Protein 3SZY (pdb70)

Organism: Rhizobium meliloti (strain 1021) (NCBI:txid266834)

Solvent-accessible surface area: 16441 Å² total; per-residue (Å²): 243,92,198,113,37,14,87,4,47,76,57,162,0,38,69,4,198,34,34,0,0,0,0,0,1,4,0,0,18,20,44,1,4,71,27,0,20,126,56,58,46,1,86,2,0,107,89,10,53,127,170,21,4,63,49,64,0,45,0,0,4,0,0,0,35,16,0,0,0,0,0,0,0,0,2,4,21,0,50,66,0,0,0,8,3,20,16,18,31,75,99,88,116,31,101,53,43,61,3,11,48,35,156,35,9,113,10,66,1,0,0,50,19,0,9,90,56,45,0,62,0,0,0,0,0,1,79,23,112,11,47,28,0,0,11,78,31,15,152,30,104,117,50,36,2,7,1,1,0,0,31,88,0,55,134,5,58,125,61,118,23,24,18,96,53,0,14,73,69,27,63,87,112,57,18,139,46,178,21,39,49,0,1,43,4,0,0,4,0,0,10,52,3,11,129,100,21,147,1,34,0,0,0,0,0,6,18,21,56,8,1,55,36,64,39,43,35,51,102,84,0,19,64,9,1,63,15,0,4,142,21,0,39,60,0,35,66,67,31,0,0,2,0,2,0,0,0,0,0,1,46,46,0,60,102,121,116,23,42,44,31,23,16,46,0,6,38,41,0,19,139,67,46,32,136,91,42,2,83,4,0,15,6,19,29,25,36,168,38,69,84,34,38,4,9,2,0,3,0,5,0,18,21,38,153,88,38,92,70,81,78,6,30,58,108,0,112,88,48,160,6,5,74,16,12,27,12,44,79,85,0,11,168,124,13,72,5,8,80,99,30,6,0,26,0,0,0,1,4,25,74,62,41,0,1,2,40,2,107,78,169,77,24,111,81,58,96,149,51,61,14,14,1,4,0,0,64,43,1,25,80,0,5,0,6,0,16,74,115,28,113,163,8,15,70,24,102,178,0,46,0,14,13,0,0,50,41,0,0,48,23,4,70

B-factor: mean 16.08, std 9.14, range [5.1, 51.52]

Secondary structure (DSSP, 8-state):
-PPPEEEETTEEEEPPSS-EEEEE-TT--HHHHHHHHHTT--HHHHHHHHHSEEEEEE-PSSB-HHHHHHHHHHTS-HHHH---SSEEEETTTTEEEE--SGGG--S--HHHHHHHTT--EEEEESSHHHHHHHTTT---SSS-EEEEESTTGGG--HHHHSSS-HHHHHT-PPPPSSSSHHHHHHHHHHHHHHHHT--SEEEEE---HHHHH--TTSHHHHHHHHHHHHHHHHHHHTT-EEEEE-S---EE-B-TTS-B-EEEHHHHHHHHH-TTTSEEE-TTS-TT--BSTT-BSEEEEE--TT--HHHHHHHHHTSTTEEEEEEHHHHHHHHT--GGGS-SEEEEE-TT-EEE--SSS--B---SSPPEE-BSGGG-EEEEEESS--TT---TTTSBGGGHHHHHHHHH-

CATH classification: 3.40.720.10 (+1 more: 3.30.1360.110)

Nearest PDB structures (foldseek):
  3t01-assembly1_A  TM=1.002E+00  e=1.632E-96  Sinorhizobium meliloti 1021
  3t02-assembly1_A  TM=1.000E+00  e=1.311E-92  Sinorhizobium meliloti 1021
  1ei6-assembly2_C  TM=9.746E-01  e=4.192E-60  Pseudomonas fluorescens
  1ei6-assembly2_B  TM=9.630E-01  e=3.050E-59  Pseudomonas fluorescens
  1ei6-assembly1_D  TM=9.700E-01  e=3.613E-57  Pseudomonas fluorescens

Radius of gyration: 20.96 Å; Cα contacts (8 Å, |Δi|>4): 1046; chains: 1; bounding box: 56×50×67 Å

Structure (mmCIF, N/CA/C/O backbone):
data_3SZY
#
_entry.id   3SZY
#
_cell.length_a   111.768
_cell.length_b   111.768
_cell.length_c   72.824
_cell.angle_alpha   90.000
_cell.angle_beta   90.000
_cell.angle_gamma   90.000
#
_symmetry.space_group_name_H-M   'P 43 21 2'
#
loop_
_entity.id
_entity.type
_entity.pdbx_description
1 polymer 'phosphonoacetate hydrolase'
2 non-polymer 'ZINC ION'
3 water water
#
loop_
_atom_site.group_PDB
_atom_site.id
_atom_site.type_symbol
_atom_site.label_atom_id
_atom_site.label_alt_id
_atom_site.label_comp_id
_atom_site.label_asym_id
_atom_site.label_entity_id
_atom_site.label_seq_id
_atom_site.pdbx_PDB_ins_code
_atom_site.Cartn_x
_atom_site.Cartn_y
_atom_site.Cartn_z
_atom_site.occupancy
_atom_site.B_iso_or_equiv
_atom_site.auth_seq_id
_atom_site.auth_comp_id
_atom_site.auth_asym_id
_atom_site.auth_atom_id
_atom_site.pdbx_PDB_model_num
ATOM 1 N N . MET A 1 7 ? 1.700 40.218 66.983 1.00 23.10 4 MET A N 1
ATOM 2 C CA . MET A 1 7 ? 2.420 40.698 65.770 1.00 22.91 4 MET A CA 1
ATOM 3 C C . MET A 1 7 ? 1.535 40.632 64.531 1.00 22.39 4 MET A C 1
ATOM 4 O O . MET A 1 7 ? 0.854 39.631 64.291 1.00 22.48 4 MET A O 1
ATOM 9 N N . SER A 1 8 ? 1.556 41.705 63.747 1.00 21.75 5 SER A N 1
ATOM 10 C CA . SER A 1 8 ? 0.823 41.751 62.488 1.00 21.06 5 SER A CA 1
ATOM 11 C C . SER A 1 8 ? 1.487 40.860 61.447 1.00 20.09 5 SER A C 1
ATOM 12 O O . SER A 1 8 ? 2.714 40.721 61.418 1.00 20.13 5 SER A O 1
ATOM 15 N N . LYS A 1 9 ? 0.662 40.251 60.602 1.00 18.93 6 LYS A N 1
ATOM 16 C CA . LYS A 1 9 ? 1.146 39.512 59.446 1.00 17.86 6 LYS A CA 1
ATOM 17 C C . LYS A 1 9 ? 1.648 40.502 58.401 1.00 16.61 6 LYS A C 1
ATOM 18 O O . LYS A 1 9 ? 1.149 41.627 58.304 1.00 16.63 6 LYS A O 1
ATOM 24 N N . ILE A 1 10 ? 2.647 40.084 57.632 1.00 14.94 7 ILE A N 1
ATOM 25 C CA . ILE A 1 10 ? 3.204 40.918 56.575 1.00 13.40 7 ILE A CA 1
ATOM 26 C C . ILE A 1 10 ? 2.558 40.537 55.250 1.00 12.30 7 ILE A C 1
ATOM 27 O O . ILE A 1 10 ? 2.387 39.352 54.952 1.00 11.69 7 ILE A O 1
ATOM 32 N N . SER A 1 11 ? 2.184 41.550 54.475 1.00 11.19 8 SER A N 1
ATOM 33 C CA . SER A 1 11 ? 1.577 41.332 53.172 1.00 10.53 8 SER A CA 1
ATOM 34 C C . SER A 1 11 ? 1.931 42.440 52.192 1.00 10.23 8 SER A C 1
ATOM 35 O O . SER A 1 11 ? 2.462 43.484 52.577 1.00 10.45 8 SER A O 1
ATOM 38 N N . VAL A 1 12 ? 1.646 42.181 50.916 1.00 9.67 9 VAL A N 1
ATOM 39 C CA . VAL A 1 12 ? 1.768 43.162 49.847 1.00 9.73 9 VAL A CA 1
ATOM 40 C C . VAL A 1 12 ? 0.417 43.198 49.147 1.00 9.39 9 VAL A C 1
ATOM 41 O O . VAL A 1 12 ? -0.119 42.156 48.776 1.00 9.30 9 VAL A O 1
ATOM 45 N N . THR A 1 13 ? -0.135 44.394 48.975 1.00 9.08 10 THR A N 1
ATOM 46 C CA . THR A 1 13 ? -1.425 44.557 48.324 1.00 9.52 10 THR A CA 1
ATOM 47 C C . THR A 1 13 ? -1.207 45.047 46.900 1.00 9.21 10 THR A C 1
ATOM 48 O O . THR A 1 13 ? -0.543 46.060 46.681 1.00 9.97 10 THR A O 1
ATOM 52 N N A VAL A 1 14 ? -1.776 44.300 45.949 0.50 9.26 11 VAL A N 1
ATOM 53 N N B VAL A 1 14 ? -1.731 44.314 45.928 0.50 9.11 11 VAL A N 1
ATOM 54 C CA A VAL A 1 14 ? -1.610 44.515 44.509 0.50 9.31 11 VAL A CA 1
ATOM 55 C CA B VAL A 1 14 ? -1.620 44.759 44.549 0.50 8.95 11 VAL A CA 1
ATOM 56 C C A VAL A 1 14 ? -2.970 44.390 43.829 0.50 9.07 11 VAL A C 1
ATOM 57 C C B VAL A 1 14 ? -2.875 44.412 43.773 0.50 8.92 11 VAL A C 1
ATOM 58 O O A VAL A 1 14 ? -3.628 43.357 43.977 0.50 8.89 11 VAL A O 1
ATOM 59 O O B VAL A 1 14 ? -3.360 43.282 43.811 0.50 8.94 11 VAL A O 1
ATOM 66 N N . ASN A 1 15 ? -3.396 45.424 43.092 1.00 9.02 12 ASN A N 1
ATOM 67 C CA . ASN A 1 15 ? -4.674 45.368 42.364 1.00 9.14 12 ASN A CA 1
ATOM 68 C C . ASN A 1 15 ? -5.831 44.883 43.246 1.00 9.48 12 ASN A C 1
ATOM 69 O O . ASN A 1 15 ? -6.631 44.029 42.855 1.00 9.72 12 ASN A O 1
ATOM 74 N N . GLY A 1 16 ? -5.875 45.422 44.462 1.00 9.88 13 GLY A N 1
ATOM 75 C CA . GLY A 1 16 ? -6.964 45.172 45.398 1.00 10.09 13 GLY A CA 1
ATOM 76 C C . GLY A 1 16 ? -6.939 43.829 46.102 1.00 10.25 13 GLY A C 1
ATOM 77 O O . GLY A 1 16 ? -7.901 43.476 46.784 1.00 11.67 13 GLY A O 1
ATOM 78 N N . ARG A 1 17 ? -5.851 43.077 45.940 1.00 9.45 14 ARG A N 1
ATOM 79 C CA . ARG A 1 17 ? -5.731 41.760 46.568 1.00 8.83 14 ARG A CA 1
ATOM 80 C C . ARG A 1 17 ? -4.541 41.727 47.517 1.00 8.46 14 ARG A C 1
ATOM 81 O O . ARG A 1 17 ? -3.485 42.277 47.208 1.00 8.59 14 ARG A O 1
ATOM 89 N N . ARG A 1 18 ? -4.726 41.088 48.670 1.00 8.19 15 ARG A N 1
ATOM 90 C CA . ARG A 1 18 ? -3.699 41.036 49.709 1.00 8.21 15 ARG A CA 1
ATOM 91 C C . ARG A 1 18 ? -2.899 39.740 49.645 1.00 8.18 15 ARG A C 1
ATOM 92 O O . ARG A 1 18 ? -3.438 38.661 49.882 1.00 8.74 15 ARG A O 1
ATOM 100 N N . TYR A 1 19 ? -1.608 39.869 49.350 1.00 8.09 16 TYR A N 1
ATOM 101 C CA . TYR A 1 19 ? -0.712 38.720 49.210 1.00 8.26 16 TYR A CA 1
ATOM 102 C C . TYR A 1 19 ? 0.138 38.545 50.460 1.00 8.59 16 TYR A C 1
ATOM 103 O O . TYR A 1 19 ? 0.982 39.388 50.738 1.00 8.77 16 TYR A O 1
ATOM 112 N N . PRO A 1 20 ? -0.074 37.446 51.211 1.00 9.17 17 PRO A N 1
ATOM 113 C CA . PRO A 1 20 ? 0.790 37.178 52.362 1.00 9.55 17 PRO A CA 1
ATOM 114 C C . PRO A 1 20 ? 2.258 37.090 51.941 1.00 9.71 17 PRO A C 1
ATOM 115 O O . PRO A 1 20 ? 2.557 36.616 50.841 1.00 10.03 17 PRO A O 1
ATOM 119 N N . TRP A 1 21 ? 3.166 37.547 52.798 1.00 9.52 18 TRP A N 1
ATOM 120 C CA . TRP A 1 21 ? 4.586 37.405 52.505 1.00 9.55 18 TRP A CA 1
ATOM 121 C C . TRP A 1 21 ? 4.986 35.938 52.583 1.00 9.33 18 TRP A C 1
ATOM 122 O O . TRP A 1 21 ? 4.712 35.279 53.581 1.00 9.41 18 TRP A O 1
ATOM 133 N N . PRO A 1 22 ? 5.639 35.419 51.530 1.00 9.14 19 PRO A N 1
ATOM 134 C CA . PRO A 1 22 ? 5.991 34.004 51.529 1.00 9.32 19 PRO A CA 1
ATOM 135 C C . PRO A 1 22 ? 7.223 33.700 52.392 1.00 9.59 19 PRO A C 1
ATOM 136 O O . PRO A 1 22 ? 8.267 34.338 52.238 1.00 9.90 19 PRO A O 1
ATOM 140 N N . ARG A 1 23 ? 7.095 32.724 53.289 1.00 10.06 20 ARG A N 1
ATOM 141 C CA . ARG A 1 23 ? 8.212 32.333 54.160 1.00 10.62 20 ARG A CA 1
ATOM 142 C C . ARG A 1 23 ? 9.251 31.507 53.402 1.00 10.39 20 ARG A C 1
ATOM 143 O O . ARG A 1 23 ? 10.447 31.581 53.688 1.00 11.13 20 ARG A O 1
ATOM 151 N N . VAL A 1 24 ? 8.772 30.710 52.453 1.00 9.79 21 VAL A N 1
ATOM 152 C CA . VAL A 1 24 ? 9.620 29.969 51.523 1.00 9.68 21 VAL A CA 1
ATOM 153 C C . VAL A 1 24 ? 9.291 30.479 50.115 1.00 8.96 21 VAL A C 1
ATOM 154 O O . VAL A 1 24 ? 8.263 31.132 49.932 1.00 8.49 21 VAL A O 1
ATOM 158 N N . PRO A 1 25 ? 10.157 30.205 49.116 1.00 8.27 22 PRO A N 1
ATOM 159 C CA . PRO A 1 25 ? 9.886 30.679 47.754 1.00 8.18 22 PRO A CA 1
ATOM 160 C C . PRO A 1 25 ? 8.528 30.230 47.236 1.00 7.81 22 PRO A C 1
ATOM 161 O O . PRO A 1 25 ? 8.141 29.073 47.425 1.00 7.63 22 PRO A O 1
ATOM 165 N N . ALA A 1 26 ? 7.817 31.161 46.606 1.00 7.29 23 ALA A N 1
ATOM 166 C CA . ALA A 1 26 ? 6.526 30.895 45.982 1.00 7.26 23 ALA A CA 1
ATOM 167 C C . ALA A 1 26 ? 6.674 30.949 44.466 1.00 6.94 23 ALA A C 1
ATOM 168 O O . ALA A 1 26 ? 7.093 31.970 43.905 1.00 7.49 23 ALA A O 1
ATOM 170 N N . ILE A 1 27 ? 6.339 29.842 43.809 1.00 6.83 24 ILE A N 1
ATOM 171 C CA . ILE A 1 27 ? 6.510 29.703 42.367 1.00 6.88 24 ILE A CA 1
ATOM 172 C C . ILE A 1 27 ? 5.182 29.392 41.702 1.00 6.72 24 ILE A C 1
ATOM 173 O O . ILE A 1 27 ? 4.418 28.559 42.193 1.00 7.01 24 ILE A O 1
ATOM 178 N N . ALA A 1 28 ? 4.911 30.070 40.589 1.00 6.13 25 ALA A N 1
ATOM 179 C CA . ALA A 1 28 ? 3.840 29.650 39.694 1.00 5.97 25 ALA A CA 1
ATOM 180 C C . ALA A 1 28 ? 4.449 29.256 38.360 1.00 5.81 25 ALA A C 1
ATOM 181 O O . ALA A 1 28 ? 5.302 29.973 37.817 1.00 5.84 25 ALA A O 1
ATOM 183 N N . VAL A 1 29 ? 4.017 28.106 37.848 1.00 6.29 26 VAL A N 1
ATOM 184 C CA . VAL A 1 29 ? 4.445 27.612 36.549 1.00 6.65 26 VAL A CA 1
ATOM 185 C C . VAL A 1 29 ? 3.252 27.655 35.604 1.00 6.88 26 VAL A C 1
ATOM 186 O O . VAL A 1 29 ? 2.199 27.085 35.893 1.00 7.23 26 VAL A O 1
ATOM 190 N N . CYS A 1 30 ? 3.414 28.366 34.497 1.00 7.01 27 CYS A N 1
ATOM 191 C CA . CYS A 1 30 ? 2.417 28.383 33.443 1.00 7.23 27 CYS A CA 1
ATOM 192 C C . CYS A 1 30 ? 2.819 27.395 32.364 1.00 7.22 27 CYS A C 1
ATOM 193 O O . CYS A 1 30 ? 3.767 27.637 31.613 1.00 7.42 27 CYS A O 1
ATOM 196 N N . LEU A 1 31 ? 2.104 26.276 32.310 1.00 7.03 28 LEU A N 1
ATOM 197 C CA . LEU A 1 31 ? 2.274 25.296 31.242 1.00 7.38 28 LEU A CA 1
ATOM 198 C C . LEU A 1 31 ? 1.373 25.708 30.083 1.00 7.74 28 LEU A C 1
ATOM 199 O O . LEU A 1 31 ? 0.184 25.395 30.057 1.00 7.90 28 LEU A O 1
ATOM 204 N N . ASP A 1 32 ? 1.958 26.427 29.134 1.00 8.23 29 ASP A N 1
ATOM 205 C CA A ASP A 1 32 ? 1.218 27.006 28.025 0.50 8.62 29 ASP A CA 1
ATOM 206 C CA B ASP A 1 32 ? 1.207 26.999 28.019 0.50 8.55 29 ASP A CA 1
ATOM 207 C C . ASP A 1 32 ? 0.423 25.949 27.254 1.00 8.57 29 ASP A C 1
ATOM 208 O O . ASP A 1 32 ? 0.977 24.929 26.836 1.00 8.87 29 ASP A O 1
ATOM 217 N N . GLY A 1 33 ? -0.872 26.204 27.073 1.00 8.56 30 GLY A N 1
ATOM 218 C CA . GLY A 1 33 ? -1.735 25.312 26.303 1.00 8.65 30 GLY A CA 1
ATOM 219 C C . GLY A 1 33 ? -1.982 23.952 26.930 1.00 8.59 30 GLY A C 1
ATOM 220 O O . GLY A 1 33 ? -2.427 23.026 26.249 1.00 8.84 30 GLY A O 1
ATOM 221 N N . CYS A 1 34 ? -1.717 23.827 28.230 1.00 8.37 31 CYS A N 1
ATOM 222 C CA . CYS A 1 34 ? -1.837 22.532 28.896 1.00 8.46 31 CYS A CA 1
ATOM 223 C C . CYS A 1 34 ? -3.281 22.157 29.217 1.00 8.57 31 CYS A C 1
ATOM 224 O O . CYS A 1 34 ? -3.744 22.296 30.351 1.00 8.67 31 CYS A O 1
ATOM 227 N N . GLU A 1 35 ? -3.988 21.689 28.196 1.00 8.88 32 GLU A N 1
ATOM 228 C CA . GLU A 1 35 ? -5.252 20.999 28.376 1.00 9.23 32 GLU A CA 1
ATOM 229 C C . GLU A 1 35 ? -5.059 19.948 29.481 1.00 9.46 32 GLU A C 1
ATOM 230 O O . GLU A 1 35 ? -4.071 19.212 29.459 1.00 9.78 32 GLU A O 1
ATOM 236 N N . PRO A 1 36 ? -5.971 19.890 30.472 1.00 9.69 33 PRO A N 1
ATOM 237 C CA . PRO A 1 36 ? -5.791 18.937 31.577 1.00 9.74 33 PRO A CA 1
ATOM 238 C C . PRO A 1 36 ? -5.484 17.499 31.137 1.00 9.70 33 PRO A C 1
ATOM 239 O O . PRO A 1 36 ? -4.694 16.813 31.791 1.00 9.79 33 PRO A O 1
ATOM 243 N N . ALA A 1 37 ? -6.074 17.071 30.023 1.00 9.58 34 ALA A N 1
ATOM 244 C CA . ALA A 1 37 ? -5.859 15.726 29.483 1.00 9.43 34 ALA A CA 1
ATOM 245 C C . ALA A 1 37 ? -4.388 15.397 29.207 1.00 9.29 34 ALA A C 1
ATOM 246 O O . ALA A 1 37 ? -4.004 14.229 29.245 1.00 9.32 34 ALA A O 1
ATOM 248 N N . TYR A 1 38 ? -3.562 16.410 28.938 1.00 9.04 35 TYR A N 1
ATOM 249 C CA . TYR A 1 38 ? -2.129 16.167 28.719 1.00 8.96 35 TYR A CA 1
ATOM 250 C C . TYR A 1 38 ? -1.487 15.545 29.949 1.00 9.01 35 TYR A C 1
ATOM 251 O O . TYR A 1 38 ? -0.719 14.582 29.841 1.00 9.25 35 TYR A O 1
ATOM 260 N N . LEU A 1 39 ? -1.805 16.108 31.113 1.00 8.89 36 LEU A N 1
ATOM 261 C CA . LEU A 1 39 ? -1.238 15.645 32.377 1.00 9.13 36 LEU A CA 1
ATOM 262 C C . LEU A 1 39 ? -1.790 14.283 32.769 1.00 9.46 36 LEU A C 1
ATOM 263 O O . LEU A 1 39 ? -1.036 13.410 33.200 1.00 9.50 36 LEU A O 1
ATOM 268 N N . ASP A 1 40 ? -3.101 14.098 32.618 1.00 9.62 37 ASP A N 1
ATOM 269 C CA . ASP A 1 40 ? -3.725 12.805 32.899 1.00 10.23 37 ASP A CA 1
ATOM 270 C C . ASP A 1 40 ? -3.059 11.698 32.086 1.00 9.80 37 ASP A C 1
ATOM 271 O O . ASP A 1 40 ? -2.741 10.646 32.626 1.00 9.98 37 ASP A O 1
ATOM 276 N N . ALA A 1 41 ? -2.837 11.946 30.798 1.00 9.48 38 ALA A N 1
ATOM 277 C CA . ALA A 1 41 ? -2.247 10.938 29.919 1.00 9.35 38 ALA A CA 1
ATOM 278 C C . ALA A 1 41 ? -0.803 10.609 30.297 1.00 9.33 38 ALA A C 1
ATOM 279 O O . ALA A 1 41 ? -0.416 9.438 30.324 1.00 9.42 38 ALA A O 1
ATOM 281 N N . ALA A 1 42 ? -0.009 11.634 30.596 1.00 9.05 39 ALA A N 1
ATOM 282 C CA . ALA A 1 42 ? 1.392 11.414 30.951 1.00 9.05 39 ALA A CA 1
ATOM 283 C C . ALA A 1 42 ? 1.542 10.738 32.316 1.00 9.08 39 ALA A C 1
ATOM 284 O O . ALA A 1 42 ? 2.391 9.860 32.485 1.00 9.06 39 ALA A O 1
ATOM 286 N N . ILE A 1 43 ? 0.712 11.133 33.279 1.00 8.88 40 ILE A N 1
ATOM 287 C CA . ILE A 1 43 ? 0.671 10.465 34.581 1.00 9.40 40 ILE A CA 1
ATOM 288 C C . ILE A 1 43 ? 0.286 8.989 34.435 1.00 9.89 40 ILE A C 1
ATOM 289 O O . ILE A 1 43 ? 0.945 8.115 34.998 1.00 9.95 40 ILE A O 1
ATOM 294 N N . ASP A 1 44 ? -0.769 8.718 33.667 1.00 10.54 41 ASP A N 1
ATOM 295 C CA . ASP A 1 44 ? -1.246 7.347 33.454 1.00 11.29 41 ASP A CA 1
ATOM 296 C C . ASP A 1 44 ? -0.192 6.457 32.794 1.00 11.04 41 ASP A C 1
ATOM 297 O O . ASP A 1 44 ? -0.151 5.245 33.037 1.00 11.52 41 ASP A O 1
ATOM 302 N N . ALA A 1 45 ? 0.655 7.068 31.967 1.00 10.58 42 ALA A N 1
ATOM 303 C CA . ALA A 1 45 ? 1.725 6.351 31.274 1.00 10.38 42 ALA A CA 1
ATOM 304 C C . ALA A 1 45 ? 2.955 6.120 32.166 1.00 9.94 42 ALA A C 1
ATOM 305 O O . ALA A 1 45 ? 3.943 5.538 31.720 1.00 10.33 42 ALA A O 1
ATOM 307 N N . GLY A 1 46 ? 2.883 6.571 33.418 1.00 9.46 43 GLY A N 1
ATOM 308 C CA . GLY A 1 46 ? 3.964 6.379 34.390 1.00 8.95 43 GLY A CA 1
ATOM 309 C C . GLY A 1 46 ? 5.109 7.369 34.263 1.00 8.67 43 GLY A C 1
ATOM 310 O O . GLY A 1 46 ? 6.179 7.163 34.835 1.00 8.93 43 GLY A O 1
ATOM 311 N N . LEU A 1 47 ? 4.871 8.462 33.540 1.00 8.16 44 LEU A N 1
ATOM 312 C CA . LEU A 1 47 ? 5.936 9.385 33.145 1.00 7.84 44 LEU A CA 1
ATOM 313 C C . LEU A 1 47 ? 6.109 10.597 34.054 1.00 7.59 44 LEU A C 1
ATOM 314 O O . LEU A 1 47 ? 7.060 11.366 33.881 1.00 7.48 44 LEU A O 1
ATOM 319 N N . MET A 1 48 ? 5.205 10.770 35.015 1.00 7.19 45 MET A N 1
ATOM 320 C CA . MET A 1 48 ? 5.252 11.930 35.907 1.00 7.47 45 MET A CA 1
ATOM 321 C C . MET A 1 48 ? 5.156 11.524 37.381 1.00 7.56 45 MET A C 1
ATOM 322 O O . MET A 1 48 ? 4.216 11.922 38.073 1.00 7.37 45 MET A O 1
ATOM 327 N N . PRO A 1 49 ? 6.136 10.745 37.880 1.00 7.38 46 PRO A N 1
ATOM 328 C CA . PRO A 1 49 ? 6.050 10.294 39.269 1.00 7.55 46 PRO A CA 1
ATOM 329 C C . PRO A 1 49 ? 6.005 11.437 40.280 1.00 7.57 46 PRO A C 1
ATOM 330 O O . PRO A 1 49 ? 5.374 11.297 41.328 1.00 8.15 46 PRO A O 1
ATOM 334 N N . ALA A 1 50 ? 6.651 12.562 39.968 1.00 7.55 47 ALA A N 1
ATOM 335 C CA . ALA A 1 50 ? 6.666 13.690 40.892 1.00 7.65 47 ALA A CA 1
ATOM 336 C C . ALA A 1 50 ? 5.290 14.345 40.975 1.00 7.64 47 ALA A C 1
ATOM 337 O O . ALA A 1 50 ? 4.758 14.513 42.070 1.00 7.94 47 ALA A O 1
ATOM 339 N N . LEU A 1 51 ? 4.707 14.685 39.824 1.00 7.83 48 LEU A N 1
ATOM 340 C CA . LEU A 1 51 ? 3.376 15.287 39.808 1.00 7.96 48 LEU A CA 1
ATOM 341 C C . LEU A 1 51 ? 2.330 14.341 40.385 1.00 8.28 48 LEU A C 1
ATOM 342 O O . LEU A 1 51 ? 1.431 14.778 41.097 1.00 8.06 48 LEU A O 1
ATOM 347 N N . LYS A 1 52 ? 2.460 13.048 40.097 1.00 8.41 49 LYS A N 1
ATOM 348 C CA . LYS A 1 52 ? 1.520 12.058 40.621 1.00 8.70 49 LYS A CA 1
ATOM 349 C C . LYS A 1 52 ? 1.490 12.109 42.152 1.00 8.79 49 LYS A C 1
ATOM 350 O O . LYS A 1 52 ? 0.413 12.166 42.755 1.00 8.84 49 LYS A O 1
ATOM 356 N N . ARG A 1 53 ? 2.668 12.106 42.773 1.00 8.63 50 ARG A N 1
ATOM 357 C CA . ARG A 1 53 ? 2.782 12.214 44.231 1.00 9.16 50 ARG A CA 1
ATOM 358 C C . ARG A 1 53 ? 2.322 13.580 44.746 1.00 9.18 50 ARG A C 1
ATOM 359 O O . ARG A 1 53 ? 1.619 13.664 45.757 1.00 9.16 50 ARG A O 1
ATOM 367 N N . ILE A 1 54 ? 2.731 14.644 44.055 1.00 8.82 51 ILE A N 1
ATOM 368 C CA . ILE A 1 54 ? 2.361 16.007 44.442 1.00 8.80 51 ILE A CA 1
ATOM 369 C C . ILE A 1 54 ? 0.840 16.171 44.464 1.00 8.69 51 ILE A C 1
ATOM 370 O O . ILE A 1 54 ? 0.293 16.740 45.405 1.00 8.73 51 ILE A O 1
ATOM 375 N N . LYS A 1 55 ? 0.167 15.646 43.443 1.00 8.82 52 LYS A N 1
ATOM 376 C CA . LYS A 1 55 ? -1.296 15.642 43.401 1.00 9.38 52 LYS A CA 1
ATOM 377 C C . LYS A 1 55 ? -1.913 14.888 44.581 1.00 9.89 52 LYS A C 1
ATOM 378 O O . LYS A 1 55 ? -2.834 15.391 45.226 1.00 10.36 52 LYS A O 1
ATOM 384 N N . GLU A 1 56 ? -1.398 13.694 44.868 1.00 10.13 53 GLU A N 1
ATOM 385 C CA . GLU A 1 56 ? -1.920 12.862 45.957 1.00 11.05 53 GLU A CA 1
ATOM 386 C C . GLU A 1 56 ? -1.823 13.556 47.310 1.00 11.09 53 GLU A C 1
ATOM 387 O O . GLU A 1 56 ? -2.727 13.444 48.139 1.00 11.65 53 GLU A O 1
ATOM 393 N N . ARG A 1 57 ? -0.725 14.274 47.528 1.00 10.85 54 ARG A N 1
ATOM 394 C CA . ARG A 1 57 ? -0.420 14.850 48.836 1.00 11.09 54 ARG A CA 1
ATOM 395 C C . ARG A 1 57 ? -0.771 16.333 48.962 1.00 10.57 54 ARG A C 1
ATOM 396 O O . ARG A 1 57 ? -0.730 16.889 50.059 1.00 11.14 54 ARG A O 1
ATOM 404 N N . GLY A 1 58 ? -1.113 16.968 47.843 1.00 10.02 55 GLY A N 1
ATOM 405 C CA . GLY A 1 58 ? -1.326 18.412 47.813 1.00 9.56 55 GLY A CA 1
ATOM 406 C C . GLY A 1 58 ? -2.769 18.801 47.584 1.00 9.24 55 GLY A C 1
ATOM 407 O O . GLY A 1 58 ? -3.670 18.270 48.227 1.00 9.77 55 GLY A O 1
ATOM 408 N N . ALA A 1 59 ? -2.988 19.736 46.666 1.00 8.85 56 ALA A N 1
ATOM 409 C CA . ALA A 1 59 ? -4.329 20.207 46.336 1.00 8.74 56 ALA A CA 1
ATOM 410 C C . ALA A 1 59 ? -4.509 20.193 44.827 1.00 8.67 56 ALA A C 1
ATOM 411 O O . ALA A 1 59 ? -3.716 20.798 44.098 1.00 9.00 56 ALA A O 1
ATOM 413 N N . VAL A 1 60 ? -5.543 19.491 44.370 1.00 8.42 57 VAL A N 1
ATOM 414 C CA . VAL A 1 60 ? -5.810 19.303 42.947 1.00 8.57 57 VAL A CA 1
ATOM 415 C C . VAL A 1 60 ? -7.123 19.977 42.586 1.00 8.42 57 VAL A C 1
ATOM 416 O O . VAL A 1 60 ? -8.163 19.686 43.187 1.00 8.31 57 VAL A O 1
ATOM 420 N N . ARG A 1 61 ? -7.069 20.884 41.612 1.00 7.96 58 ARG A N 1
ATOM 421 C CA . ARG A 1 61 ? -8.254 21.597 41.147 1.00 8.42 58 ARG A CA 1
ATOM 422 C C . ARG A 1 61 ? -8.221 21.789 39.645 1.00 8.31 58 ARG A C 1
ATOM 423 O O . ARG A 1 61 ? -7.200 21.561 38.989 1.00 8.29 58 ARG A O 1
ATOM 431 N N . LEU A 1 62 ? -9.358 22.217 39.113 1.00 8.53 59 LEU A N 1
ATOM 432 C CA . LEU A 1 62 ? -9.416 22.819 37.794 1.00 8.83 59 LEU A CA 1
ATOM 433 C C . LEU A 1 62 ? -9.719 24.291 38.000 1.00 8.56 59 LEU A C 1
ATOM 434 O O . LEU A 1 62 ? -10.433 24.658 38.936 1.00 8.99 59 LEU A O 1
ATOM 439 N N . ALA A 1 63 ? -9.147 25.134 37.151 1.00 7.95 60 ALA A N 1
ATOM 440 C CA . ALA A 1 63 ? -9.381 26.570 37.217 1.00 7.77 60 ALA A CA 1
ATOM 441 C C . ALA A 1 63 ? -9.904 27.069 35.876 1.00 7.63 60 ALA A C 1
ATOM 442 O O . ALA A 1 63 ? -9.819 26.367 34.859 1.00 7.65 60 ALA A O 1
ATOM 444 N N . HIS A 1 64 ? -10.449 28.283 35.883 1.00 7.62 61 HIS A N 1
ATOM 445 C CA . HIS A 1 64 ? -10.883 28.930 34.650 1.00 8.01 61 HIS A CA 1
ATOM 446 C C . HIS A 1 64 ? -9.963 30.059 34.240 1.00 7.61 61 HIS A C 1
ATOM 447 O O . HIS A 1 64 ? -9.661 30.953 35.032 1.00 7.35 61 HIS A O 1
ATOM 454 N N . SER A 1 65 ? -9.531 30.001 32.985 1.00 7.39 62 SER A N 1
ATOM 455 C CA . SER A 1 65 ? -8.773 31.068 32.364 1.00 7.37 62 SER A CA 1
ATOM 456 C C . SER A 1 65 ? -9.663 32.285 32.129 1.00 7.55 62 SER A C 1
ATOM 457 O O . SER A 1 65 ? -10.874 32.263 32.384 1.00 7.46 62 SER A O 1
ATOM 460 N N . VAL A 1 66 ? -9.035 33.348 31.651 1.00 7.77 63 VAL A N 1
ATOM 461 C CA . VAL A 1 66 ? -9.730 34.479 31.061 1.00 8.45 63 VAL A CA 1
ATOM 462 C C . VAL A 1 66 ? -10.213 34.096 29.655 1.00 8.44 63 VAL A C 1
ATOM 463 O O . VAL A 1 66 ? -9.589 33.273 28.973 1.00 8.16 63 VAL A O 1
ATOM 467 N N . ILE A 1 67 ? -11.341 34.681 29.254 1.00 8.68 64 ILE A N 1
ATOM 468 C CA . ILE A 1 67 ? -11.786 34.698 27.862 1.00 8.91 64 ILE A CA 1
ATOM 469 C C . ILE A 1 67 ? -11.472 36.094 27.309 1.00 8.87 64 ILE A C 1
ATOM 470 O O . ILE A 1 67 ? -11.888 37.097 27.898 1.00 9.32 64 ILE A O 1
ATOM 475 N N . PRO A 1 68 ? -10.743 36.175 26.181 1.00 8.79 65 PRO A N 1
ATOM 476 C CA . PRO A 1 68 ? -10.290 35.088 25.307 1.00 8.55 65 PRO A CA 1
ATOM 477 C C . PRO A 1 68 ? -9.200 34.217 25.928 1.00 8.33 65 PRO A C 1
ATOM 478 O O . PRO A 1 68 ? -8.310 34.734 26.621 1.00 8.01 65 PRO A O 1
ATOM 482 N N . SER A 1 69 ? -9.281 32.911 25.682 1.00 8.15 66 SER A N 1
ATOM 483 C CA . SER A 1 69 ? -8.283 31.972 26.191 1.00 8.15 66 SER A CA 1
ATOM 484 C C . SER A 1 69 ? -7.034 32.006 25.305 1.00 8.26 66 SER A C 1
ATOM 485 O O . SER A 1 69 ? -6.689 31.026 24.637 1.00 8.31 66 SER A O 1
ATOM 488 N N . PHE A 1 70 ? -6.384 33.174 25.330 1.00 8.43 67 PHE A N 1
ATOM 489 C CA . PHE A 1 70 ? -5.183 33.497 24.563 1.00 8.97 67 PHE A CA 1
ATOM 490 C C . PHE A 1 70 ? -3.981 33.596 25.508 1.00 8.61 67 PHE A C 1
ATOM 491 O O . PHE A 1 70 ? -4.140 33.817 26.715 1.00 8.63 67 PHE A O 1
ATOM 499 N N . THR A 1 71 ? -2.782 33.490 24.942 1.00 8.43 68 THR A N 1
ATOM 500 C CA . THR A 1 71 ? -1.530 33.475 25.706 1.00 8.74 68 THR A CA 1
ATOM 501 C C . THR A 1 71 ? -1.247 34.757 26.497 1.00 8.79 68 THR A C 1
ATOM 502 O O . THR A 1 71 ? -1.101 34.710 27.717 1.00 8.75 68 THR A O 1
ATOM 506 N N . ASN A 1 72 ? -1.171 35.895 25.815 1.00 8.98 69 ASN A N 1
ATOM 507 C CA . ASN A 1 72 ? -0.787 37.134 26.488 1.00 9.63 69 AS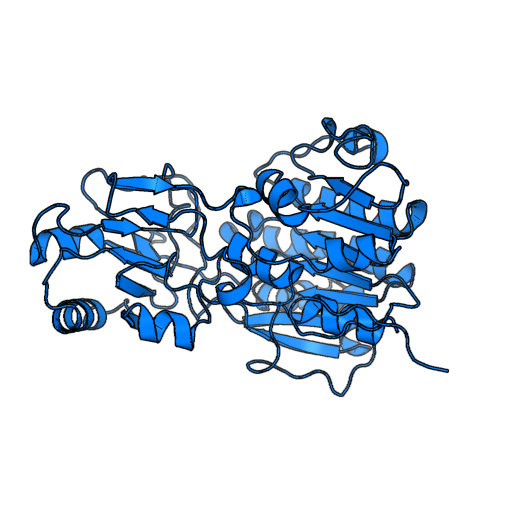N A CA 1
ATOM 508 C C . ASN A 1 72 ? -1.797 37.641 27.526 1.00 9.49 69 ASN A C 1
ATOM 509 O O . ASN A 1 72 ? -1.398 37.989 28.633 1.00 9.63 69 ASN A O 1
ATOM 514 N N . PRO A 1 73 ? -3.105 37.662 27.193 1.00 9.22 70 PRO A N 1
ATOM 515 C CA . PRO A 1 73 ? -4.080 38.110 28.197 1.00 9.06 70 PRO A CA 1
ATOM 516 C C . PRO A 1 73 ? -4.049 37.264 29.467 1.00 8.57 70 PRO A C 1
ATOM 517 O O . PRO A 1 73 ? -4.162 37.800 30.574 1.00 8.55 70 PRO A O 1
ATOM 521 N N . ASN A 1 74 ? -3.880 35.957 29.313 1.00 7.70 71 ASN A N 1
ATOM 522 C CA . ASN A 1 74 ? -3.830 35.080 30.470 1.00 7.05 71 ASN A CA 1
ATOM 523 C C . ASN A 1 74 ? -2.530 35.157 31.260 1.00 6.87 71 ASN A C 1
ATOM 524 O O . ASN A 1 74 ? -2.562 35.176 32.492 1.00 6.71 71 ASN A O 1
ATOM 529 N N . ASN A 1 75 ? -1.399 35.247 30.560 1.00 6.77 72 ASN A N 1
ATOM 530 C CA . ASN A 1 75 ? -0.118 35.461 31.235 1.00 7.21 72 ASN A CA 1
ATOM 531 C C . ASN A 1 75 ? -0.104 36.762 32.031 1.00 7.24 72 ASN A C 1
ATOM 532 O O . ASN A 1 75 ? 0.367 36.797 33.166 1.00 7.33 72 ASN A O 1
ATOM 537 N N . LEU A 1 76 ? -0.643 37.829 31.448 1.00 7.40 73 LEU A N 1
ATOM 538 C CA . LEU A 1 76 ? -0.674 39.103 32.152 1.00 7.85 73 LEU A CA 1
ATOM 539 C C . LEU A 1 76 ? -1.689 39.121 33.289 1.00 7.58 73 LEU A C 1
ATOM 540 O O . LEU A 1 76 ? -1.483 39.809 34.287 1.00 7.79 73 LEU A O 1
ATOM 545 N N . SER A 1 77 ? -2.759 38.340 33.154 1.00 7.26 74 SER A N 1
ATOM 546 C CA . SER A 1 77 ? -3.687 38.136 34.264 1.00 7.18 74 SER A CA 1
ATOM 547 C C . SER A 1 77 ? -3.006 37.419 35.431 1.00 6.82 74 SER A C 1
ATOM 548 O O . SER A 1 77 ? -3.130 37.840 36.579 1.00 7.17 74 SER A O 1
ATOM 551 N N . ILE A 1 78 ? -2.284 36.341 35.135 1.00 6.65 75 ILE A N 1
ATOM 552 C CA . ILE A 1 78 ? -1.530 35.627 36.164 1.00 6.82 75 ILE A CA 1
ATOM 553 C C . ILE A 1 78 ? -0.498 36.546 36.827 1.00 6.97 75 ILE A C 1
ATOM 554 O O . ILE A 1 78 ? -0.350 36.538 38.048 1.00 7.46 75 ILE A O 1
ATOM 559 N N . ALA A 1 79 ? 0.184 37.354 36.021 1.00 6.91 76 ALA A N 1
ATOM 560 C CA . ALA A 1 79 ? 1.216 38.266 36.518 1.00 7.17 76 ALA A CA 1
ATOM 561 C C . ALA A 1 79 ? 0.695 39.389 37.421 1.00 7.29 76 ALA A C 1
ATOM 562 O O . ALA A 1 79 ? 1.423 39.875 38.286 1.00 7.69 76 ALA A O 1
ATOM 564 N N . THR A 1 80 ? -0.551 39.807 37.203 1.00 7.52 77 THR A N 1
ATOM 565 C CA . THR A 1 80 ? -1.143 40.932 37.936 1.00 7.44 77 THR A CA 1
ATOM 566 C C . THR A 1 80 ? -2.180 40.491 38.963 1.00 7.66 77 THR A C 1
ATOM 567 O O . THR A 1 80 ? -2.608 41.294 39.803 1.00 7.61 77 THR A O 1
ATOM 571 N N . GLY A 1 81 ? -2.588 39.225 38.880 1.00 7.56 78 GLY A N 1
ATOM 572 C CA . GLY A 1 81 ? -3.686 38.692 39.682 1.00 8.07 78 GLY A CA 1
ATOM 573 C C . GLY A 1 81 ? -5.036 39.307 39.348 1.00 8.02 78 GLY A C 1
ATOM 574 O O . GLY A 1 81 ? -5.931 39.325 40.190 1.00 8.44 78 GLY A O 1
ATOM 575 N N . SER A 1 82 ? -5.192 39.793 38.115 1.00 8.43 79 SER A N 1
ATOM 576 C CA . SER A 1 82 ? -6.394 40.532 37.721 1.00 8.86 79 SER A CA 1
ATOM 577 C C . SER A 1 82 ? -6.771 40.209 36.280 1.00 8.67 79 SER A C 1
ATOM 578 O O . SER A 1 82 ? -5.905 39.823 35.499 1.00 8.11 79 SER A O 1
ATOM 581 N N . PRO A 1 83 ? -8.059 40.380 35.917 1.00 8.62 80 PRO A N 1
ATOM 582 C CA . PRO A 1 83 ? -8.481 40.167 34.532 1.00 8.73 80 PRO A CA 1
ATOM 583 C C . PRO A 1 83 ? -8.093 41.358 33.638 1.00 8.77 80 PRO A C 1
ATOM 584 O O . PRO A 1 83 ? -7.680 42.400 34.157 1.00 8.57 80 PRO A O 1
ATOM 588 N N . PRO A 1 84 ? -8.214 41.208 32.301 1.00 8.72 81 PRO A N 1
ATOM 589 C CA . PRO A 1 84 ? -7.820 42.277 31.369 1.00 8.99 81 PRO A CA 1
ATOM 590 C C . PRO A 1 84 ? -8.534 43.625 31.545 1.00 9.29 81 PRO A C 1
ATOM 591 O O . PRO A 1 84 ? -7.979 44.652 31.160 1.00 9.41 81 PRO A O 1
ATOM 595 N N . ALA A 1 85 ? -9.735 43.629 32.121 1.00 9.77 82 ALA A N 1
ATOM 596 C CA . ALA A 1 85 ? -10.408 44.894 32.441 1.00 10.44 82 ALA A CA 1
ATOM 597 C C . ALA A 1 85 ? -9.529 45.781 33.327 1.00 10.82 82 ALA A C 1
ATOM 598 O O . ALA A 1 85 ? -9.618 47.012 33.271 1.00 11.66 82 ALA A O 1
ATOM 600 N N . VAL A 1 86 ? -8.682 45.146 34.138 1.00 10.66 83 VAL A N 1
ATOM 601 C CA . VAL A 1 86 ? -7.755 45.853 35.021 1.00 10.51 83 VAL A CA 1
ATOM 602 C C . VAL A 1 86 ? -6.414 46.139 34.338 1.00 10.36 83 VAL A C 1
ATOM 603 O O . VAL A 1 86 ? -5.959 47.284 34.323 1.00 11.00 83 VAL A O 1
ATOM 607 N N . HIS A 1 87 ? -5.781 45.118 33.762 1.00 9.75 84 HIS A N 1
ATOM 608 C CA . HIS A 1 87 ? -4.419 45.299 33.245 1.00 9.26 84 HIS A CA 1
ATOM 609 C C . HIS A 1 87 ? -4.320 45.792 31.798 1.00 9.22 84 HIS A C 1
ATOM 610 O O . HIS A 1 87 ? -3.274 46.310 31.388 1.00 9.14 84 HIS A O 1
ATOM 617 N N . GLY A 1 88 ? -5.396 45.610 31.035 1.00 9.29 85 GLY A N 1
ATOM 618 C CA . GLY A 1 88 ? -5.503 46.192 29.698 1.00 9.80 85 GLY A CA 1
ATOM 619 C C . GLY A 1 88 ? -5.054 45.335 28.529 1.00 10.14 85 GLY A C 1
ATOM 620 O O . GLY A 1 88 ? -5.224 45.732 27.377 1.00 10.27 85 GLY A O 1
ATOM 621 N N . ILE A 1 89 ? -4.483 44.167 28.808 1.00 10.39 86 ILE A N 1
ATOM 622 C CA . ILE A 1 89 ? -3.982 43.295 27.745 1.00 11.02 86 ILE A CA 1
ATOM 623 C C . ILE A 1 89 ? -5.010 42.207 27.429 1.00 11.50 86 ILE A C 1
ATOM 624 O O . ILE A 1 89 ? -5.126 41.212 28.141 1.00 11.63 86 ILE A O 1
ATOM 629 N N . CYS A 1 90 ? -5.773 42.418 26.360 1.00 12.41 87 CYS A N 1
ATOM 630 C CA . CYS A 1 90 ? -6.881 41.525 26.020 1.00 13.81 87 CYS A CA 1
ATOM 631 C C . CYS A 1 90 ? -6.701 40.813 24.680 1.00 13.69 87 CYS A C 1
ATOM 632 O O . CYS A 1 90 ? -7.563 40.041 24.261 1.00 14.20 87 CYS A O 1
ATOM 635 N N . GLY A 1 91 ? -5.572 41.065 24.026 1.00 13.71 88 GLY A N 1
ATOM 636 C CA . GLY A 1 91 ? -5.233 40.421 22.757 1.00 14.02 88 GLY A CA 1
ATOM 637 C C . GLY A 1 91 ? -3.845 40.837 22.318 1.00 14.43 88 GLY A C 1
ATOM 638 O O . GLY A 1 91 ? -3.172 41.591 23.021 1.00 14.43 88 GLY A O 1
ATOM 639 N N . ASN A 1 92 ? -3.407 40.348 21.160 1.00 14.74 89 ASN A N 1
ATOM 640 C CA . ASN A 1 92 ? -2.098 40.728 20.631 1.00 15.48 89 ASN A CA 1
ATOM 641 C C . ASN A 1 92 ? -2.112 42.083 19.937 1.00 15.80 89 ASN A C 1
ATOM 642 O O . ASN A 1 92 ? -1.074 42.740 19.828 1.00 15.80 89 ASN A O 1
ATOM 647 N N . TYR A 1 93 ? -3.294 42.488 19.476 1.00 16.42 90 TYR A N 1
ATOM 648 C CA . TYR A 1 93 ? -3.486 43.784 18.826 1.00 17.23 90 TYR A CA 1
ATOM 649 C C . TYR A 1 93 ? -4.954 44.213 18.848 1.00 17.85 90 TYR A C 1
ATOM 650 O O . TYR A 1 93 ? -5.851 43.390 19.053 1.00 17.63 90 TYR A O 1
ATOM 659 N N . LEU A 1 94 ? -5.183 45.508 18.654 1.00 18.79 91 LEU A N 1
ATOM 660 C CA . LEU A 1 94 ? -6.527 46.038 18.453 1.00 19.94 91 LEU A CA 1
ATOM 661 C C . LEU A 1 94 ? -6.576 46.846 17.160 1.00 20.80 91 LEU A C 1
ATOM 662 O O . LEU A 1 94 ? -5.552 47.034 16.498 1.00 20.89 91 LEU A O 1
ATOM 667 N N . TYR A 1 95 ? -7.770 47.309 16.804 1.00 22.01 92 TYR A N 1
ATOM 668 C CA . TYR A 1 95 ? -7.951 48.187 15.659 1.00 23.33 92 TYR A CA 1
ATOM 669 C C . TYR A 1 95 ? -8.489 49.531 16.131 1.00 24.12 92 TYR A C 1
ATOM 670 O O . TYR A 1 95 ? -9.373 49.586 16.987 1.00 24.04 92 TYR A O 1
ATOM 679 N N . GLU A 1 96 ? -7.933 50.610 15.586 1.00 25.23 93 GLU A N 1
ATOM 680 C CA . GLU A 1 96 ? -8.429 51.954 15.861 1.00 26.47 93 GLU A CA 1
ATOM 681 C C . GLU A 1 96 ? -9.247 52.441 14.666 1.00 27.12 93 GLU A C 1
ATOM 682 O O . GLU A 1 96 ? -8.686 52.664 13.591 1.00 27.25 93 GLU A O 1
ATOM 688 N N . PRO A 1 97 ? -10.579 52.587 14.842 1.00 27.91 94 PRO A N 1
ATOM 689 C CA . PRO A 1 97 ? -11.470 53.084 13.785 1.00 28.53 94 PRO A CA 1
ATOM 690 C C . PRO A 1 97 ? -10.988 54.403 13.176 1.00 29.20 94 PRO A C 1
ATOM 691 O O . PRO A 1 97 ? -11.048 54.575 11.956 1.00 29.39 94 PRO A O 1
ATOM 695 N N . SER A 1 98 ? -10.515 55.316 14.021 1.00 29.91 95 SER A N 1
ATOM 696 C CA . SER A 1 98 ? -9.806 56.503 13.557 1.00 30.63 95 SER A CA 1
ATOM 697 C C . SER A 1 98 ? -8.369 56.104 13.237 1.00 30.96 95 SER A C 1
ATOM 698 O O . SER A 1 98 ? -7.753 55.351 13.994 1.00 31.22 95 SER A O 1
ATOM 701 N N . THR A 1 99 ? -7.848 56.609 12.119 1.00 31.34 96 THR A N 1
ATOM 702 C CA . THR A 1 99 ? -6.522 56.237 11.588 1.00 31.55 96 THR A CA 1
ATOM 703 C C . THR A 1 99 ? -6.590 54.957 10.746 1.00 31.48 96 THR A C 1
ATOM 704 O O . THR A 1 99 ? -5.898 54.839 9.732 1.00 31.64 96 THR A O 1
ATOM 708 N N . GLY A 1 100 ? -7.427 54.010 11.169 1.00 31.41 97 GLY A N 1
ATOM 709 C CA . GLY A 1 100 ? -7.550 52.719 10.494 1.00 31.18 97 GLY A CA 1
ATOM 710 C C . GLY A 1 100 ? -6.326 51.850 10.709 1.00 31.06 97 GLY A C 1
ATOM 711 O O . GLY A 1 100 ? -5.983 51.022 9.862 1.00 31.10 97 GLY A O 1
ATOM 712 N N . GLU A 1 101 ? -5.675 52.037 11.854 1.00 30.89 98 GLU A N 1
ATOM 713 C CA . GLU A 1 101 ? -4.409 51.382 12.149 1.00 30.76 98 GLU A CA 1
ATOM 714 C C . GLU A 1 101 ? -4.584 50.234 13.137 1.00 30.43 98 GLU A C 1
ATOM 715 O O . GLU A 1 101 ? -5.359 50.334 14.093 1.00 30.29 98 GLU A O 1
ATOM 721 N N . GLU A 1 102 ? -3.865 49.143 12.891 1.00 30.00 99 GLU A N 1
ATOM 722 C CA . GLU A 1 102 ? -3.795 48.035 13.833 1.00 29.72 99 GLU A CA 1
ATOM 723 C C . GLU A 1 102 ? -2.582 48.229 14.733 1.00 29.38 99 GLU A C 1
ATOM 724 O O . GLU A 1 102 ? -1.442 48.249 14.262 1.00 29.49 99 GLU A O 1
ATOM 730 N N . VAL A 1 103 ? -2.838 48.395 16.027 1.00 28.81 100 VAL A N 1
ATOM 731 C CA . VAL A 1 103 ? -1.775 48.678 16.989 1.00 28.36 100 VAL A CA 1
ATOM 732 C C . VAL A 1 103 ? -1.531 47.494 17.924 1.00 27.89 100 VAL A C 1
ATOM 733 O O . VAL A 1 103 ? -2.471 46.926 18.488 1.00 27.64 100 VAL A O 1
ATOM 737 N N . MET A 1 104 ? -0.259 47.125 18.058 1.00 27.37 101 MET A N 1
ATOM 738 C CA . MET A 1 104 ? 0.163 46.020 18.915 1.00 26.99 101 MET A CA 1
ATOM 739 C C . MET A 1 104 ? -0.079 46.352 20.376 1.00 26.51 101 MET A C 1
ATOM 740 O O . MET A 1 104 ? 0.029 47.511 20.780 1.00 26.58 101 MET A O 1
ATOM 745 N N . MET A 1 105 ? -0.408 45.326 21.156 1.00 26.06 102 MET A N 1
ATOM 746 C CA A MET A 1 105 ? -0.687 45.434 22.583 0.50 25.71 102 MET A CA 1
ATOM 747 C CA B MET A 1 105 ? -0.583 45.527 22.597 0.50 25.91 102 MET A CA 1
ATOM 748 C C . MET A 1 105 ? 0.302 44.583 23.394 1.00 25.67 102 MET A C 1
ATOM 749 O O . MET A 1 105 ? 0.018 44.226 24.543 1.00 25.68 102 MET A O 1
ATOM 758 N N . ASN A 1 106 ? 1.427 44.225 22.779 1.00 25.24 103 ASN A N 1
ATOM 759 C CA . ASN A 1 106 ? 2.453 43.418 23.432 1.00 24.78 103 ASN A CA 1
ATOM 760 C C . ASN A 1 106 ? 3.710 44.233 23.759 1.00 24.02 103 ASN A C 1
ATOM 761 O O . ASN A 1 106 ? 4.827 43.712 23.748 1.00 24.41 103 ASN A O 1
ATOM 766 N N . ASP A 1 107 ? 3.502 45.520 24.038 1.00 22.91 104 ASP A N 1
ATOM 767 C CA . ASP A 1 107 ? 4.542 46.438 24.499 1.00 21.58 104 ASP A CA 1
ATOM 768 C C . ASP A 1 107 ? 4.153 46.866 25.920 1.00 20.36 104 ASP A C 1
ATOM 769 O O . ASP A 1 107 ? 2.981 47.142 26.170 1.00 20.22 104 ASP A O 1
ATOM 774 N N . PRO A 1 108 ? 5.125 46.909 26.856 1.00 19.04 105 PRO A N 1
ATOM 775 C CA . PRO A 1 108 ? 4.822 47.228 28.264 1.00 18.08 105 PRO A CA 1
ATOM 776 C C . PRO A 1 108 ? 4.123 48.571 28.510 1.00 17.17 105 PRO A C 1
ATOM 777 O O . PRO A 1 108 ? 3.452 48.734 29.534 1.00 16.32 105 PRO A O 1
ATOM 781 N N . LYS A 1 109 ? 4.263 49.519 27.588 1.00 16.63 106 LYS A N 1
ATOM 782 C CA . LYS A 1 109 ? 3.559 50.798 27.717 1.00 16.28 106 LYS A CA 1
ATOM 783 C C . LYS A 1 109 ? 2.029 50.635 27.738 1.00 15.75 106 LYS A C 1
ATOM 784 O O . LYS A 1 109 ? 1.319 51.503 28.246 1.00 15.84 106 LYS A O 1
ATOM 790 N N . PHE A 1 110 ? 1.541 49.514 27.208 1.00 15.10 107 PHE A N 1
ATOM 791 C CA . PHE A 1 110 ? 0.107 49.216 27.176 1.00 14.72 107 PHE A CA 1
ATOM 792 C C . PHE A 1 110 ? -0.430 48.543 28.444 1.00 13.98 107 PHE A C 1
ATOM 793 O O . PHE A 1 110 ? -1.643 48.456 28.639 1.00 13.60 107 PHE A O 1
ATOM 801 N N . LEU A 1 111 ? 0.472 48.061 29.293 1.00 13.10 108 LEU A N 1
ATOM 802 C CA . LEU A 1 111 ? 0.090 47.472 30.572 1.00 12.66 108 LEU A CA 1
ATOM 803 C C . LEU A 1 111 ? -0.362 48.569 31.537 1.00 12.52 108 LEU A C 1
ATOM 804 O O . LEU A 1 111 ? 0.370 49.530 31.777 1.00 12.82 108 LEU A O 1
ATOM 809 N N . ARG A 1 112 ? -1.569 48.408 32.080 1.00 12.06 109 ARG A N 1
ATOM 810 C CA . ARG A 1 112 ? -2.254 49.463 32.841 1.00 12.41 109 ARG A CA 1
ATOM 811 C C . ARG A 1 112 ? -2.337 49.217 34.346 1.00 11.83 109 ARG A C 1
ATOM 812 O O . ARG A 1 112 ? -2.923 50.021 35.079 1.00 12.54 109 ARG A O 1
ATOM 820 N N . ALA A 1 113 ? -1.783 48.102 34.804 1.00 10.78 110 ALA A N 1
ATOM 821 C CA . ALA A 1 113 ? -1.795 47.772 36.225 1.00 9.92 110 ALA A CA 1
ATOM 822 C C . ALA A 1 113 ? -0.452 47.179 36.617 1.00 9.52 110 ALA A C 1
ATOM 823 O O . ALA A 1 113 ? 0.199 46.538 35.793 1.00 9.24 110 ALA A O 1
ATOM 825 N N . PRO A 1 114 ? -0.023 47.396 37.874 1.00 8.97 111 PRO A N 1
ATOM 826 C CA . PRO A 1 114 ? 1.247 46.825 38.306 1.00 8.95 111 PRO A CA 1
ATOM 827 C C . PRO A 1 114 ? 1.196 45.302 38.380 1.00 8.44 111 PRO A C 1
ATOM 828 O O . PRO A 1 114 ? 0.144 44.717 38.653 1.00 8.50 111 PRO A O 1
ATOM 832 N N . THR A 1 115 ? 2.330 44.667 38.126 1.00 8.28 112 THR A N 1
ATOM 833 C CA . THR A 1 115 ? 2.430 43.231 38.334 1.00 7.93 112 THR A CA 1
ATOM 834 C C . THR A 1 115 ? 2.662 42.924 39.814 1.00 7.78 112 THR A C 1
ATOM 835 O O . THR A 1 115 ? 3.135 43.777 40.584 1.00 7.61 112 THR A O 1
ATOM 839 N N . ILE A 1 116 ? 2.313 41.702 40.200 1.00 7.53 113 ILE A N 1
ATOM 840 C CA . ILE A 1 116 ? 2.674 41.150 41.499 1.00 7.51 113 ILE A CA 1
ATOM 841 C C . ILE A 1 116 ? 4.195 41.208 41.682 1.00 7.59 113 ILE A C 1
ATOM 842 O O . ILE A 1 116 ? 4.691 41.460 42.783 1.00 7.60 113 ILE A O 1
ATOM 847 N N . PHE A 1 117 ? 4.924 41.003 40.589 1.00 7.42 114 PHE A N 1
ATOM 848 C CA . PHE A 1 117 ? 6.385 41.023 40.607 1.00 7.65 114 PHE A CA 1
ATOM 849 C C . PHE A 1 117 ? 6.922 42.385 41.033 1.00 7.77 114 PHE A C 1
ATOM 850 O O . PHE A 1 117 ? 7.782 42.463 41.915 1.00 7.91 114 PHE A O 1
ATOM 858 N N . GLN A 1 118 ? 6.411 43.452 40.420 1.00 8.13 115 GLN A N 1
ATOM 859 C CA . GLN A 1 118 ? 6.829 44.799 40.801 1.00 8.57 115 GLN A CA 1
ATOM 860 C C . GLN A 1 118 ? 6.437 45.129 42.235 1.00 8.71 115 GLN A C 1
ATOM 861 O O . GLN A 1 118 ? 7.226 45.721 42.972 1.00 8.81 115 GLN A O 1
ATOM 867 N N . ALA A 1 119 ? 5.228 44.751 42.634 1.00 8.63 116 ALA A N 1
ATOM 868 C CA . ALA A 1 119 ? 4.754 45.076 43.970 1.00 8.67 116 ALA A CA 1
ATOM 869 C C . ALA A 1 119 ? 5.642 44.431 45.031 1.00 8.64 116 ALA A C 1
ATOM 870 O O . ALA A 1 119 ? 6.045 45.089 45.989 1.00 8.92 116 ALA A O 1
ATOM 872 N N . PHE A 1 120 ? 5.968 43.152 44.854 1.00 8.28 117 PHE A N 1
ATOM 873 C CA . PHE A 1 120 ? 6.876 42.484 45.784 1.00 8.23 117 PHE A CA 1
ATOM 874 C C . PHE A 1 120 ? 8.295 43.042 45.710 1.00 8.26 117 PHE A C 1
ATOM 875 O O . PHE A 1 120 ? 8.938 43.234 46.745 1.00 8.42 117 PHE A O 1
ATOM 883 N N . TYR A 1 121 ? 8.769 43.332 44.498 1.00 8.18 118 TYR A N 1
ATOM 884 C CA . TYR A 1 121 ? 10.085 43.939 44.337 1.00 8.67 118 TYR A CA 1
ATOM 885 C C . TYR A 1 121 ? 10.179 45.262 45.103 1.00 8.91 118 TYR A C 1
ATOM 886 O O . TYR A 1 121 ? 11.149 45.504 45.827 1.00 8.97 118 TYR A O 1
ATOM 895 N N . ASP A 1 122 ? 9.166 46.108 44.947 1.00 9.34 119 ASP A N 1
ATOM 896 C CA . ASP A 1 122 ? 9.159 47.419 45.595 1.00 9.97 119 ASP A CA 1
ATOM 897 C C . ASP A 1 122 ? 9.106 47.306 47.120 1.00 10.44 119 ASP A C 1
ATOM 898 O O . ASP A 1 122 ? 9.530 48.223 47.828 1.00 11.48 119 ASP A O 1
ATOM 903 N N . ALA A 1 123 ? 8.598 46.177 47.611 1.00 10.33 120 ALA A N 1
ATOM 904 C CA . ALA A 1 123 ? 8.498 45.904 49.047 1.00 10.46 120 ALA A CA 1
ATOM 905 C C . ALA A 1 123 ? 9.742 45.208 49.609 1.00 10.52 120 ALA A C 1
ATOM 906 O O . ALA A 1 123 ? 9.787 44.860 50.794 1.00 11.33 120 ALA A O 1
ATOM 908 N N . GLY A 1 124 ? 10.743 44.999 48.756 1.00 10.09 121 GLY A N 1
ATOM 909 C CA . GLY A 1 124 ? 12.029 44.461 49.195 1.00 10.03 121 GLY A CA 1
ATOM 910 C C . GLY A 1 124 ? 12.296 43.002 48.870 1.00 9.81 121 GLY A C 1
ATOM 911 O O . GLY A 1 124 ? 13.310 42.453 49.297 1.00 10.28 121 GLY A O 1
ATOM 912 N N . ALA A 1 125 ? 11.401 42.377 48.107 1.00 9.49 122 ALA A N 1
ATOM 913 C CA . ALA A 1 125 ? 11.521 40.957 47.776 1.00 9.23 122 ALA A CA 1
ATOM 914 C C . ALA A 1 125 ? 12.563 40.682 46.697 1.00 8.79 122 ALA A C 1
ATOM 915 O O . ALA A 1 125 ? 12.980 41.585 45.961 1.00 8.84 122 ALA A O 1
ATOM 917 N N . ARG A 1 126 ? 12.969 39.417 46.618 1.00 8.41 123 ARG A N 1
ATOM 918 C CA . ARG A 1 126 ? 13.745 38.910 45.494 1.00 8.38 123 ARG A CA 1
ATOM 919 C C . ARG A 1 126 ? 12.766 38.258 44.524 1.00 7.79 123 ARG A C 1
ATOM 920 O O . ARG A 1 126 ? 11.954 37.415 44.915 1.00 7.74 123 ARG A O 1
ATOM 928 N N . VAL A 1 127 ? 12.830 38.676 43.262 1.00 7.63 124 VAL A N 1
ATOM 929 C CA . VAL A 1 127 ? 11.837 38.272 42.268 1.00 8.07 124 VAL A CA 1
ATOM 930 C C . VAL A 1 127 ? 12.515 37.762 41.003 1.00 7.70 124 VAL A C 1
ATOM 931 O O . VAL A 1 127 ? 13.470 38.368 40.514 1.00 7.83 124 VAL A O 1
ATOM 935 N N . ALA A 1 128 ? 12.010 36.649 40.477 1.00 7.52 125 ALA A N 1
ATOM 936 C CA . ALA A 1 128 ? 12.514 36.075 39.227 1.00 7.22 125 ALA A CA 1
ATOM 937 C C . ALA A 1 128 ? 11.389 35.779 38.242 1.00 7.15 125 ALA A C 1
ATOM 938 O O . ALA A 1 128 ? 10.362 35.208 38.608 1.00 7.09 125 ALA A O 1
ATOM 940 N N . VAL A 1 129 ? 11.596 36.170 36.991 1.00 6.90 126 VAL A N 1
ATOM 941 C CA . VAL A 1 129 ? 10.649 35.896 35.916 1.00 7.24 126 VAL A CA 1
ATOM 942 C C . VAL A 1 129 ? 11.423 35.315 34.740 1.00 7.23 126 VAL A C 1
ATOM 943 O O . VAL A 1 129 ? 12.362 35.931 34.240 1.00 7.80 126 VAL A O 1
ATOM 947 N N . VAL A 1 130 ? 11.046 34.112 34.318 1.00 6.78 127 VAL A N 1
ATOM 948 C CA . VAL A 1 130 ? 11.637 33.498 33.131 1.00 7.28 127 VAL A CA 1
ATOM 949 C C . VAL A 1 130 ? 10.534 33.102 32.170 1.00 7.03 127 VAL A C 1
ATOM 950 O O . VAL A 1 130 ? 9.606 32.370 32.528 1.00 6.94 127 VAL A O 1
ATOM 954 N N . THR A 1 131 ? 10.638 33.610 30.948 1.00 7.35 128 THR A N 1
ATOM 955 C CA . THR A 1 131 ? 9.708 33.274 29.885 1.00 7.86 128 THR A CA 1
ATOM 956 C C . THR A 1 131 ? 10.452 32.527 28.789 1.00 8.19 128 THR A C 1
ATOM 957 O O . THR A 1 131 ? 11.686 32.502 28.761 1.00 8.54 128 THR A O 1
ATOM 961 N N . ALA A 1 132 ? 9.698 31.917 27.886 1.00 8.64 129 ALA A N 1
ATOM 962 C CA . ALA A 1 132 ? 10.287 31.335 26.691 1.00 9.25 129 ALA A CA 1
ATOM 963 C C . ALA A 1 132 ? 10.490 32.405 25.612 1.00 10.10 129 ALA A C 1
ATOM 964 O O . ALA A 1 132 ? 11.564 32.483 25.013 1.00 10.18 129 ALA A O 1
ATOM 966 N N . LYS A 1 133 ? 9.472 33.236 25.394 1.00 11.30 130 LYS A N 1
ATOM 967 C CA . LYS A 1 133 ? 9.510 34.291 24.367 1.00 12.43 130 LYS A CA 1
ATOM 968 C C . LYS A 1 133 ? 9.873 35.655 24.946 1.00 12.53 130 LYS A C 1
ATOM 969 O O . LYS A 1 133 ? 9.407 36.014 26.026 1.00 12.63 130 LYS A O 1
ATOM 975 N N . ASP A 1 134 ? 10.679 36.431 24.218 1.00 12.60 131 ASP A N 1
ATOM 976 C CA . ASP A 1 134 ? 11.172 37.706 24.750 1.00 13.06 131 ASP A CA 1
ATOM 977 C C . ASP A 1 134 ? 10.167 38.860 24.763 1.00 13.12 131 ASP A C 1
ATOM 978 O O . ASP A 1 134 ? 10.263 39.742 25.617 1.00 13.33 131 ASP A O 1
ATOM 983 N N . LYS A 1 135 ? 9.224 38.878 23.824 1.00 13.83 132 LYS A N 1
ATOM 984 C CA . LYS A 1 135 ? 8.203 39.928 23.833 1.00 14.13 132 LYS A CA 1
ATOM 985 C C . LYS A 1 135 ? 7.398 39.874 25.128 1.00 13.59 132 LYS A C 1
ATOM 986 O O . LYS A 1 135 ? 7.167 40.907 25.765 1.00 13.85 132 LYS A O 1
ATOM 992 N N . LEU A 1 136 ? 7.010 38.667 25.535 1.00 12.55 133 LEU A N 1
ATOM 993 C CA . LEU A 1 136 ? 6.327 38.479 26.816 1.00 11.83 133 LEU A CA 1
ATOM 994 C C . LEU A 1 136 ? 7.208 38.897 27.997 1.00 11.46 133 LEU A C 1
ATOM 995 O O . LEU A 1 136 ? 6.717 39.470 28.966 1.00 11.06 133 LEU A O 1
ATOM 1000 N N . ARG A 1 137 ? 8.506 38.612 27.902 1.00 11.47 134 ARG A N 1
ATOM 1001 C CA . ARG A 1 137 ? 9.478 38.999 28.925 1.00 11.50 134 ARG A CA 1
ATOM 1002 C C . ARG A 1 137 ? 9.406 40.503 29.244 1.00 11.59 134 ARG A C 1
ATOM 1003 O O . ARG A 1 137 ? 9.343 40.894 30.412 1.00 10.99 134 ARG A O 1
ATOM 1011 N N . ALA A 1 138 ? 9.407 41.336 28.206 1.00 12.07 135 ALA A N 1
ATOM 1012 C CA . ALA A 1 138 ? 9.343 42.786 28.384 1.00 12.71 135 ALA A CA 1
ATOM 1013 C C . ALA A 1 138 ? 8.029 43.231 29.039 1.00 13.05 135 ALA A C 1
ATOM 1014 O O . ALA A 1 138 ? 8.022 44.126 29.884 1.00 13.65 135 ALA A O 1
ATOM 1016 N N . LEU A 1 139 ? 6.923 42.593 28.659 1.00 13.17 136 LEU A N 1
ATOM 1017 C CA . LEU A 1 139 ? 5.628 42.867 29.287 1.00 13.59 136 LEU A CA 1
ATOM 1018 C C . LEU A 1 139 ? 5.613 42.493 30.765 1.00 13.26 136 LEU A C 1
ATOM 1019 O O . LEU A 1 139 ? 5.266 43.314 31.620 1.00 13.93 136 LEU A O 1
ATOM 1024 N N . LEU A 1 140 ? 5.999 41.254 31.056 1.00 12.61 137 LEU A N 1
ATOM 1025 C CA . LEU A 1 140 ? 5.961 40.715 32.413 1.00 12.26 137 LEU A CA 1
ATOM 1026 C C . LEU A 1 140 ? 6.948 41.384 33.357 1.00 12.03 137 LEU A C 1
ATOM 1027 O O . LEU A 1 140 ? 6.738 41.397 34.569 1.00 12.25 137 LEU A O 1
ATOM 1032 N N . GLY A 1 141 ? 8.025 41.925 32.796 1.00 11.68 138 GLY A N 1
ATOM 1033 C CA . GLY A 1 141 ? 9.087 42.525 33.588 1.00 11.33 138 GLY A CA 1
ATOM 1034 C C . GLY A 1 141 ? 8.912 43.998 33.895 1.00 11.19 138 GLY A C 1
ATOM 1035 O O . GLY A 1 141 ? 9.770 44.591 34.544 1.00 11.41 138 GLY A O 1
ATOM 1036 N N . LYS A 1 142 ? 7.806 44.592 33.442 1.00 10.90 139 LYS A N 1
ATOM 1037 C CA . LYS A 1 142 ? 7.570 46.022 33.649 1.00 11.02 139 LYS A CA 1
ATOM 1038 C C . LYS A 1 142 ? 7.688 46.395 35.126 1.00 10.99 139 LYS A C 1
ATOM 1039 O O . LYS A 1 142 ? 7.067 45.774 35.986 1.00 10.83 139 LYS A O 1
ATOM 1045 N N . GLY A 1 143 ? 8.504 47.406 35.407 1.00 11.09 140 GLY A N 1
ATOM 1046 C CA . GLY A 1 143 ? 8.654 47.915 36.768 1.00 11.45 140 GLY A CA 1
ATOM 1047 C C . GLY A 1 143 ? 9.741 47.257 37.601 1.00 11.75 140 GLY A C 1
ATOM 1048 O O . GLY A 1 143 ? 10.067 47.745 38.681 1.00 12.39 140 GLY A O 1
ATOM 1049 N N . LEU A 1 144 ? 10.298 46.147 37.120 1.00 11.65 141 LEU A N 1
ATOM 1050 C CA . LEU A 1 144 ? 11.413 45.508 37.818 1.00 11.63 141 LEU A CA 1
ATOM 1051 C C . LEU A 1 144 ? 12.678 46.337 37.649 1.00 11.47 141 LEU A C 1
ATOM 1052 O O . LEU A 1 144 ? 12.858 47.012 36.631 1.00 12.12 141 LEU A O 1
ATOM 1057 N N . ARG A 1 145 ? 13.539 46.298 38.663 1.00 11.21 142 ARG A N 1
ATOM 1058 C CA . ARG A 1 145 ? 14.798 47.037 38.645 1.00 11.14 142 ARG A CA 1
ATOM 1059 C C . ARG A 1 145 ? 15.954 46.094 38.909 1.00 11.06 142 ARG A C 1
ATOM 1060 O O . ARG A 1 145 ? 15.790 45.069 39.573 1.00 10.85 142 ARG A O 1
ATOM 1068 N N . PHE A 1 146 ? 17.125 46.448 38.390 1.00 11.26 143 PHE A N 1
ATOM 1069 C CA . PHE A 1 146 ? 18.236 45.506 38.326 1.00 11.73 143 PHE A CA 1
ATOM 1070 C C . PHE A 1 146 ? 19.531 46.044 38.931 1.00 12.20 143 PHE A C 1
ATOM 1071 O O . PHE A 1 146 ? 20.622 45.592 38.586 1.00 12.64 143 PHE A O 1
ATOM 1079 N N . ASP A 1 147 ? 19.391 46.977 39.869 1.00 12.87 144 ASP A N 1
ATOM 1080 C CA . ASP A 1 147 ? 20.535 47.657 40.481 1.00 13.76 144 ASP A CA 1
ATOM 1081 C C . ASP A 1 147 ? 20.799 47.259 41.939 1.00 13.91 144 ASP A C 1
ATOM 1082 O O . ASP A 1 147 ? 21.673 47.834 42.594 1.00 14.23 144 ASP A O 1
ATOM 1087 N N . GLU A 1 148 ? 20.054 46.276 42.443 1.00 13.58 145 GLU A N 1
ATOM 1088 C CA . GLU A 1 148 ? 20.197 45.830 43.833 1.00 13.67 145 GLU A CA 1
ATOM 1089 C C . GLU A 1 148 ? 20.374 44.316 43.970 1.00 13.04 145 GLU A C 1
ATOM 1090 O O . GLU A 1 148 ? 20.409 43.786 45.086 1.00 13.51 145 GLU A O 1
ATOM 1096 N N . GLY A 1 149 ? 20.480 43.626 42.836 1.00 12.38 146 GLY A N 1
ATOM 1097 C CA . GLY A 1 149 ? 20.643 42.169 42.823 1.00 11.77 146 GLY A CA 1
ATOM 1098 C C . GLY A 1 149 ? 19.421 41.402 43.300 1.00 11.31 146 GLY A C 1
ATOM 1099 O O . GLY A 1 149 ? 19.531 40.247 43.719 1.00 11.68 146 GLY A O 1
ATOM 1100 N N . ARG A 1 150 ? 18.255 42.040 43.230 1.00 10.62 147 ARG A N 1
ATOM 1101 C CA . ARG A 1 150 ? 17.023 41.447 43.746 1.00 9.97 147 ARG A CA 1
ATOM 1102 C C . ARG A 1 150 ? 16.012 41.063 42.665 1.00 9.60 147 ARG A C 1
ATOM 1103 O O . ARG A 1 150 ? 14.896 40.652 42.979 1.00 9.45 147 ARG A O 1
ATOM 1111 N N . ALA A 1 151 ? 16.400 41.188 41.399 1.00 8.89 148 ALA A N 1
ATOM 1112 C CA . ALA A 1 151 ? 15.517 40.805 40.298 1.00 8.85 148 ALA A CA 1
ATOM 1113 C C . ALA A 1 151 ? 16.260 40.173 39.138 1.00 8.72 148 ALA A C 1
ATOM 1114 O O . ALA A 1 151 ? 17.359 40.594 38.779 1.00 8.69 148 ALA A O 1
ATOM 1116 N N . VAL A 1 152 ? 15.639 39.155 38.557 1.00 8.62 149 VAL A N 1
ATOM 1117 C CA . VAL A 1 152 ? 16.112 38.555 37.318 1.00 8.89 149 VAL A CA 1
ATOM 1118 C C . VAL A 1 152 ? 14.902 38.389 36.406 1.00 8.47 149 VAL A C 1
ATOM 1119 O O . VAL A 1 152 ? 13.851 37.926 36.844 1.00 8.85 149 VAL A O 1
ATOM 1123 N N . CYS A 1 153 ? 15.043 38.796 35.148 1.00 7.99 150 CYS A N 1
ATOM 1124 C CA . CYS A 1 153 ? 13.959 38.686 34.182 1.00 8.16 150 CYS A CA 1
ATOM 1125 C C . CYS A 1 153 ? 14.544 38.529 32.786 1.00 7.80 150 CYS A C 1
ATOM 1126 O O . CYS A 1 153 ? 15.154 39.462 32.246 1.00 8.09 150 CYS A O 1
ATOM 1129 N N . PHE A 1 154 ? 14.383 37.341 32.209 1.00 7.68 151 PHE A N 1
ATOM 1130 C CA . PHE A 1 154 ? 14.916 37.057 30.879 1.00 7.77 151 PHE A CA 1
ATOM 1131 C C . PHE A 1 154 ? 14.091 35.980 30.195 1.00 7.73 151 PHE A C 1
ATOM 1132 O O . PHE A 1 154 ? 13.260 35.317 30.834 1.00 7.74 151 PHE A O 1
ATOM 1140 N N . SER A 1 155 ? 14.316 35.819 28.893 1.00 7.67 152 SER A N 1
ATOM 1141 C CA . SER A 1 155 ? 13.662 34.779 28.108 1.00 7.93 152 SER A CA 1
ATOM 1142 C C . SER A 1 155 ? 14.675 33.748 27.643 1.00 8.18 152 SER A C 1
ATOM 1143 O O . SER A 1 155 ? 15.861 34.056 27.516 1.00 8.43 152 SER A O 1
ATOM 1146 N N . SER A 1 156 ? 14.212 32.527 27.386 1.00 8.25 153 SER A N 1
ATOM 1147 C CA A SER A 1 156 ? 15.037 31.501 26.750 0.50 8.69 153 SER A CA 1
ATOM 1148 C CA B SER A 1 156 ? 15.095 31.541 26.787 0.50 8.38 153 SER A CA 1
ATOM 1149 C C . SER A 1 156 ? 15.471 31.973 25.368 1.00 8.75 153 SER A C 1
ATOM 1150 O O . SER A 1 156 ? 16.629 31.829 24.974 1.00 8.76 153 SER A O 1
ATOM 1155 N N . GLU A 1 157 ? 14.511 32.541 24.633 1.00 9.00 154 GLU A N 1
ATOM 1156 C CA . GLU A 1 157 ? 14.723 33.001 23.257 1.00 10.00 154 GLU A CA 1
ATOM 1157 C C . GLU A 1 157 ? 15.909 33.953 23.118 1.00 10.13 154 GLU A C 1
ATOM 1158 O O . GLU A 1 157 ? 16.704 33.824 22.179 1.00 10.25 154 GLU A O 1
ATOM 1164 N N . LYS A 1 158 ? 16.018 34.906 24.040 1.00 10.39 155 LYS A N 1
ATOM 1165 C CA . LYS A 1 158 ? 17.074 35.913 24.005 1.00 10.97 155 LYS A CA 1
ATOM 1166 C C . LYS A 1 158 ? 18.019 35.792 25.196 1.00 10.41 155 LYS A C 1
ATOM 1167 O O . LYS A 1 158 ? 18.632 36.773 25.613 1.00 10.60 155 LYS A O 1
ATOM 1173 N N . SER A 1 159 ? 18.158 34.573 25.717 1.00 10.20 156 SER A N 1
ATOM 1174 C CA . SER A 1 159 ? 18.960 34.328 26.916 1.00 10.00 156 SER A CA 1
ATOM 1175 C C . SER A 1 159 ? 20.411 34.777 26.780 1.00 10.11 156 SER A C 1
ATOM 1176 O O . SER A 1 159 ? 21.009 35.245 27.749 1.00 10.24 156 SER A O 1
ATOM 1179 N N . ASP A 1 160 ? 20.966 34.648 25.576 1.00 10.41 157 ASP A N 1
ATOM 1180 C CA . ASP A 1 160 ? 22.351 35.051 25.335 1.00 10.97 157 ASP A CA 1
ATOM 1181 C C . ASP A 1 160 ? 22.555 36.564 25.277 1.00 11.18 157 ASP A C 1
ATOM 1182 O O . ASP A 1 160 ? 23.694 37.032 25.269 1.00 11.54 157 ASP A O 1
ATOM 1187 N N . LYS A 1 161 ? 21.455 37.316 25.262 1.00 11.14 158 LYS A N 1
ATOM 1188 C CA . LYS A 1 161 ? 21.507 38.782 25.203 1.00 11.51 158 LYS A CA 1
ATOM 1189 C C . LYS A 1 161 ? 21.275 39.463 26.553 1.00 11.10 158 LYS A C 1
ATOM 1190 O O . LYS A 1 161 ? 21.357 40.691 26.656 1.00 11.58 158 LYS A O 1
ATOM 1196 N N . ALA A 1 162 ? 20.999 38.674 27.589 1.00 10.50 159 ALA A N 1
ATOM 1197 C CA . ALA A 1 162 ? 20.715 39.230 28.910 1.00 9.68 159 ALA A CA 1
ATOM 1198 C C . ALA A 1 162 ? 21.920 39.983 29.464 1.00 9.41 159 ALA A C 1
ATOM 1199 O O . ALA A 1 162 ? 23.059 39.525 29.342 1.00 9.37 159 ALA A O 1
ATOM 1201 N N . THR A 1 163 ? 21.660 41.148 30.052 1.00 9.36 160 THR A N 1
ATOM 1202 C CA . THR A 1 163 ? 22.702 41.934 30.713 1.00 9.63 160 THR A CA 1
ATOM 1203 C C . THR A 1 163 ? 22.310 42.228 32.156 1.00 9.80 160 THR A C 1
ATOM 1204 O O . THR A 1 163 ? 21.123 42.250 32.501 1.00 9.81 160 THR A O 1
ATOM 1208 N N . ARG A 1 164 ? 23.306 42.468 33.003 1.00 9.87 161 ARG A N 1
ATOM 1209 C CA . ARG A 1 164 ? 23.035 42.802 34.400 1.00 10.52 161 ARG A CA 1
ATOM 1210 C C . ARG A 1 164 ? 22.051 43.971 34.511 1.00 10.25 161 ARG A C 1
ATOM 1211 O O . ARG A 1 164 ? 21.068 43.894 35.252 1.00 10.26 161 ARG A O 1
ATOM 1219 N N . ALA A 1 165 ? 22.311 45.042 33.760 1.00 10.23 162 ALA A N 1
ATOM 1220 C CA . ALA A 1 165 ? 21.555 46.285 33.906 1.00 10.08 162 ALA A CA 1
ATOM 1221 C C . ALA A 1 165 ? 20.102 46.196 33.454 1.00 9.66 162 ALA A C 1
ATOM 1222 O O . ALA A 1 165 ? 19.262 46.964 33.916 1.00 9.94 162 ALA A O 1
ATOM 1224 N N . GLU A 1 166 ? 19.813 45.271 32.543 1.00 9.27 163 GLU A N 1
ATOM 1225 C CA . GLU A 1 166 ? 18.479 45.199 31.946 1.00 8.96 163 GLU A CA 1
ATOM 1226 C C . GLU A 1 166 ? 17.722 43.897 32.220 1.00 8.46 163 GLU A C 1
ATOM 1227 O O . GLU A 1 166 ? 16.518 43.823 31.970 1.00 8.50 163 GLU A O 1
ATOM 1233 N N . HIS A 1 167 ? 18.427 42.899 32.756 1.00 8.06 164 HIS A N 1
ATOM 1234 C CA . HIS A 1 167 ? 17.851 41.574 33.025 1.00 8.09 164 HIS A CA 1
ATOM 1235 C C . HIS A 1 167 ? 18.242 41.001 34.384 1.00 8.41 164 HIS A C 1
ATOM 1236 O O . HIS A 1 167 ? 17.670 40.002 34.819 1.00 8.27 164 HIS A O 1
ATOM 1243 N N . GLY A 1 168 ? 19.225 41.616 35.038 1.00 8.65 165 GLY A N 1
ATOM 1244 C CA . GLY A 1 168 ? 19.724 41.141 36.325 1.00 9.49 165 GLY A CA 1
ATOM 1245 C C . GLY A 1 168 ? 20.702 39.988 36.225 1.00 9.66 165 GLY A C 1
ATOM 1246 O O . GLY A 1 168 ? 21.089 39.408 37.246 1.00 10.41 165 GLY A O 1
ATOM 1247 N N . ILE A 1 169 ? 21.113 39.659 35.002 1.00 9.86 166 ILE A N 1
ATOM 1248 C CA . ILE A 1 169 ? 22.007 38.530 34.757 1.00 10.32 166 ILE A CA 1
ATOM 1249 C C . ILE A 1 169 ? 22.752 38.757 33.443 1.00 10.29 166 ILE A C 1
ATOM 1250 O O . ILE A 1 169 ? 22.168 39.255 32.482 1.00 10.25 166 ILE A O 1
ATOM 1255 N N . ASP A 1 170 ? 24.034 38.399 33.407 1.00 10.70 167 ASP A N 1
ATOM 1256 C CA . ASP A 1 170 ? 24.829 38.519 32.185 1.00 11.24 167 ASP A CA 1
ATOM 1257 C C . ASP A 1 170 ? 24.888 37.200 31.426 1.00 11.24 167 ASP A C 1
ATOM 1258 O O . ASP A 1 170 ? 25.512 36.237 31.892 1.00 12.22 167 ASP A O 1
ATOM 1263 N N . ASN A 1 171 ? 24.240 37.176 30.260 1.00 10.96 168 ASN A N 1
ATOM 1264 C CA . ASN A 1 171 ? 24.191 36.007 29.380 1.00 10.70 168 ASN A CA 1
ATOM 1265 C C . ASN A 1 171 ? 23.675 34.763 30.104 1.00 10.45 168 ASN A C 1
ATOM 1266 O O . ASN A 1 171 ? 24.453 33.951 30.618 1.00 10.51 168 ASN A O 1
ATOM 1271 N N . ALA A 1 172 ? 22.354 34.624 30.136 1.00 9.86 169 ALA A N 1
ATOM 1272 C CA . ALA A 1 172 ? 21.717 33.504 30.821 1.00 9.48 169 ALA A CA 1
ATOM 1273 C C . ALA A 1 172 ? 22.016 32.158 30.163 1.00 9.68 169 ALA A C 1
ATOM 1274 O O . ALA A 1 172 ? 21.983 31.129 30.833 1.00 9.32 169 ALA A O 1
ATOM 1276 N N . SER A 1 173 ? 22.309 32.165 28.864 1.00 9.69 170 SER A N 1
ATOM 1277 C CA . SER A 1 173 ? 22.713 30.942 28.162 1.00 10.15 170 SER A CA 1
ATOM 1278 C C . SER A 1 173 ? 24.054 30.411 28.679 1.00 10.28 170 SER A C 1
ATOM 1279 O O . SER A 1 173 ? 24.174 29.229 29.012 1.00 10.58 170 SER A O 1
ATOM 1282 N N . ALA A 1 174 ? 25.055 31.286 28.757 1.00 10.72 171 ALA A N 1
ATOM 1283 C CA . ALA A 1 174 ? 26.358 30.901 29.293 1.00 11.04 171 ALA A CA 1
ATOM 1284 C C . ALA A 1 174 ? 26.258 30.522 30.769 1.00 11.23 171 ALA A C 1
ATOM 1285 O O . ALA A 1 174 ? 26.891 29.562 31.214 1.00 11.77 171 ALA A O 1
ATOM 1287 N N . TRP A 1 175 ? 25.455 31.276 31.516 1.00 11.24 172 TRP A N 1
ATOM 1288 C CA . TRP A 1 175 ? 25.235 31.026 32.938 1.00 11.09 172 TRP A CA 1
ATOM 1289 C C . TRP A 1 175 ? 24.637 29.638 33.185 1.00 10.89 172 TRP A C 1
ATOM 1290 O O . TRP A 1 175 ? 25.126 28.886 34.028 1.00 11.20 172 TRP A O 1
ATOM 1301 N N . LEU A 1 176 ? 23.593 29.302 32.434 1.00 10.85 173 LEU A N 1
ATOM 1302 C CA . LEU A 1 176 ? 22.920 28.012 32.588 1.00 10.67 173 LEU A CA 1
ATOM 1303 C C . LEU A 1 176 ? 23.742 26.874 31.985 1.00 10.86 173 LEU A C 1
ATOM 1304 O O . LEU A 1 176 ? 23.620 25.724 32.407 1.00 11.01 173 LEU A O 1
ATOM 1309 N N . GLY A 1 177 ? 24.580 27.203 31.005 1.00 10.73 174 GLY A N 1
ATOM 1310 C CA . GLY A 1 177 ? 25.408 26.208 30.336 1.00 10.84 174 GLY A CA 1
ATOM 1311 C C . GLY A 1 177 ? 24.656 25.424 29.278 1.00 10.89 174 GLY A C 1
ATOM 1312 O O . GLY A 1 177 ? 24.988 24.271 28.998 1.00 11.69 174 GLY A O 1
ATOM 1313 N N . ARG A 1 178 ? 23.636 26.050 28.693 1.00 10.73 175 ARG A N 1
ATOM 1314 C CA . ARG A 1 178 ? 22.850 25.449 27.620 1.00 10.85 175 ARG A CA 1
ATOM 1315 C C . ARG A 1 178 ? 22.741 26.431 26.465 1.00 10.79 175 ARG A C 1
ATOM 1316 O O . ARG A 1 178 ? 22.624 27.637 26.693 1.00 10.75 175 ARG A O 1
ATOM 1324 N N . PRO A 1 179 ? 22.760 25.921 25.222 1.00 10.98 176 PRO A N 1
ATOM 1325 C CA . PRO A 1 179 ? 22.622 26.807 24.070 1.00 11.21 176 PRO A CA 1
ATOM 1326 C C . PRO A 1 179 ? 21.231 27.438 23.986 1.00 11.25 176 PRO A C 1
ATOM 1327 O O . PRO A 1 179 ? 20.273 26.923 24.568 1.00 11.20 176 PRO A O 1
ATOM 1331 N N . VAL A 1 180 ? 21.137 28.556 23.275 1.00 11.21 177 VAL A N 1
ATOM 1332 C CA . VAL A 1 180 ? 19.854 29.181 22.985 1.00 11.34 177 VAL A CA 1
ATOM 1333 C C . VAL A 1 180 ? 19.029 28.201 22.153 1.00 11.55 177 VAL A C 1
ATOM 1334 O O . VAL A 1 180 ? 19.472 27.768 21.086 1.00 11.72 177 VAL A O 1
ATOM 1338 N N . PRO A 1 181 ? 17.837 27.826 22.647 1.00 11.71 178 PRO A N 1
ATOM 1339 C CA . PRO A 1 181 ? 17.043 26.850 21.908 1.00 12.07 178 PRO A CA 1
ATOM 1340 C C . PRO A 1 181 ? 16.389 27.439 20.662 1.00 12.55 178 PRO A C 1
ATOM 1341 O O . PRO A 1 181 ? 16.217 28.659 20.562 1.00 12.62 178 PRO A O 1
ATOM 1345 N N . GLU A 1 182 ? 16.038 26.563 19.723 1.00 13.53 179 GLU A N 1
ATOM 1346 C CA . GLU A 1 182 ? 15.182 26.926 18.599 1.00 14.53 179 GLU A CA 1
ATOM 1347 C C . GLU A 1 182 ? 13.840 27.419 19.127 1.00 14.51 179 GLU A C 1
ATOM 1348 O O . GLU A 1 182 ? 13.295 26.848 20.072 1.00 14.11 179 GLU A O 1
ATOM 1354 N N . VAL A 1 183 ? 13.311 28.481 18.527 1.00 14.60 180 VAL A N 1
ATOM 1355 C CA . VAL A 1 183 ? 12.030 29.046 18.962 1.00 15.02 180 VAL A CA 1
ATOM 1356 C C . VAL A 1 183 ? 10.879 28.043 18.814 1.00 14.86 180 VAL A C 1
ATOM 1357 O O . VAL A 1 183 ? 10.055 27.901 19.720 1.00 14.85 180 VAL A O 1
ATOM 1361 N N . TYR A 1 184 ? 10.840 27.340 17.685 1.00 14.66 181 TYR A N 1
ATOM 1362 C CA . TYR A 1 184 ? 9.812 26.335 17.444 1.00 14.83 181 TYR A CA 1
ATOM 1363 C C . TYR A 1 184 ? 10.278 24.974 17.935 1.00 14.09 181 TYR A C 1
ATOM 1364 O O . TYR A 1 184 ? 10.614 24.088 17.141 1.00 14.44 181 TYR A O 1
ATOM 1373 N N . SER A 1 185 ? 10.307 24.819 19.257 1.00 13.12 182 SER A N 1
ATOM 1374 C CA . SER A 1 185 ? 10.782 23.588 19.878 1.00 12.23 182 SER A CA 1
ATOM 1375 C C . SER A 1 185 ? 10.294 23.430 21.309 1.00 11.67 182 SER A C 1
ATOM 1376 O O . SER A 1 185 ? 9.942 24.408 21.979 1.00 11.50 182 SER A O 1
ATOM 1379 N N . ALA A 1 186 ? 10.300 22.183 21.767 1.00 10.88 183 ALA A N 1
ATOM 1380 C CA . ALA A 1 186 ? 10.100 21.855 23.171 1.00 10.17 183 ALA A CA 1
ATOM 1381 C C . ALA A 1 186 ? 11.242 22.406 24.021 1.00 9.77 183 ALA A C 1
ATOM 1382 O O . ALA A 1 186 ? 11.023 22.811 25.165 1.00 9.35 183 ALA A O 1
ATOM 1384 N N . ALA A 1 187 ? 12.449 22.431 23.453 1.00 9.20 184 ALA A N 1
ATOM 1385 C CA . ALA A 1 187 ? 13.650 22.883 24.161 1.00 8.94 184 ALA A CA 1
ATOM 1386 C C . ALA A 1 187 ? 13.555 24.333 24.641 1.00 8.89 184 ALA A C 1
ATOM 1387 O O . ALA A 1 187 ? 14.137 24.683 25.669 1.00 8.92 184 ALA A O 1
ATOM 1389 N N . LEU A 1 188 ? 12.813 25.166 23.911 1.00 8.63 185 LEU A N 1
ATOM 1390 C CA . LEU A 1 188 ? 12.591 26.551 24.333 1.00 8.33 185 LEU A CA 1
ATOM 1391 C C . LEU A 1 188 ? 11.951 26.594 25.721 1.00 8.11 185 LEU A C 1
ATOM 1392 O O . LEU A 1 188 ? 12.284 27.456 26.542 1.00 8.42 185 LEU A O 1
ATOM 1397 N N . SER A 1 189 ? 11.048 25.650 25.976 1.00 7.67 186 SER A N 1
ATOM 1398 C CA . SER A 1 189 ? 10.383 25.537 27.275 1.00 7.36 186 SER A CA 1
ATOM 1399 C C . SER A 1 189 ? 11.241 24.823 28.317 1.00 7.07 186 SER A C 1
ATOM 1400 O O . SER A 1 189 ? 11.259 25.222 29.485 1.00 7.10 186 SER A O 1
ATOM 1403 N N . GLU A 1 190 ? 11.947 23.770 27.905 1.00 7.08 187 GLU A N 1
ATOM 1404 C CA . GLU A 1 190 ? 12.854 23.082 28.820 1.00 6.95 187 GLU A CA 1
ATOM 1405 C C . GLU A 1 190 ? 13.872 24.050 29.434 1.00 6.90 187 GLU A C 1
ATOM 1406 O O . GLU A 1 190 ? 14.162 23.970 30.624 1.00 7.25 187 GLU A O 1
ATOM 1412 N N . PHE A 1 191 ? 14.393 24.968 28.621 1.00 6.56 188 PHE A N 1
ATOM 1413 C CA . PHE A 1 191 ? 15.347 25.971 29.088 1.00 6.68 188 PHE A CA 1
ATOM 1414 C C . PHE A 1 191 ? 14.752 26.777 30.253 1.00 6.62 188 PHE A C 1
ATOM 1415 O O . PHE A 1 191 ? 15.439 27.058 31.235 1.00 7.07 188 PHE A O 1
ATOM 1423 N N . VAL A 1 192 ? 13.475 27.145 30.138 1.00 6.61 189 VAL A N 1
ATOM 1424 C CA . VAL A 1 192 ? 12.775 27.869 31.208 1.00 6.64 189 VAL A CA 1
ATOM 1425 C C . VAL A 1 192 ? 12.766 27.079 32.522 1.00 6.34 189 VAL A C 1
ATOM 1426 O O . VAL A 1 192 ? 13.089 27.623 33.578 1.00 6.61 189 VAL A O 1
ATOM 1430 N N . PHE A 1 193 ? 12.406 25.798 32.455 1.00 6.29 190 PHE A N 1
ATOM 1431 C CA . PHE A 1 193 ? 12.354 24.966 33.655 1.00 6.63 190 PHE A CA 1
ATOM 1432 C C . PHE A 1 193 ? 13.742 24.842 34.285 1.00 6.62 190 PHE A C 1
ATOM 1433 O O . PHE A 1 193 ? 13.891 24.945 35.505 1.00 6.88 190 PHE A O 1
ATOM 1441 N N . ALA A 1 194 ? 14.748 24.625 33.441 1.00 6.79 191 ALA A N 1
ATOM 1442 C CA . ALA A 1 194 ? 16.128 24.471 33.898 1.00 6.89 191 ALA A CA 1
ATOM 1443 C C . ALA A 1 194 ? 16.651 25.754 34.538 1.00 6.87 191 ALA A C 1
ATOM 1444 O O . ALA A 1 194 ? 17.302 25.722 35.588 1.00 7.18 191 ALA A O 1
ATOM 1446 N N . ALA A 1 195 ? 16.345 26.889 33.910 1.00 6.78 192 ALA A N 1
ATOM 1447 C CA . ALA A 1 195 ? 16.686 28.186 34.480 1.00 7.04 192 ALA A CA 1
ATOM 1448 C C . ALA A 1 195 ? 15.991 28.394 35.826 1.00 6.68 192 ALA A C 1
ATOM 1449 O O . ALA A 1 195 ? 16.604 28.886 36.777 1.00 7.44 192 ALA A O 1
ATOM 1451 N N . GLY A 1 196 ? 14.720 27.994 35.913 1.00 6.60 193 GLY A N 1
ATOM 1452 C CA . GLY A 1 196 ? 13.951 28.100 37.152 1.00 7.02 193 GLY A CA 1
ATOM 1453 C C . GLY A 1 196 ? 14.600 27.351 38.300 1.00 7.04 193 GLY A C 1
ATOM 1454 O O . GLY A 1 196 ? 14.707 27.866 39.415 1.00 7.22 193 GLY A O 1
ATOM 1455 N N . VAL A 1 197 ? 15.044 26.131 38.027 1.00 7.39 194 VAL A N 1
ATOM 1456 C CA . VAL A 1 197 ? 15.730 25.333 39.038 1.00 7.78 194 VAL A CA 1
ATOM 1457 C C . VAL A 1 197 ? 17.022 26.005 39.510 1.00 7.62 194 VAL A C 1
ATOM 1458 O O . VAL A 1 197 ? 17.263 26.128 40.710 1.00 7.78 194 VAL A O 1
ATOM 1462 N N . LYS A 1 198 ? 17.841 26.451 38.563 1.00 7.72 195 LYS A N 1
ATOM 1463 C CA . LYS A 1 198 ? 19.111 27.074 38.915 1.00 8.19 195 LYS A CA 1
ATOM 1464 C C . LYS A 1 198 ? 18.901 28.372 39.700 1.00 8.13 195 LYS A C 1
ATOM 1465 O O . LYS A 1 198 ? 19.623 28.645 40.660 1.00 8.34 195 LYS A O 1
ATOM 1471 N N . LEU A 1 199 ? 17.901 29.158 39.305 1.00 7.91 196 LEU A N 1
ATOM 1472 C CA . LEU A 1 199 ? 17.540 30.359 40.059 1.00 8.08 196 LEU A CA 1
ATOM 1473 C C . LEU A 1 199 ? 17.064 30.037 41.470 1.00 8.07 196 LEU A C 1
ATOM 1474 O O . LEU A 1 199 ? 17.439 30.716 42.423 1.00 7.71 196 LEU A O 1
ATOM 1479 N N . LEU A 1 200 ? 16.246 28.997 41.615 1.00 8.48 197 LEU A N 1
ATOM 1480 C CA . LEU A 1 200 ? 15.789 28.620 42.948 1.00 8.90 197 LEU A CA 1
ATOM 1481 C C . LEU A 1 200 ? 16.972 28.276 43.857 1.00 9.69 197 LEU A C 1
ATOM 1482 O O . LEU A 1 200 ? 17.013 28.707 45.010 1.00 9.92 197 LEU A O 1
ATOM 1487 N N . ARG A 1 201 ? 17.937 27.532 43.316 1.00 10.44 198 ARG A N 1
ATOM 1488 C CA . ARG A 1 201 ? 19.140 27.127 44.051 1.00 11.60 198 ARG A CA 1
ATOM 1489 C C . ARG A 1 201 ? 20.055 28.300 44.384 1.00 12.08 198 ARG A C 1
ATOM 1490 O O . ARG A 1 201 ? 20.499 28.446 45.526 1.00 12.75 198 ARG A O 1
ATOM 1498 N N . GLU A 1 202 ? 20.341 29.127 43.384 1.00 12.19 199 GLU A N 1
ATOM 1499 C CA . GLU A 1 202 ? 21.444 30.081 43.473 1.00 12.89 199 GLU A CA 1
ATOM 1500 C C . GLU A 1 202 ? 21.017 31.519 43.764 1.00 12.63 199 GLU A C 1
ATOM 1501 O O . GLU A 1 202 ? 21.749 32.267 44.414 1.00 13.47 199 GLU A O 1
ATOM 1507 N N . PHE A 1 203 ? 19.832 31.893 43.293 1.00 12.48 200 PHE A N 1
ATOM 1508 C CA . PHE A 1 203 ? 19.312 33.253 43.440 1.00 12.30 200 PHE A CA 1
ATOM 1509 C C . PHE A 1 203 ? 18.366 33.377 44.635 1.00 12.40 200 PHE A C 1
ATOM 1510 O O . PHE A 1 203 ? 18.285 34.438 45.258 1.00 12.83 200 PHE A O 1
ATOM 1518 N N . ARG A 1 204 ? 17.657 32.291 44.949 1.00 12.18 201 ARG A N 1
ATOM 1519 C CA . ARG A 1 204 ? 16.731 32.235 46.089 1.00 12.49 201 ARG A CA 1
ATOM 1520 C C . ARG A 1 204 ? 15.650 33.320 46.018 1.00 11.60 201 ARG A C 1
ATOM 1521 O O . ARG A 1 204 ? 15.614 34.220 46.859 1.00 11.93 201 ARG A O 1
ATOM 1529 N N . PRO A 1 205 ? 14.768 33.246 45.008 1.00 10.45 202 PRO A N 1
ATOM 1530 C CA . PRO A 1 205 ? 13.707 34.242 44.902 1.00 9.97 202 PRO A CA 1
ATOM 1531 C C . PRO A 1 205 ? 12.622 34.022 45.948 1.00 9.48 202 PRO A C 1
ATOM 1532 O O . PRO A 1 205 ? 12.416 32.896 46.397 1.00 10.36 202 PRO A O 1
ATOM 1536 N N . ASP A 1 206 ? 11.953 35.098 46.347 1.00 8.50 203 ASP A N 1
ATOM 1537 C CA . ASP A 1 206 ? 10.733 34.993 47.137 1.00 8.13 203 ASP A CA 1
ATOM 1538 C C . ASP A 1 206 ? 9.548 34.671 46.236 1.00 7.65 203 ASP A C 1
ATOM 1539 O O . ASP A 1 206 ? 8.639 33.942 46.632 1.00 7.42 203 ASP A O 1
ATOM 1544 N N . ILE A 1 207 ? 9.573 35.230 45.026 1.00 7.00 204 ILE A N 1
ATOM 1545 C CA . ILE A 1 207 ? 8.507 35.089 44.039 1.00 7.17 204 ILE A CA 1
ATOM 1546 C C . ILE A 1 207 ? 9.155 34.726 42.711 1.00 6.62 204 ILE A C 1
ATOM 1547 O O . ILE A 1 207 ? 10.092 35.398 42.278 1.00 6.69 204 ILE A O 1
ATOM 1552 N N . MET A 1 208 ? 8.668 33.670 42.063 1.00 6.32 205 MET A N 1
ATOM 1553 C CA . MET A 1 208 ? 9.175 33.309 40.743 1.00 5.87 205 MET A CA 1
ATOM 1554 C C . MET A 1 208 ? 8.065 32.842 39.817 1.00 5.68 205 MET A C 1
ATOM 1555 O O . MET A 1 208 ? 7.207 32.053 40.211 1.00 5.92 205 MET A O 1
ATOM 1560 N N . TYR A 1 209 ? 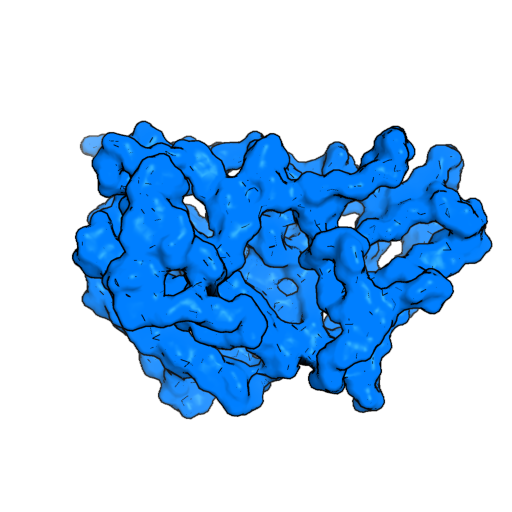8.110 33.334 38.583 1.00 5.81 206 TYR A N 1
ATOM 1561 C CA . TYR A 1 209 ? 7.186 32.931 37.535 1.00 5.66 206 TYR A CA 1
ATOM 1562 C C . TYR A 1 209 ? 7.955 32.278 36.404 1.00 5.89 206 TYR A C 1
ATOM 1563 O O . TYR A 1 209 ? 8.940 32.835 35.915 1.00 6.15 206 TYR A O 1
ATOM 1572 N N . LEU A 1 210 ? 7.493 31.098 35.997 1.00 5.84 207 LEU A N 1
ATOM 1573 C CA . LEU A 1 210 ? 8.055 30.376 34.856 1.00 6.07 207 LEU A CA 1
ATOM 1574 C C . LEU A 1 210 ? 6.944 30.157 33.848 1.00 6.62 207 LEU A C 1
ATOM 1575 O O . LEU A 1 210 ? 5.908 29.592 34.188 1.00 6.71 207 LEU A O 1
ATOM 1580 N N . THR A 1 211 ? 7.144 30.631 32.621 1.00 6.58 208 THR A N 1
ATOM 1581 C CA . THR A 1 211 ? 6.135 30.480 31.583 1.00 7.44 208 THR A CA 1
ATOM 1582 C C . THR A 1 211 ? 6.755 30.021 30.266 1.00 7.88 208 THR A C 1
ATOM 1583 O O . THR A 1 211 ? 7.879 30.395 29.938 1.00 8.33 208 THR A O 1
ATOM 1587 N N . THR A 1 212 ? 6.004 29.209 29.528 1.00 8.53 209 THR A N 1
ATOM 1588 C CA . THR A 1 212 ? 6.552 28.421 28.422 1.00 9.43 209 THR A CA 1
ATOM 1589 C C . THR A 1 212 ? 5.928 28.838 27.082 1.00 9.55 209 THR A C 1
ATOM 1590 O O . THR A 1 212 ? 5.514 29.985 26.937 1.00 10.41 209 THR A O 1
ATOM 1594 N N . THR A 1 213 ? 5.908 27.946 26.090 1.00 9.28 210 THR A N 1
ATOM 1595 C CA . THR A 1 213 ? 5.099 28.170 24.879 1.00 9.63 210 THR A CA 1
ATOM 1596 C C . THR A 1 213 ? 4.252 26.943 24.594 1.00 9.56 210 THR A C 1
ATOM 1597 O O . THR A 1 213 ? 4.536 25.853 25.099 1.00 9.43 210 THR A O 1
ATOM 1601 N N . ASP A 1 214 ? 3.215 27.149 23.783 1.00 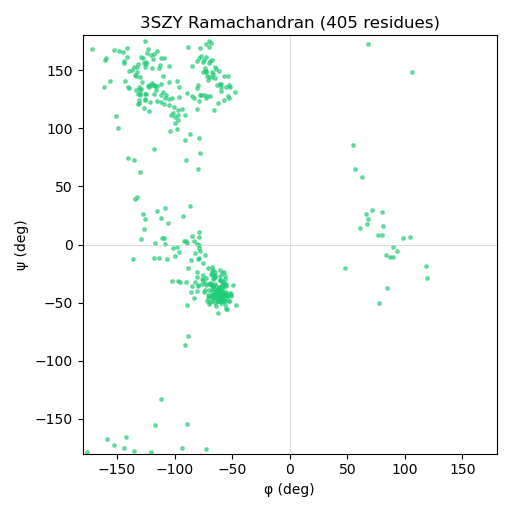9.74 211 ASP A N 1
ATOM 1602 C CA . ASP A 1 214 ? 2.267 26.109 23.392 1.00 10.25 211 ASP A CA 1
ATOM 1603 C C . ASP A 1 214 ? 2.647 25.400 22.077 1.00 10.45 211 ASP A C 1
ATOM 1604 O O . ASP A 1 214 ? 1.781 24.828 21.414 1.00 10.48 211 ASP A O 1
ATOM 1609 N N . TYR A 1 215 ? 3.934 25.415 21.722 1.00 10.76 212 TYR A N 1
ATOM 1610 C CA . TYR A 1 215 ? 4.408 24.814 20.466 1.00 11.34 212 TYR A CA 1
ATOM 1611 C C . TYR A 1 215 ? 4.021 23.342 20.326 1.00 11.05 212 TYR A C 1
ATOM 1612 O O . TYR A 1 215 ? 3.397 22.951 19.333 1.00 10.99 212 TYR A O 1
ATOM 1621 N N . VAL A 1 216 ? 4.405 22.532 21.310 1.00 11.01 213 VAL A N 1
ATOM 1622 C CA . VAL A 1 216 ? 4.118 21.095 21.302 1.00 11.12 213 VAL A CA 1
ATOM 1623 C C . VAL A 1 216 ? 2.608 20.842 21.285 1.00 10.91 213 VAL A C 1
ATOM 1624 O O . VAL A 1 216 ? 2.120 19.947 20.590 1.00 10.92 213 VAL A O 1
ATOM 1628 N N . GLN A 1 217 ? 1.879 21.667 22.030 1.00 10.80 214 GLN A N 1
ATOM 1629 C CA . GLN A 1 217 ? 0.451 21.481 22.254 1.00 10.56 214 GLN A CA 1
ATOM 1630 C C . GLN A 1 217 ? -0.399 21.811 21.015 1.00 10.50 214 GLN A C 1
ATOM 1631 O O . GLN A 1 217 ? -1.412 21.154 20.765 1.00 10.16 214 GLN A O 1
ATOM 1637 N N . HIS A 1 218 ? 0.016 22.814 20.240 1.00 10.38 215 HIS A N 1
ATOM 1638 C CA . HIS A 1 218 ? -0.614 23.093 18.941 1.00 10.67 215 HIS A CA 1
ATOM 1639 C C . HIS A 1 218 ? -0.391 21.947 17.949 1.00 11.07 215 HIS A C 1
ATOM 1640 O O . HIS A 1 218 ? -1.199 21.746 17.045 1.00 11.12 215 HIS A O 1
ATOM 1647 N N . LYS A 1 219 ? 0.702 21.205 18.117 1.00 11.54 216 LYS A N 1
ATOM 1648 C CA . LYS A 1 219 ? 1.087 20.164 17.159 1.00 12.27 216 LYS A CA 1
ATOM 1649 C C . LYS A 1 219 ? 0.626 18.761 17.528 1.00 12.16 216 LYS A C 1
ATOM 1650 O O . LYS A 1 219 ? 0.342 17.949 16.644 1.00 12.68 216 LYS A O 1
ATOM 1656 N N . TYR A 1 220 ? 0.554 18.476 18.825 1.00 11.68 217 TYR A N 1
ATOM 1657 C CA . TYR A 1 220 ? 0.341 17.114 19.301 1.00 11.75 217 TYR A CA 1
ATOM 1658 C C . TYR A 1 220 ? -0.780 17.040 20.323 1.00 11.59 217 TYR A C 1
ATOM 1659 O O . TYR A 1 220 ? -0.838 17.853 21.249 1.00 11.47 217 TYR A O 1
ATOM 1668 N N . ALA A 1 221 ? -1.659 16.055 20.150 1.00 11.32 218 ALA A N 1
ATOM 1669 C CA . ALA A 1 221 ? -2.786 15.835 21.050 1.00 11.31 218 ALA A CA 1
ATOM 1670 C C . ALA A 1 221 ? -2.339 15.116 22.329 1.00 11.13 218 ALA A C 1
ATOM 1671 O O . ALA A 1 221 ? -1.270 14.496 22.348 1.00 11.12 218 ALA A O 1
ATOM 1673 N N . PRO A 1 222 ? -3.147 15.200 23.404 1.00 11.16 219 PRO A N 1
ATOM 1674 C CA . PRO A 1 222 ? -2.817 14.490 24.639 1.00 11.48 219 PRO A CA 1
ATOM 1675 C C . PRO A 1 222 ? -2.534 13.004 24.429 1.00 11.71 219 PRO A C 1
ATOM 1676 O O . PRO A 1 222 ? -3.248 12.331 23.684 1.00 11.97 219 PRO A O 1
ATOM 1680 N N . GLY A 1 223 ? -1.474 12.511 25.064 1.00 12.15 220 GLY A N 1
ATOM 1681 C CA . GLY A 1 223 ? -1.186 11.079 25.072 1.00 12.54 220 GLY A CA 1
ATOM 1682 C C . GLY A 1 223 ? -0.363 10.523 23.927 1.00 12.91 220 GLY A C 1
ATOM 1683 O O . GLY A 1 223 ? 0.056 9.366 23.982 1.00 13.80 220 GLY A O 1
ATOM 1684 N N . VAL A 1 224 ? -0.141 11.315 22.881 1.00 12.81 221 VAL A N 1
ATOM 1685 C CA . VAL A 1 224 ? 0.744 10.884 21.794 1.00 12.86 221 VAL A CA 1
ATOM 1686 C C . VAL A 1 224 ? 2.202 10.991 22.276 1.00 12.96 221 VAL A C 1
ATOM 1687 O O . VAL A 1 224 ? 2.480 11.733 23.220 1.00 12.75 221 VAL A O 1
ATOM 1691 N N . PRO A 1 225 ? 3.133 10.237 21.655 1.00 12.90 222 PRO A N 1
ATOM 1692 C CA . PRO A 1 225 ? 4.504 10.174 22.182 1.00 12.88 222 PRO A CA 1
ATOM 1693 C C . PRO A 1 225 ? 5.174 11.532 22.416 1.00 12.65 222 PRO A C 1
ATOM 1694 O O . PRO A 1 225 ? 5.806 11.732 23.456 1.00 12.49 222 PRO A O 1
ATOM 1698 N N . GLU A 1 226 ? 5.026 12.454 21.470 1.00 12.43 223 GLU A N 1
ATOM 1699 C CA . GLU A 1 226 ? 5.692 13.755 21.542 1.00 12.68 223 GLU A CA 1
ATOM 1700 C C . GLU A 1 226 ? 5.122 14.649 22.648 1.00 12.16 223 GLU A C 1
ATOM 1701 O O . GLU A 1 226 ? 5.851 15.427 23.264 1.00 12.71 223 GLU A O 1
ATOM 1707 N N . ALA A 1 227 ? 3.823 14.524 22.902 1.00 11.54 224 ALA A N 1
ATOM 1708 C CA . ALA A 1 227 ? 3.181 15.242 24.000 1.00 10.95 224 ALA A CA 1
ATOM 1709 C C . ALA A 1 227 ? 3.605 14.650 25.342 1.00 10.59 224 ALA A C 1
ATOM 1710 O O . ALA A 1 227 ? 4.014 15.378 26.246 1.00 10.24 224 ALA A O 1
ATOM 1712 N N . ASN A 1 228 ? 3.525 13.326 25.465 1.00 10.21 225 ASN A N 1
ATOM 1713 C CA . ASN A 1 228 ? 3.966 12.636 26.674 1.00 10.05 225 ASN A CA 1
ATOM 1714 C C . ASN A 1 228 ? 5.414 12.955 27.048 1.00 10.01 225 ASN A C 1
ATOM 1715 O O . ASN A 1 228 ? 5.718 13.185 28.218 1.00 9.98 225 ASN A O 1
ATOM 1720 N N . SER A 1 229 ? 6.294 12.971 26.050 1.00 10.17 226 SER A N 1
ATOM 1721 C CA . SER A 1 229 ? 7.709 13.267 26.268 1.00 10.59 226 SER A CA 1
ATOM 1722 C C . SER A 1 229 ? 7.942 14.664 26.841 1.00 9.97 226 SER A C 1
ATOM 1723 O O . SER A 1 229 ? 8.832 14.858 27.672 1.00 9.79 226 SER A O 1
ATOM 1726 N N . PHE A 1 230 ? 7.138 15.629 26.404 1.00 9.28 227 PHE A N 1
ATOM 1727 C CA . PHE A 1 230 ? 7.233 16.986 26.924 1.00 8.73 227 PHE A CA 1
ATOM 1728 C C . PHE A 1 230 ? 6.930 17.033 28.425 1.00 8.13 227 PHE A C 1
ATOM 1729 O O . PHE A 1 230 ? 7.667 17.656 29.199 1.00 7.75 227 PHE A O 1
ATOM 1737 N N . TYR A 1 231 ? 5.852 16.368 28.834 1.00 7.90 228 TYR A N 1
ATOM 1738 C CA . TYR A 1 231 ? 5.445 16.389 30.238 1.00 7.91 228 TYR A CA 1
ATOM 1739 C C . TYR A 1 231 ? 6.314 15.508 31.131 1.00 7.63 228 TYR A C 1
ATOM 1740 O O . TYR A 1 231 ? 6.534 15.827 32.299 1.00 7.73 228 TYR A O 1
ATOM 1749 N N . GLU A 1 232 ? 6.841 14.427 30.556 1.00 7.77 229 GLU A N 1
ATOM 1750 C CA . GLU A 1 232 ? 7.862 13.611 31.211 1.00 7.78 229 GLU A CA 1
ATOM 1751 C C . GLU A 1 232 ? 9.086 14.478 31.531 1.00 7.37 229 GLU A C 1
ATOM 1752 O O . GLU A 1 232 ? 9.633 14.409 32.629 1.00 7.58 229 GLU A O 1
ATOM 1758 N N . MET A 1 233 ? 9.492 15.300 30.567 1.00 7.22 230 MET A N 1
ATOM 1759 C CA . MET A 1 233 ? 10.595 16.234 30.762 1.00 7.24 230 MET A CA 1
ATOM 1760 C C . MET A 1 233 ? 10.269 17.258 31.860 1.00 6.99 230 MET A C 1
ATOM 1761 O O . MET A 1 233 ? 11.079 17.481 32.761 1.00 7.23 230 MET A O 1
ATOM 1766 N N . PHE A 1 234 ? 9.082 17.862 31.801 1.00 6.72 231 PHE A N 1
ATOM 1767 C CA . PHE A 1 234 ? 8.697 18.844 32.814 1.00 7.01 231 PHE A CA 1
ATOM 1768 C C . PHE A 1 234 ? 8.751 18.264 34.224 1.00 6.92 231 PHE A C 1
ATOM 1769 O O . PHE A 1 234 ? 9.225 18.925 35.157 1.00 6.86 231 PHE A O 1
ATOM 1777 N N . ASP A 1 235 ? 8.268 17.031 34.370 1.00 6.84 232 ASP A N 1
ATOM 1778 C CA . ASP A 1 235 ? 8.176 16.406 35.681 1.00 6.87 232 ASP A CA 1
ATOM 1779 C C . ASP A 1 235 ? 9.514 16.342 36.407 1.00 6.81 232 ASP A C 1
ATOM 1780 O O . ASP A 1 235 ? 9.556 16.461 37.626 1.00 6.57 232 ASP A O 1
ATOM 1785 N N . ARG A 1 236 ? 10.601 16.162 35.656 1.00 7.21 233 ARG A N 1
ATOM 1786 C CA . ARG A 1 236 ? 11.935 16.107 36.253 1.00 7.76 233 ARG A CA 1
ATOM 1787 C C . ARG A 1 236 ? 12.298 17.412 36.940 1.00 7.13 233 ARG A C 1
ATOM 1788 O O . ARG A 1 236 ? 12.886 17.414 38.022 1.00 7.22 233 ARG A O 1
ATOM 1796 N N . TYR A 1 237 ? 11.947 18.522 36.300 1.00 6.72 234 TYR A N 1
ATOM 1797 C CA . TYR A 1 237 ? 12.199 19.846 36.848 1.00 6.63 234 TYR A CA 1
ATOM 1798 C C . TYR A 1 237 ? 11.251 20.157 37.998 1.00 6.51 234 TYR A C 1
ATOM 1799 O O . TYR A 1 237 ? 11.671 20.735 38.997 1.00 6.79 234 TYR A O 1
ATOM 1808 N N . LEU A 1 238 ? 9.989 19.746 37.865 1.00 6.56 235 LEU A N 1
ATOM 1809 C CA . LEU A 1 238 ? 9.034 19.873 38.959 1.00 6.43 235 LEU A CA 1
ATOM 1810 C C . LEU A 1 238 ? 9.539 19.153 40.213 1.00 6.62 235 LEU A C 1
ATOM 1811 O O . LEU A 1 238 ? 9.473 19.698 41.319 1.00 6.51 235 LEU A O 1
ATOM 1816 N N . ALA A 1 239 ? 10.057 17.937 40.027 1.00 6.82 236 ALA A N 1
ATOM 1817 C CA . ALA A 1 239 ? 10.602 17.146 41.132 1.00 6.97 236 ALA A CA 1
ATOM 1818 C C . ALA A 1 239 ? 11.693 17.919 41.857 1.00 7.35 236 ALA A C 1
ATOM 1819 O O . ALA A 1 239 ? 11.743 17.939 43.086 1.00 7.75 236 ALA A O 1
ATOM 1821 N N . GLU A 1 240 ? 12.559 18.571 41.083 1.00 7.70 237 GLU A N 1
ATOM 1822 C CA . GLU A 1 240 ? 13.677 19.307 41.652 1.00 8.28 237 GLU A CA 1
ATOM 1823 C C . GLU A 1 240 ? 13.218 20.565 42.388 1.00 8.09 237 GLU A C 1
ATOM 1824 O O . GLU A 1 240 ? 13.681 20.847 43.495 1.00 8.31 237 GLU A O 1
ATOM 1830 N N . LEU A 1 241 ? 12.295 21.310 41.781 1.00 7.60 238 LEU A N 1
ATOM 1831 C CA . LEU A 1 241 ? 11.750 22.510 42.418 1.00 7.59 238 LEU A CA 1
ATOM 1832 C C . LEU A 1 241 ? 11.049 22.166 43.730 1.00 7.42 238 LEU A C 1
ATOM 1833 O O . LEU A 1 241 ? 11.237 22.841 44.743 1.00 7.63 238 LEU A O 1
ATOM 1838 N N . ASP A 1 242 ? 10.245 21.107 43.701 1.00 7.32 239 ASP A N 1
ATOM 1839 C CA . ASP A 1 242 ? 9.541 20.633 44.884 1.00 7.48 239 ASP A CA 1
ATOM 1840 C C . ASP A 1 242 ? 10.508 20.164 45.975 1.00 7.61 239 ASP A C 1
ATOM 1841 O O . ASP A 1 242 ? 10.329 20.492 47.153 1.00 7.73 239 ASP A O 1
ATOM 1846 N N . GLY A 1 243 ? 11.544 19.426 45.577 1.00 7.95 240 GLY A N 1
ATOM 1847 C CA . GLY A 1 243 ? 12.538 18.917 46.526 1.00 8.55 240 GLY A CA 1
ATOM 1848 C C . GLY A 1 243 ? 13.335 20.020 47.196 1.00 9.01 240 GLY A C 1
ATOM 1849 O O . GLY A 1 243 ? 13.814 19.859 48.325 1.00 9.93 240 GLY A O 1
ATOM 1850 N N . LEU A 1 244 ? 13.474 21.148 46.502 1.00 8.93 241 LEU A N 1
ATOM 1851 C CA . LEU A 1 244 ? 14.176 22.314 47.042 1.00 9.19 241 LEU A CA 1
ATOM 1852 C C . LEU A 1 244 ? 13.351 23.125 48.047 1.00 9.13 241 LEU A C 1
ATOM 1853 O O . LEU A 1 244 ? 13.858 24.077 48.643 1.00 9.60 241 LEU A O 1
ATOM 1858 N N . GLY A 1 245 ? 12.084 22.756 48.224 1.00 8.83 242 GLY A N 1
ATOM 1859 C CA . GLY A 1 245 ? 11.274 23.305 49.313 1.00 8.80 242 GLY A CA 1
ATOM 1860 C C . GLY A 1 245 ? 10.334 24.446 48.965 1.00 8.61 242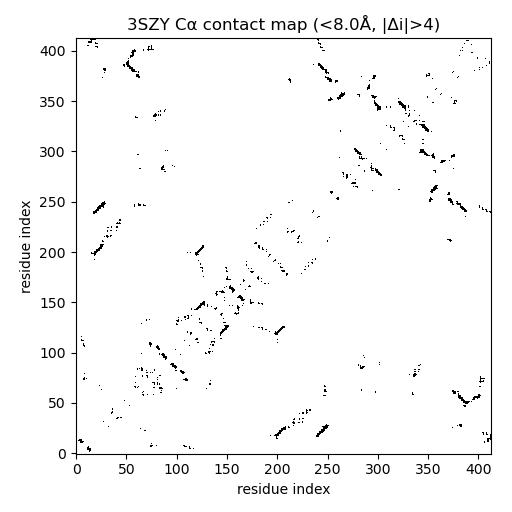 GLY A C 1
ATOM 1861 O O . GLY A 1 245 ? 9.694 25.009 49.855 1.00 9.30 242 GLY A O 1
ATOM 1862 N N . ALA A 1 246 ? 10.235 24.784 47.680 1.00 8.35 243 ALA A N 1
ATOM 1863 C CA . ALA A 1 246 ? 9.356 25.867 47.244 1.00 7.96 243 ALA A CA 1
ATOM 1864 C C . ALA A 1 246 ? 7.890 25.460 47.306 1.00 7.70 243 ALA A C 1
ATOM 1865 O O . ALA A 1 246 ? 7.560 24.283 47.136 1.00 7.40 243 ALA A O 1
ATOM 1867 N N . ALA A 1 247 ? 7.021 26.441 47.555 1.00 7.37 244 ALA A N 1
ATOM 1868 C CA . ALA A 1 247 ? 5.583 26.274 47.365 1.00 7.20 244 ALA A CA 1
ATOM 1869 C C . ALA A 1 247 ? 5.278 26.566 45.903 1.00 7.25 244 ALA A C 1
ATOM 1870 O O . ALA A 1 247 ? 5.667 27.617 45.386 1.00 7.76 244 ALA A O 1
ATOM 1872 N N . ILE A 1 248 ? 4.591 25.636 45.245 1.00 6.89 245 ILE A N 1
ATOM 1873 C CA . ILE A 1 248 ? 4.438 25.670 43.791 1.00 6.86 245 ILE A CA 1
ATOM 1874 C C . ILE A 1 248 ? 2.989 25.505 43.372 1.00 6.74 245 ILE A C 1
ATOM 1875 O O . ILE A 1 248 ? 2.302 24.583 43.826 1.00 6.79 245 ILE A O 1
ATOM 1880 N N . VAL A 1 249 ? 2.537 26.409 42.505 1.00 6.42 246 VAL A N 1
ATOM 1881 C CA . VAL A 1 249 ? 1.292 26.223 41.766 1.00 6.55 246 VAL A CA 1
ATOM 1882 C C . VAL A 1 249 ? 1.626 25.932 40.304 1.00 6.53 246 VAL A C 1
ATOM 1883 O O . VAL A 1 249 ? 2.364 26.685 39.664 1.00 6.78 246 VAL A O 1
ATOM 1887 N N . VAL A 1 250 ? 1.096 24.824 39.792 1.00 6.52 247 VAL A N 1
ATOM 1888 C CA . VAL A 1 250 ? 1.180 24.499 38.377 1.00 6.83 247 VAL A CA 1
ATOM 1889 C C . VAL A 1 250 ? -0.183 24.770 37.753 1.00 6.67 247 VAL A C 1
ATOM 1890 O O . VAL A 1 250 ? -1.196 24.197 38.169 1.00 6.67 247 VAL A O 1
ATOM 1894 N N . THR A 1 251 ? -0.208 25.665 36.773 1.00 6.30 248 THR A N 1
ATOM 1895 C CA . THR A 1 251 ? -1.440 25.982 36.066 1.00 6.56 248 THR A CA 1
ATOM 1896 C C . THR A 1 251 ? -1.146 26.202 34.584 1.00 6.52 248 THR A C 1
ATOM 1897 O O . THR A 1 251 ? -0.081 25.818 34.097 1.00 6.49 248 THR A O 1
ATOM 1901 N N . ALA A 1 252 ? -2.100 26.782 33.863 1.00 6.59 249 ALA A N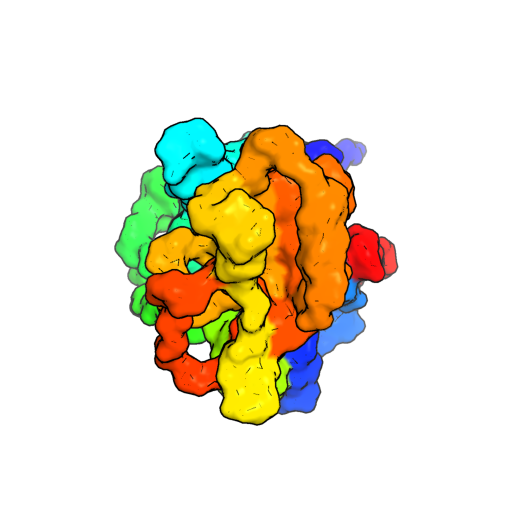 1
ATOM 1902 C CA . ALA A 1 252 ? -1.922 27.072 32.447 1.00 6.71 249 ALA A CA 1
ATOM 1903 C C . ALA A 1 252 ? -2.601 28.378 32.082 1.00 6.84 249 ALA A C 1
ATOM 1904 O O . ALA A 1 252 ? -3.520 28.829 32.774 1.00 7.25 249 ALA A O 1
ATOM 1906 N N . ASP A 1 253 ? -2.149 28.973 30.986 1.00 7.11 250 ASP A N 1
ATOM 1907 C CA . ASP A 1 253 ? -2.796 30.158 30.438 1.00 7.32 250 ASP A CA 1
ATOM 1908 C C . ASP A 1 253 ? -4.127 29.834 29.753 1.00 7.15 250 ASP A C 1
ATOM 1909 O O . ASP A 1 253 ? -5.055 30.633 29.798 1.00 7.50 250 ASP A O 1
ATOM 1914 N N . HIS A 1 254 ? -4.210 28.650 29.147 1.00 7.26 251 HIS A N 1
ATOM 1915 C CA . HIS A 1 254 ? -5.402 28.166 28.451 1.00 7.62 251 HIS A CA 1
ATOM 1916 C C . HIS A 1 254 ? -5.168 26.709 28.075 1.00 7.53 251 HIS A C 1
ATOM 1917 O O . HIS A 1 254 ? -4.037 26.216 28.152 1.00 7.84 251 HIS A O 1
ATOM 1924 N N . GLY A 1 255 ? -6.238 26.035 27.658 1.00 7.56 252 GLY A N 1
ATOM 1925 C CA . GLY A 1 255 ? -6.160 24.669 27.148 1.00 8.24 252 GLY A CA 1
ATOM 1926 C C . GLY A 1 255 ? -5.918 24.623 25.650 1.00 8.41 252 GLY A C 1
ATOM 1927 O O . GLY A 1 255 ? -5.350 25.548 25.061 1.00 8.42 252 GLY A O 1
ATOM 1928 N N . MET A 1 256 ? -6.348 23.528 25.032 1.00 9.01 253 MET A N 1
ATOM 1929 C CA . MET A 1 256 ? -6.104 23.283 23.614 1.00 9.49 253 MET A CA 1
ATOM 1930 C C . MET A 1 256 ? -7.095 22.232 23.145 1.00 9.71 253 MET A C 1
ATOM 1931 O O . MET A 1 256 ? -7.326 21.239 23.836 1.00 9.95 253 MET A O 1
ATOM 1936 N N . LYS A 1 257 ? -7.697 22.478 21.983 1.00 10.10 254 LYS A N 1
ATOM 1937 C CA . LYS A 1 257 ? -8.637 21.539 21.375 1.00 10.57 254 LYS A CA 1
ATOM 1938 C C . LYS A 1 257 ? -8.357 21.388 19.883 1.00 10.86 254 LYS A C 1
ATOM 1939 O O . LYS A 1 257 ? -7.842 22.312 19.249 1.00 10.65 254 LYS A O 1
ATOM 1945 N N . PRO A 1 258 ? -8.700 20.217 19.310 1.00 11.36 255 PRO A N 1
ATOM 1946 C CA . PRO A 1 258 ? -8.625 20.080 17.856 1.00 11.81 255 PRO A CA 1
ATOM 1947 C C . PRO A 1 258 ? -9.629 21.010 17.168 1.00 12.31 255 PRO A C 1
ATOM 1948 O O . PRO A 1 258 ? -10.720 21.242 17.695 1.00 12.49 255 PRO A O 1
ATOM 1952 N N . LYS A 1 259 ? -9.233 21.559 16.023 1.00 13.28 256 LYS A N 1
ATOM 1953 C CA . LYS A 1 259 ? -10.060 22.520 15.291 1.00 14.30 256 LYS A CA 1
ATOM 1954 C C . LYS A 1 259 ? -10.125 22.159 13.810 1.00 15.37 256 LYS A C 1
ATOM 1955 O O . LYS A 1 259 ? -10.059 23.035 12.944 1.00 15.47 256 LYS A O 1
ATOM 1961 N N . HIS A 1 260 ? -10.251 20.867 13.526 1.00 16.55 257 HIS A N 1
ATOM 1962 C CA . HIS A 1 260 ? -10.224 20.388 12.146 1.00 17.79 257 HIS A CA 1
ATOM 1963 C C . HIS A 1 260 ? -11.424 19.530 11.776 1.00 18.62 257 HIS A C 1
ATOM 1964 O O . HIS A 1 260 ? -12.065 18.926 12.637 1.00 18.77 257 HIS A O 1
ATOM 1971 N N . LYS A 1 261 ? -11.716 19.489 10.478 1.00 19.70 258 LYS A N 1
ATOM 1972 C CA . LYS A 1 261 ? -12.735 18.604 9.925 1.00 20.86 258 LYS A CA 1
ATOM 1973 C C . LYS A 1 261 ? -12.220 17.165 9.936 1.00 21.41 258 LYS A C 1
ATOM 1974 O O . LYS A 1 261 ? -11.046 16.921 10.229 1.00 21.42 258 LYS A O 1
ATOM 1980 N N . ALA A 1 262 ? -13.099 16.220 9.604 1.00 22.22 259 ALA A N 1
ATOM 1981 C CA . ALA A 1 262 ? -12.740 14.800 9.533 1.00 22.93 259 ALA A CA 1
ATOM 1982 C C . ALA A 1 262 ? -11.560 14.517 8.596 1.00 23.37 259 ALA A C 1
ATOM 1983 O O . ALA A 1 262 ? -10.756 13.621 8.861 1.00 23.64 259 ALA A O 1
ATOM 1985 N N . ASP A 1 263 ? -11.454 15.289 7.514 1.00 23.93 260 ASP A N 1
ATOM 1986 C CA . ASP A 1 263 ? -10.362 15.128 6.548 1.00 24.42 260 ASP A CA 1
ATOM 1987 C C . ASP A 1 263 ? -9.041 15.759 7.010 1.00 24.32 260 ASP A C 1
ATOM 1988 O O . ASP A 1 263 ? -8.034 15.705 6.298 1.00 24.53 260 ASP A O 1
ATOM 1993 N N . GLY A 1 264 ? -9.058 16.359 8.199 1.00 24.04 261 GLY A N 1
ATOM 1994 C CA . GLY A 1 264 ? -7.862 16.951 8.796 1.00 23.59 261 GLY A CA 1
ATOM 1995 C C . GLY A 1 264 ? -7.619 18.409 8.447 1.00 23.20 261 GLY A C 1
ATOM 1996 O O . GLY A 1 264 ? -6.655 19.007 8.927 1.00 23.18 261 GLY A O 1
ATOM 1997 N N . SER A 1 265 ? -8.486 18.977 7.611 1.00 22.80 262 SER A N 1
ATOM 1998 C CA . SER A 1 265 ? -8.363 20.373 7.186 1.00 22.46 262 SER A CA 1
ATOM 1999 C C . SER A 1 265 ? -9.018 21.325 8.195 1.00 22.09 262 SER A C 1
ATOM 2000 O O . SER A 1 265 ? -9.940 20.926 8.908 1.00 21.91 262 SER A O 1
ATOM 2003 N N . PRO A 1 266 ? -8.543 22.586 8.258 1.00 21.86 263 PRO A N 1
ATOM 2004 C CA . PRO A 1 266 ? -9.104 23.550 9.209 1.00 21.65 263 PRO A CA 1
ATOM 2005 C C . PRO A 1 266 ? -10.594 23.811 8.986 1.00 21.45 263 PRO A C 1
ATOM 2006 O O . PRO A 1 266 ? -11.042 23.926 7.843 1.00 21.58 263 PRO A O 1
ATOM 2010 N N . ASP A 1 267 ? -11.350 23.883 10.077 1.00 20.98 264 ASP A N 1
ATOM 2011 C CA . ASP A 1 267 ? -12.771 24.202 10.015 1.00 20.74 264 ASP A CA 1
ATOM 2012 C C . ASP A 1 267 ? -12.955 25.651 10.453 1.00 20.43 264 ASP A C 1
ATOM 2013 O O . ASP A 1 267 ? -12.988 25.954 11.649 1.00 20.43 264 ASP A O 1
ATOM 2018 N N . VAL A 1 268 ? -13.058 26.542 9.471 1.00 20.05 265 VAL A N 1
ATOM 2019 C CA . VAL A 1 268 ? -12.991 27.983 9.713 1.00 19.60 265 VAL A CA 1
ATOM 2020 C C . VAL A 1 268 ? -14.274 28.690 9.285 1.00 19.29 265 VAL A C 1
ATOM 2021 O O . VAL A 1 268 ? -14.835 28.395 8.228 1.00 19.46 265 VAL A O 1
ATOM 2025 N N . ILE A 1 269 ? -14.732 29.617 10.121 1.00 18.86 266 ILE A N 1
ATOM 2026 C CA . ILE A 1 269 ? -15.809 30.530 9.759 1.00 18.49 266 ILE A CA 1
ATOM 2027 C C . ILE A 1 269 ? -15.175 31.864 9.384 1.00 18.30 266 ILE A C 1
ATOM 2028 O O . ILE A 1 269 ? -14.502 32.496 10.204 1.00 17.90 266 ILE A O 1
ATOM 2033 N N . TYR A 1 270 ? -15.387 32.275 8.137 1.00 18.16 267 TYR A N 1
ATOM 2034 C CA . TYR A 1 270 ? -14.771 33.486 7.603 1.00 18.12 267 TYR A CA 1
ATOM 2035 C C . TYR A 1 270 ? -15.668 34.698 7.824 1.00 17.83 267 TYR A C 1
ATOM 2036 O O . TYR A 1 270 ? -16.513 35.033 6.988 1.00 17.84 267 TYR A O 1
ATOM 2045 N N . VAL A 1 271 ? -15.462 35.344 8.969 1.00 17.15 268 VAL A N 1
ATOM 2046 C CA . VAL A 1 271 ? -16.325 36.422 9.448 1.00 16.77 268 VAL A CA 1
ATOM 2047 C C . VAL A 1 271 ? -16.261 37.676 8.567 1.00 16.59 268 VAL A C 1
ATOM 2048 O O . VAL A 1 271 ? -17.278 38.344 8.379 1.00 16.43 268 VAL A O 1
ATOM 2052 N N . GLN A 1 272 ? -15.084 37.983 8.023 1.00 16.69 269 GLN A N 1
ATOM 2053 C CA . GLN A 1 272 ? -14.945 39.153 7.145 1.00 16.93 269 GLN A CA 1
ATOM 2054 C C . GLN A 1 272 ? -15.726 38.980 5.843 1.00 17.44 269 GLN A C 1
ATOM 2055 O O . GLN A 1 272 ? -16.324 39.935 5.355 1.00 17.40 269 GLN A O 1
ATOM 2061 N N . ASP A 1 273 ? -15.723 37.763 5.298 1.00 18.00 270 ASP A N 1
ATOM 2062 C CA . ASP A 1 273 ? -16.507 37.445 4.098 1.00 18.46 270 ASP A CA 1
ATOM 2063 C C . ASP A 1 273 ? -17.995 37.684 4.330 1.00 18.64 270 ASP A C 1
ATOM 2064 O O . ASP A 1 273 ? -18.676 38.273 3.488 1.00 18.83 270 ASP A O 1
ATOM 2069 N N . LEU A 1 274 ? -18.484 37.230 5.483 1.00 18.72 271 LEU A N 1
ATOM 2070 C CA . LEU A 1 274 ? -19.881 37.402 5.876 1.00 18.92 271 LEU A CA 1
ATOM 2071 C C . LEU A 1 274 ? -20.256 38.874 6.039 1.00 19.01 271 LEU A C 1
ATOM 2072 O O . LEU A 1 274 ? -21.274 39.326 5.503 1.00 19.10 271 LEU A O 1
ATOM 2077 N N . LEU A 1 275 ? -19.430 39.620 6.771 1.00 18.99 272 LEU A N 1
ATOM 2078 C CA . LEU A 1 275 ? -19.689 41.039 7.005 1.00 18.97 272 LEU A CA 1
ATOM 2079 C C . LEU A 1 275 ? -19.581 41.868 5.724 1.00 19.16 272 LEU A C 1
ATOM 2080 O O . LEU A 1 275 ? -20.355 42.807 5.531 1.00 19.03 272 LEU A O 1
ATOM 2085 N N . ASP A 1 276 ? -18.640 41.507 4.852 1.00 19.50 273 ASP A N 1
ATOM 2086 C CA . ASP A 1 276 ? -18.506 42.152 3.538 1.00 19.96 273 ASP A CA 1
ATOM 2087 C C . ASP A 1 276 ? -19.759 41.988 2.680 1.00 20.66 273 ASP A C 1
ATOM 2088 O O . ASP A 1 276 ? -20.125 42.895 1.933 1.00 20.71 273 ASP A O 1
ATOM 2093 N N . GLU A 1 277 ? -20.405 40.829 2.789 1.00 21.26 274 GLU A N 1
ATOM 2094 C CA . GLU A 1 277 ? -21.637 40.554 2.050 1.00 21.95 274 GLU A CA 1
ATOM 2095 C C . GLU A 1 277 ? -22.821 41.360 2.592 1.00 22.02 274 GLU A C 1
ATOM 2096 O O . GLU A 1 277 ? -23.570 41.959 1.817 1.00 22.14 274 GLU A O 1
ATOM 2102 N N . TRP A 1 278 ? -22.977 41.380 3.915 1.00 21.98 275 TRP A N 1
ATOM 2103 C CA . TRP A 1 278 ? -24.141 42.010 4.545 1.00 22.18 275 TRP A CA 1
ATOM 2104 C C . TRP A 1 278 ? -24.037 43.533 4.643 1.00 22.01 275 TRP A C 1
ATOM 2105 O O . TRP A 1 278 ? -25.045 44.236 4.521 1.00 22.24 275 TRP A O 1
ATOM 2116 N N . LEU A 1 279 ? -22.825 44.038 4.865 1.00 21.61 276 LEU A N 1
ATOM 2117 C CA . LEU A 1 279 ? -22.628 45.457 5.170 1.00 21.29 276 LEU A CA 1
ATOM 2118 C C . LEU A 1 279 ? -21.874 46.233 4.091 1.00 21.00 276 LEU A C 1
ATOM 2119 O O . LEU A 1 279 ? -21.839 47.467 4.117 1.00 21.11 276 LEU A O 1
ATOM 2124 N N . GLY A 1 280 ? -21.285 45.510 3.144 1.00 20.56 277 GLY A N 1
ATOM 2125 C CA . GLY A 1 280 ? -20.424 46.116 2.134 1.00 20.11 277 GLY A CA 1
ATOM 2126 C C . GLY A 1 280 ? -18.969 45.805 2.419 1.00 19.73 277 GLY A C 1
ATOM 2127 O O . GLY A 1 280 ? -18.577 45.675 3.582 1.00 19.47 277 GLY A O 1
ATOM 2128 N N . LYS A 1 281 ? -18.167 45.688 1.363 1.00 19.29 278 LYS A N 1
ATOM 2129 C CA . LYS A 1 281 ? -16.754 45.327 1.495 1.00 18.99 278 LYS A CA 1
ATOM 2130 C C . LYS A 1 281 ? -15.995 46.299 2.395 1.00 18.46 278 LYS A C 1
ATOM 2131 O O . LYS A 1 281 ? -16.000 47.511 2.165 1.00 18.13 278 LYS A O 1
ATOM 2137 N N . ASP A 1 282 ? -15.357 45.741 3.425 1.00 17.77 279 ASP A N 1
ATOM 2138 C CA . ASP A 1 282 ? -14.549 46.490 4.396 1.00 17.32 279 ASP A CA 1
ATOM 2139 C C . ASP A 1 282 ? -15.299 47.566 5.201 1.00 16.68 279 ASP A C 1
ATOM 2140 O O . ASP A 1 282 ? -14.668 48.404 5.847 1.00 16.49 279 ASP A O 1
ATOM 2145 N N . ALA A 1 283 ? -16.632 47.535 5.174 1.00 16.18 280 ALA A N 1
ATOM 2146 C CA . ALA A 1 283 ? -17.437 48.433 6.005 1.00 15.69 280 ALA A CA 1
ATOM 2147 C C . ALA A 1 283 ? -17.187 48.126 7.478 1.00 15.54 280 ALA A C 1
ATOM 2148 O O . ALA A 1 283 ? -17.169 49.027 8.320 1.00 15.41 280 ALA A O 1
ATOM 2150 N N . ALA A 1 284 ? -16.998 46.840 7.764 1.00 15.32 281 ALA A N 1
ATOM 2151 C CA . ALA A 1 284 ? -16.615 46.360 9.084 1.00 15.18 281 ALA A CA 1
ATOM 2152 C C . ALA A 1 284 ? -15.193 45.813 9.043 1.00 15.19 281 ALA A C 1
ATOM 2153 O O . ALA A 1 284 ? -14.677 45.485 7.972 1.00 15.06 281 ALA A O 1
ATOM 2155 N N . ARG A 1 285 ? -14.565 45.720 10.212 1.00 15.13 282 ARG A N 1
ATOM 2156 C CA . ARG A 1 285 ? -13.231 45.142 10.336 1.00 15.42 282 ARG A CA 1
ATOM 2157 C C . ARG A 1 285 ? -13.198 44.037 11.392 1.00 15.01 282 ARG A C 1
ATOM 2158 O O . ARG A 1 285 ? -13.451 44.285 12.574 1.00 14.87 282 ARG A O 1
ATOM 2166 N N . VAL A 1 286 ? -12.890 42.823 10.944 1.00 14.90 283 VAL A N 1
ATOM 2167 C CA . VAL A 1 286 ? -12.703 41.672 11.830 1.00 14.90 283 VAL A CA 1
ATOM 2168 C C . VAL A 1 286 ? -11.244 41.599 12.270 1.00 14.91 283 VAL A C 1
ATOM 2169 O O . VAL A 1 286 ? -10.333 41.671 11.441 1.00 15.08 283 VAL A O 1
ATOM 2173 N N . ILE A 1 287 ? -11.048 41.456 13.580 1.00 14.66 284 ILE A N 1
ATOM 2174 C CA . ILE A 1 287 ? -9.730 41.339 14.210 1.00 14.95 284 ILE A CA 1
ATOM 2175 C C . ILE A 1 287 ? -9.569 39.920 14.769 1.00 14.29 284 ILE A C 1
ATOM 2176 O O . ILE A 1 287 ? -10.512 39.368 15.338 1.00 13.94 284 ILE A O 1
ATOM 2181 N N . LEU A 1 288 ? -8.382 39.339 14.593 1.00 13.89 285 LEU A N 1
ATOM 2182 C CA . LEU A 1 288 ? -8.068 38.000 15.110 1.00 13.95 285 LEU A CA 1
ATOM 2183 C C . LEU A 1 288 ? -6.919 38.089 16.114 1.00 13.78 285 LEU A C 1
ATOM 2184 O O . LEU A 1 288 ? -5.764 37.833 15.764 1.00 13.85 285 LEU A O 1
ATOM 2189 N N . PRO A 1 289 ? -7.231 38.435 17.374 1.00 13.92 286 PRO A N 1
ATOM 2190 C CA . PRO A 1 289 ? -6.167 38.801 18.313 1.00 13.87 286 PRO A CA 1
ATOM 2191 C C . PRO A 1 289 ? -5.382 37.645 18.940 1.00 13.96 286 PRO A C 1
ATOM 2192 O O . PRO A 1 289 ? -4.542 37.897 19.805 1.00 13.16 286 PRO A O 1
ATOM 2196 N N . ILE A 1 290 ? -5.620 36.409 18.496 1.00 13.99 287 ILE A N 1
ATOM 2197 C CA . ILE A 1 290 ? -4.852 35.252 18.987 1.00 15.05 287 ILE A CA 1
ATOM 2198 C C . ILE A 1 290 ? -3.352 35.395 18.724 1.00 15.96 287 ILE A C 1
ATOM 2199 O O . ILE A 1 290 ? -2.529 34.899 19.492 1.00 15.91 287 ILE A O 1
ATOM 2204 N N . THR A 1 291 ? -3.009 36.072 17.634 1.00 17.10 288 THR A N 1
ATOM 2205 C CA . THR A 1 291 ? -1.614 36.308 17.281 1.00 18.55 288 THR A CA 1
ATOM 2206 C C . THR A 1 291 ? -1.456 37.692 16.645 1.00 19.23 288 THR A C 1
ATOM 2207 O O . THR A 1 291 ? -2.414 38.470 16.592 1.00 19.29 288 THR A O 1
ATOM 2211 N N . ASP A 1 292 ? -0.247 37.991 16.176 1.00 20.56 289 ASP A N 1
ATOM 2212 C CA . ASP A 1 292 ? 0.045 39.251 15.498 1.00 21.69 289 ASP A CA 1
ATOM 2213 C C . ASP A 1 292 ? -0.741 39.374 14.182 1.00 22.39 289 ASP A C 1
ATOM 2214 O O . ASP A 1 292 ? -1.061 38.361 13.555 1.00 22.20 289 ASP A O 1
ATOM 2219 N N . PRO A 1 293 ? -1.061 40.617 13.765 1.00 23.14 290 PRO A N 1
ATOM 2220 C CA . PRO A 1 293 ? -1.943 40.853 12.615 1.00 23.99 290 PRO A CA 1
ATOM 2221 C C . PRO A 1 293 ? -1.339 40.512 11.250 1.00 24.84 290 PRO A C 1
ATOM 2222 O O . PRO A 1 293 ? -2.085 40.323 10.287 1.00 25.07 290 PRO A O 1
ATOM 2226 N N . TYR A 1 294 ? -0.012 40.439 11.168 1.00 25.88 291 TYR A N 1
ATOM 2227 C CA . TYR A 1 294 ? 0.669 40.143 9.901 1.00 26.86 291 TYR A CA 1
ATOM 2228 C C . TYR A 1 294 ? 0.652 38.655 9.532 1.00 27.24 291 TYR A C 1
ATOM 2229 O O . TYR A 1 294 ? 0.983 38.288 8.400 1.00 27.47 291 TYR A O 1
ATOM 2238 N N . VAL A 1 295 ? 0.260 37.811 10.486 1.00 27.63 292 VAL A N 1
ATOM 2239 C CA . VAL A 1 295 ? 0.260 36.358 10.304 1.00 27.96 292 VAL A CA 1
ATOM 2240 C C . VAL A 1 295 ? -0.890 35.891 9.406 1.00 28.25 292 VAL A C 1
ATOM 2241 O O . VAL A 1 295 ? -2.053 36.241 9.630 1.00 28.43 292 VAL A O 1
ATOM 2245 N N . VAL A 1 296 ? -0.541 35.105 8.388 1.00 28.56 293 VAL A N 1
ATOM 2246 C CA . VAL A 1 296 ? -1.515 34.490 7.482 1.00 28.74 293 VAL A CA 1
ATOM 2247 C C . VAL A 1 296 ? -1.205 33.002 7.238 1.00 28.67 293 VAL A C 1
ATOM 2248 O O . VAL A 1 296 ? -1.360 32.499 6.121 1.00 28.91 293 VAL A O 1
ATOM 2252 N N . HIS A 1 297 ? -0.777 32.305 8.291 1.00 28.48 294 HIS A N 1
ATOM 2253 C CA . HIS A 1 297 ? -0.384 30.895 8.186 1.00 28.12 294 HIS A CA 1
ATOM 2254 C C . HIS A 1 297 ? -0.946 3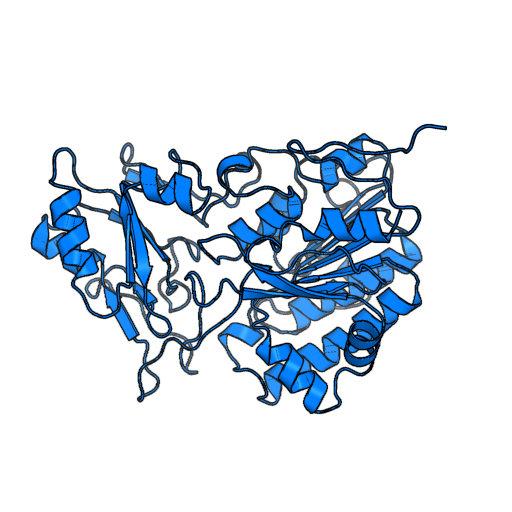0.025 9.316 1.00 27.52 294 HIS A C 1
ATOM 2255 O O . HIS A 1 297 ? -0.206 29.602 10.211 1.00 27.80 294 HIS A O 1
ATOM 2262 N N . HIS A 1 298 ? -2.257 29.772 9.254 1.00 26.44 295 HIS A N 1
ATOM 2263 C CA . HIS A 1 298 ? -3.022 28.958 10.230 1.00 25.28 295 HIS A CA 1
ATOM 2264 C C . HIS A 1 298 ? -2.813 29.260 11.729 1.00 24.14 295 HIS A C 1
ATOM 2265 O O . HIS A 1 298 ? -3.660 28.918 12.559 1.00 23.85 295 HIS A O 1
ATOM 2272 N N . GLY A 1 299 ? -1.697 29.904 12.062 1.00 22.83 296 GLY A N 1
ATOM 2273 C CA . GLY A 1 299 ? -1.431 30.365 13.424 1.00 21.16 296 GLY A CA 1
ATOM 2274 C C . GLY A 1 299 ? -2.362 31.483 13.855 1.00 19.89 296 GLY A C 1
ATOM 2275 O O . GLY A 1 299 ? -2.522 31.742 15.050 1.00 19.92 296 GLY A O 1
ATOM 2276 N N . ALA A 1 300 ? -2.980 32.149 12.881 1.00 18.38 297 ALA A N 1
ATOM 2277 C CA . ALA A 1 300 ? -3.942 33.210 13.162 1.00 17.02 297 ALA A CA 1
ATOM 2278 C C . ALA A 1 300 ? -5.352 32.674 13.401 1.00 15.86 297 ALA A C 1
ATOM 2279 O O . ALA A 1 300 ? -6.300 33.450 13.531 1.00 15.66 297 ALA A O 1
ATOM 2281 N N . LEU A 1 301 ? -5.486 31.351 13.471 1.00 14.83 298 LEU A N 1
ATOM 2282 C CA . LEU A 1 301 ? -6.787 30.722 13.667 1.00 13.81 298 LEU A CA 1
ATOM 2283 C C . LEU A 1 301 ? -7.026 30.308 15.113 1.00 13.14 298 LEU A C 1
ATOM 2284 O O . LEU A 1 301 ? -6.395 29.380 15.626 1.00 13.03 298 LEU A O 1
ATOM 2289 N N . GLY A 1 302 ? -7.942 31.026 15.756 1.00 12.23 299 GLY A N 1
ATOM 2290 C CA . GLY A 1 302 ? -8.387 30.733 17.111 1.00 11.83 299 GLY A CA 1
ATOM 2291 C C . GLY A 1 302 ? -9.895 30.835 17.199 1.00 11.38 299 GLY A C 1
ATOM 2292 O O . GLY A 1 302 ? -10.563 31.121 16.199 1.00 11.58 299 GLY A O 1
ATOM 2293 N N . SER A 1 303 ? -10.429 30.630 18.400 1.00 10.81 300 SER A N 1
ATOM 2294 C CA . SER A 1 303 ? -11.872 30.514 18.596 1.00 10.71 300 SER A CA 1
ATOM 2295 C C . SER A 1 303 ? -12.532 31.739 19.237 1.00 10.44 300 SER A C 1
ATOM 2296 O O . SER A 1 303 ? -13.647 31.652 19.759 1.00 10.64 300 SER A O 1
ATOM 2299 N N . PHE A 1 304 ? -11.840 32.873 19.182 1.00 10.42 301 PHE A N 1
ATOM 2300 C CA . PHE A 1 304 ? -12.361 34.148 19.670 1.00 10.35 301 PHE A CA 1
ATOM 2301 C C . PHE A 1 304 ? -11.938 35.225 18.684 1.00 10.49 301 PHE A C 1
ATOM 2302 O O . PHE A 1 304 ? -10.782 35.264 18.252 1.00 10.66 301 PHE A O 1
ATOM 2310 N N . ALA A 1 305 ? -12.881 36.091 18.324 1.00 10.53 302 ALA A N 1
ATOM 2311 C CA . ALA A 1 305 ? -12.590 37.232 17.466 1.00 10.63 302 ALA A CA 1
ATOM 2312 C C . ALA A 1 305 ? -13.441 38.416 17.887 1.00 10.64 302 ALA A C 1
ATOM 2313 O O . ALA A 1 305 ? -14.406 38.268 18.639 1.00 10.73 302 ALA A O 1
ATOM 2315 N N . THR A 1 306 ? -13.074 39.595 17.405 1.00 10.92 303 THR A N 1
ATOM 2316 C CA . THR A 1 306 ? -13.853 40.793 17.672 1.00 11.43 303 THR A CA 1
ATOM 2317 C C . THR A 1 306 ? -13.961 41.595 16.380 1.00 11.55 303 THR A C 1
ATOM 2318 O O . THR A 1 306 ? -13.082 41.514 15.524 1.00 11.95 303 THR A O 1
ATOM 2322 N N . ALA A 1 307 ? -15.051 42.339 16.224 1.00 11.65 304 ALA A N 1
ATOM 2323 C CA . ALA A 1 307 ? -15.258 43.107 14.999 1.00 11.98 304 ALA A CA 1
ATOM 2324 C C . ALA A 1 307 ? -15.699 44.535 15.273 1.00 12.15 304 ALA A C 1
ATOM 2325 O O . ALA A 1 307 ? -16.433 44.802 16.224 1.00 11.97 304 ALA A O 1
ATOM 2327 N N . TYR A 1 308 ? -15.229 45.444 14.426 1.00 12.64 305 TYR A N 1
ATOM 2328 C CA . TYR A 1 308 ? -15.602 46.850 14.484 1.00 13.34 305 TYR A CA 1
ATOM 2329 C C . TYR A 1 308 ? -16.583 47.113 13.352 1.00 13.86 305 TYR A C 1
ATOM 2330 O O . TYR A 1 308 ? -16.295 46.807 12.197 1.00 13.95 305 TYR A O 1
ATOM 2339 N N . LEU A 1 309 ? -17.745 47.654 13.701 1.00 14.74 306 LEU A N 1
ATOM 2340 C CA . LEU A 1 309 ? -18.855 47.782 12.760 1.00 15.95 306 LEU A CA 1
ATOM 2341 C C . LEU A 1 309 ? -19.032 49.219 12.271 1.00 16.88 306 LEU A C 1
ATOM 2342 O O . LEU A 1 309 ? -18.664 50.160 12.977 1.00 16.83 306 LEU A O 1
ATOM 2347 N N . PRO A 1 310 ? -19.596 49.393 11.056 1.00 17.97 307 PRO A N 1
ATOM 2348 C CA . PRO A 1 310 ? -19.824 50.745 10.545 1.00 19.08 307 PRO A CA 1
ATOM 2349 C C . PRO A 1 310 ? -20.778 51.535 11.431 1.00 20.25 307 PRO A C 1
ATOM 2350 O O . PRO A 1 310 ? -21.663 50.954 12.066 1.00 20.50 307 PRO A O 1
ATOM 2354 N N . ASP A 1 311 ? -20.584 52.851 11.471 1.00 21.68 308 ASP A N 1
ATOM 2355 C CA . ASP A 1 311 ? -21.398 53.736 12.300 1.00 23.06 308 ASP A CA 1
ATOM 2356 C C . ASP A 1 311 ? -22.874 53.666 11.923 1.00 23.61 308 ASP A C 1
ATOM 2357 O O . ASP A 1 311 ? -23.223 53.650 10.739 1.00 23.80 308 ASP A O 1
ATOM 2362 N N . GLY A 1 312 ? -23.727 53.594 12.941 1.00 24.35 309 GLY A N 1
ATOM 2363 C CA . GLY A 1 312 ? -25.175 53.634 12.755 1.00 25.15 309 GLY A CA 1
ATOM 2364 C C . GLY A 1 312 ? -25.854 52.322 12.398 1.00 25.61 309 GLY A C 1
ATOM 2365 O O . GLY A 1 312 ? -27.085 52.248 12.397 1.00 25.95 309 GLY A O 1
ATOM 2366 N N . CYS A 1 313 ? -25.066 51.288 12.101 1.00 25.93 310 CYS A N 1
ATOM 2367 C CA . CYS A 1 313 ? -25.622 50.000 11.679 1.00 26.14 310 CYS A CA 1
ATOM 2368 C C . CYS A 1 313 ? -26.346 49.286 12.822 1.00 25.78 310 CYS A C 1
ATOM 2369 O O . CYS A 1 313 ? -26.096 49.559 14.000 1.00 26.03 310 CYS A O 1
ATOM 2372 N N . ASP A 1 314 ? -27.247 48.377 12.458 1.00 25.38 311 ASP A N 1
ATOM 2373 C CA . ASP A 1 314 ? -28.041 47.636 13.429 1.00 24.97 311 ASP A CA 1
ATOM 2374 C C . ASP A 1 314 ? -27.205 46.513 14.033 1.00 24.53 311 ASP A C 1
ATOM 2375 O O . ASP A 1 314 ? -27.157 45.401 13.495 1.00 24.33 311 ASP A O 1
ATOM 2380 N N . ARG A 1 315 ? -26.544 46.819 15.148 1.00 24.06 312 ARG A N 1
ATOM 2381 C CA . ARG A 1 315 ? -25.689 45.850 15.830 1.00 23.76 312 ARG A CA 1
ATOM 2382 C C . ARG A 1 315 ? -26.480 44.592 16.179 1.00 23.61 312 ARG A C 1
ATOM 2383 O O . ARG A 1 315 ? -26.061 43.489 15.835 1.00 23.33 312 ARG A O 1
ATOM 2391 N N . SER A 1 316 ? -27.627 44.771 16.835 1.00 23.48 313 SER A N 1
ATOM 2392 C CA . SER A 1 316 ? -28.492 43.661 17.248 1.00 23.56 313 SER A CA 1
ATOM 2393 C C . SER A 1 316 ? -28.805 42.689 16.107 1.00 23.36 313 SER A C 1
ATOM 2394 O O . SER A 1 316 ? -28.749 41.473 16.294 1.00 23.23 313 SER A O 1
ATOM 2397 N N . GLU A 1 317 ? -29.127 43.232 14.934 1.00 23.21 314 GLU A N 1
ATOM 2398 C CA . GLU A 1 317 ? -29.434 42.422 13.755 1.00 23.09 314 GLU A CA 1
ATOM 2399 C C . GLU A 1 317 ? -28.218 41.637 13.257 1.00 22.60 314 GLU A C 1
ATOM 2400 O O . GLU A 1 317 ? -28.327 40.448 12.947 1.00 22.47 314 GLU A O 1
ATOM 2406 N N . ILE A 1 318 ? -27.068 42.306 13.186 1.00 22.18 315 ILE A N 1
ATOM 2407 C CA . ILE A 1 318 ? -25.823 41.670 12.743 1.00 21.82 315 ILE A CA 1
ATOM 2408 C C . ILE A 1 318 ? -25.411 40.532 13.683 1.00 21.60 315 ILE A C 1
ATOM 2409 O O . ILE A 1 318 ? -24.974 39.474 13.225 1.00 21.20 315 ILE A O 1
ATOM 2414 N N . MET A 1 319 ? -25.575 40.756 14.988 1.00 21.53 316 MET A N 1
ATOM 2415 C CA . MET A 1 319 ? -25.275 39.744 16.006 1.00 21.65 316 MET A CA 1
ATOM 2416 C C . MET A 1 319 ? -26.113 38.492 15.794 1.00 21.49 316 MET A C 1
ATOM 2417 O O . MET A 1 319 ? -25.595 37.377 15.841 1.00 21.26 316 MET A O 1
ATOM 2422 N N . ALA A 1 320 ? -27.410 38.695 15.563 1.00 21.47 317 ALA A N 1
ATOM 2423 C CA . ALA A 1 320 ? -28.356 37.604 15.354 1.00 21.55 317 ALA A CA 1
ATOM 2424 C C . ALA A 1 320 ? -28.015 36.786 14.111 1.00 21.53 317 ALA A C 1
ATOM 2425 O O . ALA A 1 320 ? -28.106 35.558 14.130 1.00 21.63 317 ALA A O 1
ATOM 2427 N N . ARG A 1 321 ? -27.615 37.467 13.039 1.00 21.61 318 ARG A N 1
ATOM 2428 C CA . ARG A 1 321 ? -27.216 36.797 11.803 1.00 21.78 318 ARG A CA 1
ATOM 2429 C C . ARG A 1 321 ? -25.971 35.937 12.010 1.00 21.43 318 ARG A C 1
ATOM 2430 O O . ARG A 1 321 ? -25.892 34.813 11.506 1.00 21.44 318 ARG A O 1
ATOM 2438 N N . LEU A 1 322 ? -25.005 36.468 12.758 1.00 21.06 319 LEU A N 1
ATOM 2439 C CA . LEU A 1 322 ? -23.780 35.736 13.069 1.00 20.70 319 LEU A CA 1
ATOM 2440 C C . LEU A 1 322 ? -24.042 34.549 13.992 1.00 20.78 319 LEU A C 1
ATOM 2441 O O . LEU A 1 322 ? -23.520 33.459 13.759 1.00 20.69 319 LEU A O 1
ATOM 2446 N N . LYS A 1 323 ? -24.863 34.765 15.020 1.00 20.96 320 LYS A N 1
ATOM 2447 C CA . LYS A 1 323 ? -25.187 33.726 16.001 1.00 21.30 320 LYS A CA 1
ATOM 2448 C C . LYS A 1 323 ? -25.968 32.565 15.382 1.00 21.31 320 LYS A C 1
ATOM 2449 O O . LYS A 1 323 ? -25.866 31.429 15.847 1.00 21.19 320 LYS A O 1
ATOM 2455 N N . ALA A 1 324 ? -26.730 32.854 14.327 1.00 21.43 321 ALA A N 1
ATOM 2456 C CA . ALA A 1 324 ? -27.520 31.839 13.624 1.00 21.57 321 ALA A CA 1
ATOM 2457 C C . ALA A 1 324 ? -26.656 30.794 12.911 1.00 21.58 321 ALA A C 1
ATOM 2458 O O . ALA A 1 324 ? -27.119 29.688 12.630 1.00 21.75 321 ALA A O 1
ATOM 2460 N N . ILE A 1 325 ? -25.405 31.152 12.626 1.00 21.60 322 ILE A N 1
ATOM 2461 C CA . ILE A 1 325 ? -24.463 30.260 11.948 1.00 21.54 322 ILE A CA 1
ATOM 2462 C C . ILE A 1 325 ? -24.006 29.138 12.878 1.00 21.54 322 ILE A C 1
ATOM 2463 O O . ILE A 1 325 ? -23.566 29.396 14.000 1.00 21.35 322 ILE A O 1
ATOM 2468 N N . GLN A 1 326 ? -24.129 27.897 12.406 1.00 21.43 323 GLN A N 1
ATOM 2469 C CA . GLN A 1 326 ? -23.649 26.733 13.147 1.00 21.38 323 GLN A CA 1
ATOM 2470 C C . GLN A 1 326 ? -22.128 26.789 13.256 1.00 20.83 323 GLN A C 1
ATOM 2471 O O . GLN A 1 326 ? -21.417 26.737 12.252 1.00 20.90 323 GLN A O 1
ATOM 2477 N N . GLY A 1 327 ? -21.643 26.913 14.486 1.00 20.18 324 GLY A N 1
ATOM 2478 C CA . GLY A 1 327 ? -20.217 27.072 14.731 1.00 19.57 324 GLY A CA 1
ATOM 2479 C C . GLY A 1 327 ? -19.878 28.387 15.402 1.00 19.06 324 GLY A C 1
ATOM 2480 O O . GLY A 1 327 ? -18.793 28.534 15.954 1.00 18.96 324 GLY A O 1
ATOM 2481 N N . VAL A 1 328 ? -20.791 29.352 15.334 1.00 18.41 325 VAL A N 1
ATOM 2482 C CA . VAL A 1 328 ? -20.654 30.585 16.102 1.00 17.89 325 VAL A CA 1
ATOM 2483 C C . VAL A 1 328 ? -21.536 30.440 17.341 1.00 17.70 325 VAL A C 1
ATOM 2484 O O . VAL A 1 328 ? -22.762 30.531 17.258 1.00 17.91 325 VAL A O 1
ATOM 2488 N N . ASP A 1 329 ? -20.903 30.194 18.485 1.00 17.22 326 ASP A N 1
ATOM 2489 C CA . ASP A 1 329 ? -21.624 29.867 19.719 1.00 16.89 326 ASP A CA 1
ATOM 2490 C C . ASP A 1 329 ? -22.081 31.080 20.517 1.00 16.45 326 ASP A C 1
ATOM 2491 O O . ASP A 1 329 ? -23.185 31.091 21.065 1.00 16.89 326 ASP A O 1
ATOM 2496 N N . VAL A 1 330 ? -21.220 32.090 20.601 1.00 15.54 327 VAL A N 1
ATOM 2497 C CA . VAL A 1 330 ? -21.487 33.274 21.408 1.00 14.85 327 VAL A CA 1
ATOM 2498 C C . VAL A 1 330 ? -21.231 34.516 20.563 1.00 14.42 327 VAL A C 1
ATOM 2499 O O . VAL A 1 330 ? -20.184 34.631 19.925 1.00 14.06 327 VAL A O 1
ATOM 2503 N N . VAL A 1 331 ? -22.208 35.420 20.532 1.00 14.03 328 VAL A N 1
ATOM 2504 C CA . VAL A 1 331 ? -22.020 36.747 19.947 1.00 13.97 328 VAL A CA 1
ATOM 2505 C C . VAL A 1 331 ? -22.562 37.771 20.931 1.00 13.78 328 VAL A C 1
ATOM 2506 O O . VAL A 1 331 ? -23.737 37.722 21.305 1.00 14.10 328 VAL A O 1
ATOM 2510 N N . LEU A 1 332 ? -21.696 38.682 21.361 1.00 13.37 329 LEU A N 1
ATOM 2511 C CA . LEU A 1 332 ? -22.060 39.687 22.357 1.00 13.23 329 LEU A CA 1
ATOM 2512 C C . LEU A 1 332 ? -21.613 41.081 21.943 1.00 12.99 329 LEU A C 1
ATOM 2513 O O . LEU A 1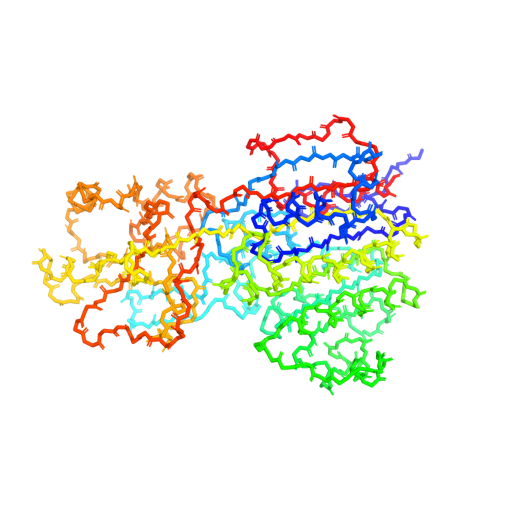 332 ? -20.600 41.242 21.261 1.00 12.88 329 LEU A O 1
ATOM 2518 N N . GLY A 1 333 ? -22.383 42.087 22.350 1.00 13.02 330 GLY A N 1
ATOM 2519 C CA . GLY A 1 333 ? -21.994 43.479 22.153 1.00 13.21 330 GLY A CA 1
ATOM 2520 C C . GLY A 1 333 ? -20.870 43.843 23.101 1.00 13.18 330 GLY A C 1
ATOM 2521 O O . GLY A 1 333 ? -20.648 43.152 24.106 1.00 13.33 330 GLY A O 1
ATOM 2522 N N . ARG A 1 334 ? -20.167 44.930 22.791 1.00 13.02 331 ARG A N 1
ATOM 2523 C CA . ARG A 1 334 ? -19.027 45.382 23.593 1.00 13.16 331 ARG A CA 1
ATOM 2524 C C . ARG A 1 334 ? -19.340 45.391 25.089 1.00 13.36 331 ARG A C 1
ATOM 2525 O O . ARG A 1 334 ? -18.605 44.809 25.882 1.00 13.07 331 ARG A O 1
ATOM 2533 N N . GLU A 1 335 ? -20.441 46.037 25.461 1.00 13.67 332 GLU A N 1
ATOM 2534 C CA . GLU A 1 335 ? -20.797 46.226 26.864 1.00 14.15 332 GLU A CA 1
ATOM 2535 C C . GLU A 1 335 ? -20.981 44.904 27.607 1.00 14.05 332 GLU A C 1
ATOM 2536 O O . GLU A 1 335 ? -20.396 44.698 28.672 1.00 13.74 332 GLU A O 1
ATOM 2542 N N . GLU A 1 336 ? -21.780 44.006 27.035 1.00 14.08 333 GLU A N 1
ATOM 2543 C CA . GLU A 1 336 ? -22.030 42.698 27.642 1.00 14.49 333 GLU A CA 1
ATOM 2544 C C . GLU A 1 336 ? -20.773 41.824 27.666 1.00 13.89 333 GLU A C 1
ATOM 2545 O O . GLU A 1 336 ? -20.488 41.176 28.674 1.00 13.80 333 GLU A O 1
ATOM 2551 N N . ALA A 1 337 ? -20.026 41.812 26.563 1.00 13.40 334 ALA A N 1
ATOM 2552 C CA . ALA A 1 337 ? -18.790 41.027 26.475 1.00 13.35 334 ALA A CA 1
ATOM 2553 C C . ALA A 1 337 ? -17.796 41.452 27.546 1.00 13.40 334 ALA A C 1
ATOM 2554 O O . ALA A 1 337 ? -17.175 40.611 28.200 1.00 13.30 334 ALA A O 1
ATOM 2556 N N . CYS A 1 338 ? -17.663 42.761 27.734 1.00 13.34 335 CYS A N 1
ATOM 2557 C CA . CYS A 1 338 ? -16.739 43.300 28.723 1.00 13.88 335 CYS A CA 1
ATOM 2558 C C . CYS A 1 338 ? -17.155 42.997 30.161 1.00 13.95 335 CYS A C 1
ATOM 2559 O O . CYS A 1 338 ? -16.304 42.742 31.008 1.00 13.51 335 CYS A O 1
ATOM 2562 N N . ARG A 1 339 ? -18.458 43.000 30.425 1.00 14.05 336 ARG A N 1
ATOM 2563 C CA . ARG A 1 339 ? -18.976 42.629 31.738 1.00 14.72 336 ARG A CA 1
ATOM 2564 C C . ARG A 1 339 ? -18.790 41.133 32.006 1.00 14.47 336 ARG A C 1
ATOM 2565 O O . ARG A 1 339 ? -18.269 40.742 33.056 1.00 14.60 336 ARG A O 1
ATOM 2573 N N . ARG A 1 340 ? -19.197 40.306 31.045 1.00 14.20 337 ARG A N 1
ATOM 2574 C CA . ARG A 1 340 ? -19.154 38.853 31.198 1.00 14.30 337 ARG A CA 1
ATOM 2575 C C . ARG A 1 340 ? -17.726 38.308 31.267 1.00 13.95 337 ARG A C 1
ATOM 2576 O O . ARG A 1 340 ? -17.422 37.474 32.120 1.00 14.19 337 ARG A O 1
ATOM 2584 N N . PHE A 1 341 ? -16.861 38.788 30.377 1.00 13.37 338 PHE A N 1
ATOM 2585 C CA . PHE A 1 341 ? -15.501 38.258 30.276 1.00 12.89 338 PHE A CA 1
ATOM 2586 C C . PHE A 1 341 ? -14.452 39.096 31.010 1.00 12.82 338 PHE A C 1
ATOM 2587 O O . PHE A 1 341 ? -13.278 38.720 31.050 1.00 13.17 338 PHE A O 1
ATOM 2595 N N . GLU A 1 342 ? -14.882 40.213 31.597 1.00 12.39 339 GLU A N 1
ATOM 2596 C CA . GLU A 1 342 ? -14.013 41.101 32.387 1.00 12.27 339 GLU A CA 1
ATOM 2597 C C . GLU A 1 342 ? -12.891 41.690 31.524 1.00 11.94 339 GLU A C 1
ATOM 2598 O O . GLU A 1 342 ? -11.699 41.526 31.806 1.00 11.43 339 GLU A O 1
ATOM 2604 N N . LEU A 1 343 ? -13.316 42.389 30.473 1.00 11.77 340 LEU A N 1
ATOM 2605 C CA . LEU A 1 343 ? -12.429 42.975 29.476 1.00 12.13 340 LEU A CA 1
ATOM 2606 C C . LEU A 1 343 ? -12.579 44.495 29.446 1.00 12.37 340 LEU A C 1
ATOM 2607 O O . LEU A 1 343 ? -13.593 45.019 29.902 1.00 12.61 340 LEU A O 1
ATOM 2612 N N . PRO A 1 344 ? -11.568 45.209 28.911 1.00 12.78 341 PRO A N 1
ATOM 2613 C CA . PRO A 1 344 ? -11.650 46.667 28.816 1.00 13.15 341 PRO A CA 1
ATOM 2614 C C . PRO A 1 344 ? -12.429 47.133 27.581 1.00 13.48 341 PRO A C 1
ATOM 2615 O O . PRO A 1 344 ? -12.099 46.744 26.460 1.00 13.24 341 PRO A O 1
ATOM 2619 N N . GLU A 1 345 ? -13.449 47.964 27.794 1.00 14.08 342 GLU A N 1
ATOM 2620 C CA . GLU A 1 345 ? -14.301 48.441 26.696 1.00 14.78 342 GLU A CA 1
ATOM 2621 C C . GLU A 1 345 ? -13.539 49.186 25.608 1.00 14.60 342 GLU A C 1
ATOM 2622 O O . GLU A 1 345 ? -13.877 49.076 24.426 1.00 14.54 342 GLU A O 1
ATOM 2628 N N . ASP A 1 346 ? -12.506 49.925 26.004 1.00 14.64 343 ASP A N 1
ATOM 2629 C CA . ASP A 1 346 ? -11.768 50.774 25.070 1.00 15.03 343 ASP A CA 1
ATOM 2630 C C . ASP A 1 346 ? -10.766 50.015 24.192 1.00 14.69 343 ASP A C 1
ATOM 2631 O O . ASP A 1 346 ? -10.134 50.606 23.314 1.00 15.08 343 ASP A O 1
ATOM 2636 N N . ARG A 1 347 ? -10.634 48.710 24.422 1.00 14.35 344 ARG A N 1
ATOM 2637 C CA . ARG A 1 347 ? -9.691 47.888 23.665 1.00 14.00 344 ARG A CA 1
ATOM 2638 C C . ARG A 1 347 ? -10.349 46.667 23.026 1.00 14.13 344 ARG A C 1
ATOM 2639 O O . ARG A 1 347 ? -9.668 45.756 22.552 1.00 13.87 344 ARG A O 1
ATOM 2647 N N . ILE A 1 348 ? -11.679 46.679 23.005 1.00 14.06 345 ILE A N 1
ATOM 2648 C CA . ILE A 1 348 ? -12.493 45.633 22.391 1.00 14.50 345 ILE A CA 1
ATOM 2649 C C . ILE A 1 348 ? -13.343 46.251 21.271 1.00 14.10 345 ILE A C 1
ATOM 2650 O O . ILE A 1 348 ? -13.672 47.440 21.320 1.00 14.66 345 ILE A O 1
ATOM 2655 N N . GLY A 1 349 ? -13.680 45.448 20.263 1.00 13.56 346 GLY A N 1
ATOM 2656 C CA . GLY A 1 349 ? -14.550 45.888 19.172 1.00 13.32 346 GLY A CA 1
ATOM 2657 C C . GLY A 1 349 ? -16.006 46.025 19.582 1.00 13.11 346 GLY A C 1
ATOM 2658 O O . GLY A 1 349 ? -16.359 45.848 20.754 1.00 13.04 346 GLY A O 1
ATOM 2659 N N . ASP A 1 350 ? -16.848 46.349 18.602 1.00 12.84 347 ASP A N 1
ATOM 2660 C CA . ASP A 1 350 ? -18.282 46.529 18.819 1.00 12.87 347 ASP A CA 1
ATOM 2661 C C . ASP A 1 350 ? -18.971 45.221 19.166 1.00 12.54 347 ASP A C 1
ATOM 2662 O O . ASP A 1 350 ? -19.936 45.206 19.933 1.00 12.57 347 ASP A O 1
ATOM 2667 N N . ILE A 1 351 ? -18.477 44.130 18.585 1.00 12.23 348 ILE A N 1
ATOM 2668 C CA . ILE A 1 351 ? -18.997 42.798 18.862 1.00 12.28 348 ILE A CA 1
ATOM 2669 C C . ILE A 1 351 ? -17.864 41.815 19.127 1.00 12.08 348 ILE A C 1
ATOM 2670 O O . ILE A 1 351 ? -16.740 41.994 18.652 1.00 11.62 348 ILE A O 1
ATOM 2675 N N . VAL A 1 352 ? -18.183 40.787 19.904 1.00 12.15 349 VAL A N 1
ATOM 2676 C CA . VAL A 1 352 ? -17.257 39.712 20.234 1.00 12.68 349 VAL A CA 1
ATOM 2677 C C . VAL A 1 352 ? -17.885 38.388 19.806 1.00 12.46 349 VAL A C 1
ATOM 2678 O O . VAL A 1 352 ? -19.078 38.167 20.020 1.00 12.59 349 VAL A O 1
ATOM 2682 N N . LEU A 1 353 ? -17.076 37.527 19.190 1.00 12.25 350 LEU A N 1
ATOM 2683 C CA . LEU A 1 353 ? -17.521 36.214 18.726 1.00 12.48 350 LEU A CA 1
ATOM 2684 C C . LEU A 1 353 ? -16.695 35.100 19.359 1.00 12.35 350 LEU A C 1
ATOM 2685 O O . LEU A 1 353 ? -15.470 35.202 19.454 1.00 12.25 350 LEU A O 1
ATOM 2690 N N . VAL A 1 354 ? -17.376 34.037 19.777 1.00 12.36 351 VAL A N 1
ATOM 2691 C CA . VAL A 1 354 ? -16.719 32.826 20.261 1.00 12.69 351 VAL A CA 1
ATOM 2692 C C . VAL A 1 354 ? -17.264 31.650 19.458 1.00 12.70 351 VAL A C 1
ATOM 2693 O O . VAL A 1 354 ? -18.481 31.452 19.378 1.00 12.84 351 VAL A O 1
ATOM 2697 N N . SER A 1 355 ? -16.366 30.883 18.850 1.00 12.99 352 SER A N 1
ATOM 2698 C CA . SER A 1 355 ? -16.779 29.761 18.018 1.00 13.64 352 SER A CA 1
ATOM 2699 C C . SER A 1 355 ? -16.957 28.470 18.815 1.00 13.96 352 SER A C 1
ATOM 2700 O O . SER A 1 355 ? -16.595 28.396 19.995 1.00 14.38 352 SER A O 1
ATOM 2703 N N . SER A 1 356 ? -17.526 27.463 18.155 1.00 14.25 353 SER A N 1
ATOM 2704 C CA . SER A 1 356 ? -17.749 26.146 18.747 1.00 14.39 353 SER A CA 1
ATOM 2705 C C . SER A 1 356 ? -16.437 25.387 18.965 1.00 14.27 353 SER A C 1
ATOM 2706 O O . SER A 1 356 ? -15.378 25.804 18.487 1.00 14.38 353 SER A O 1
ATOM 2709 N N . GLU A 1 357 ? -16.528 24.268 19.680 1.00 14.14 354 GLU A N 1
ATOM 2710 C CA . GLU A 1 357 ? -15.365 23.523 20.166 1.00 14.21 354 GLU A CA 1
ATOM 2711 C C . GLU A 1 357 ? -14.314 23.190 19.103 1.00 13.98 354 GLU A C 1
ATOM 2712 O O . GLU A 1 357 ? -13.113 23.319 19.353 1.00 13.56 354 GLU A O 1
ATOM 2718 N N . ASN A 1 358 ? -14.764 22.765 17.926 1.00 13.86 355 ASN A N 1
ATOM 2719 C CA . ASN A 1 358 ? -13.850 22.284 16.893 1.00 13.97 355 ASN A CA 1
ATOM 2720 C C . ASN A 1 358 ? -13.774 23.193 15.665 1.00 14.19 355 ASN A C 1
ATOM 2721 O O . ASN A 1 358 ? -13.377 22.762 14.580 1.00 14.34 355 ASN A O 1
ATOM 2726 N N . LYS A 1 359 ? -14.136 24.460 15.855 1.00 14.50 356 LYS A N 1
ATOM 2727 C CA . LYS A 1 359 ? -14.049 25.457 14.791 1.00 14.71 356 LYS A CA 1
ATOM 2728 C C . LYS A 1 359 ? -13.230 26.670 15.213 1.00 14.41 356 LYS A C 1
ATOM 2729 O O . LYS A 1 359 ? -13.072 26.945 16.410 1.00 14.27 356 LYS A O 1
ATOM 2735 N N . THR A 1 360 ? -12.697 27.380 14.220 1.00 13.90 357 THR A N 1
ATOM 2736 C CA . THR A 1 360 ? -12.000 28.645 14.444 1.00 13.90 357 THR A CA 1
ATOM 2737 C C . THR A 1 360 ? -12.638 29.763 13.629 1.00 13.89 357 THR A C 1
ATOM 2738 O O . THR A 1 360 ? -13.460 29.514 12.736 1.00 13.79 357 THR A O 1
ATOM 2742 N N . LEU A 1 361 ? -12.249 30.993 13.944 1.00 13.89 358 LEU A N 1
ATOM 2743 C CA . LEU A 1 361 ? -12.748 32.178 13.267 1.00 14.16 358 LEU A CA 1
ATOM 2744 C C . LEU A 1 361 ? -11.629 32.814 12.455 1.00 14.57 358 LEU A C 1
ATOM 2745 O O . LEU A 1 361 ? -10.531 33.051 12.964 1.00 14.47 358 LEU A O 1
ATOM 2750 N N . GLY A 1 362 ? -11.911 33.065 11.180 1.00 15.09 359 GLY A N 1
ATOM 2751 C CA . GLY A 1 362 ? -10.966 33.723 10.291 1.00 16.21 359 GLY A CA 1
ATOM 2752 C C . GLY A 1 362 ? -11.535 35.010 9.733 1.00 17.06 359 GLY A C 1
ATOM 2753 O O . GLY A 1 362 ? -12.657 35.407 10.068 1.00 16.77 359 GLY A O 1
ATOM 2754 N N . THR A 1 363 ? -10.752 35.667 8.885 1.00 18.23 360 THR A N 1
ATOM 2755 C CA . THR A 1 363 ? -11.217 36.863 8.200 1.00 19.72 360 THR A CA 1
ATOM 2756 C C . THR A 1 363 ? -11.849 36.493 6.855 1.00 21.20 360 THR A C 1
ATOM 2757 O O . THR A 1 363 ? -13.059 36.275 6.775 1.00 21.04 360 THR A O 1
ATOM 2761 N N . SER A 1 364 ? -11.029 36.394 5.813 1.00 23.44 361 SER A N 1
ATOM 2762 C CA . SER A 1 364 ? -11.541 36.244 4.456 1.00 25.73 361 SER A CA 1
ATOM 2763 C C . SER A 1 364 ? -10.950 35.058 3.704 1.00 27.13 361 SER A C 1
ATOM 2764 O O . SER A 1 364 ? -9.890 34.540 4.070 1.00 27.21 361 SER A O 1
ATOM 2767 N N . GLU A 1 365 ? -11.658 34.644 2.653 1.00 29.16 362 GLU A N 1
ATOM 2768 C CA . GLU A 1 365 ? -11.152 33.676 1.682 1.00 31.08 362 GLU A CA 1
ATOM 2769 C C . GLU A 1 365 ? -10.432 34.370 0.525 1.00 32.21 362 GLU A C 1
ATOM 2770 O O . GLU A 1 365 ? -9.494 33.813 -0.046 1.00 32.54 362 GLU A O 1
ATOM 2776 N N . HIS A 1 366 ? -10.881 35.574 0.167 1.00 33.65 363 HIS A N 1
ATOM 2777 C CA . HIS A 1 366 ? -10.149 36.404 -0.794 1.00 34.95 363 HIS A CA 1
ATOM 2778 C C . HIS A 1 366 ? -9.008 37.114 -0.070 1.00 35.65 363 HIS A C 1
ATOM 2779 O O . HIS A 1 366 ? -9.205 37.665 1.015 1.00 35.87 363 HIS A O 1
ATOM 2786 N N . ARG A 1 367 ? -7.824 37.095 -0.684 1.00 36.55 364 ARG A N 1
ATOM 2787 C CA . ARG A 1 367 ? -6.546 37.378 -0.007 1.00 37.34 364 ARG A CA 1
ATOM 2788 C C . ARG A 1 367 ? -6.134 36.146 0.804 1.00 37.75 364 ARG A C 1
ATOM 2789 O O . ARG A 1 367 ? -4.996 35.677 0.699 1.00 37.92 364 ARG A O 1
ATOM 2797 N N . HIS A 1 368 ? -7.073 35.643 1.608 1.00 38.22 365 HIS A N 1
ATOM 2798 C CA . HIS A 1 368 ? -7.000 34.323 2.256 1.00 38.58 365 HIS A CA 1
ATOM 2799 C C . HIS A 1 368 ? -5.929 34.164 3.340 1.00 38.71 365 HIS A C 1
ATOM 2800 O O . HIS A 1 368 ? -5.101 35.052 3.562 1.00 38.75 365 HIS A O 1
ATOM 2807 N N . ASP A 1 369 ? -5.987 33.022 4.020 1.00 38.84 366 ASP A N 1
ATOM 2808 C CA . ASP A 1 369 ? -5.003 32.621 5.010 1.00 38.95 366 ASP A CA 1
ATOM 2809 C C . ASP A 1 369 ? -4.424 31.271 4.584 1.00 38.85 366 ASP A C 1
ATOM 2810 O O . ASP A 1 369 ? -5.139 30.265 4.543 1.00 38.90 366 ASP A O 1
ATOM 2815 N N . LEU A 1 370 ? -3.133 31.261 4.257 1.00 38.73 367 LEU A N 1
ATOM 2816 C CA . LEU A 1 370 ? -2.457 30.061 3.753 1.00 38.57 367 LEU A CA 1
ATOM 2817 C C . LEU A 1 370 ? -2.288 28.985 4.823 1.00 38.35 367 LEU A C 1
ATOM 2818 O O . LEU A 1 370 ? -2.067 29.294 5.994 1.00 38.34 367 LEU A O 1
ATOM 2823 N N . ALA A 1 371 ? -2.395 27.724 4.409 1.00 38.11 368 ALA A N 1
ATOM 2824 C CA . ALA A 1 371 ? -2.171 26.588 5.302 1.00 37.79 368 ALA A CA 1
ATOM 2825 C C . ALA A 1 371 ? -0.705 26.154 5.259 1.00 37.51 368 ALA A C 1
ATOM 2826 O O . ALA A 1 371 ? -0.229 25.634 4.244 1.00 37.54 368 ALA A O 1
ATOM 2828 N N . ALA A 1 372 ? 0.002 26.373 6.366 1.00 37.00 369 ALA A N 1
ATOM 2829 C CA . ALA A 1 372 ? 1.440 26.105 6.440 1.00 36.43 369 ALA A CA 1
ATOM 2830 C C . ALA A 1 372 ? 1.768 24.666 6.856 1.00 35.93 369 ALA A C 1
ATOM 2831 O O . ALA A 1 372 ? 2.101 23.836 6.006 1.00 36.06 369 ALA A O 1
ATOM 2833 N N . LEU A 1 373 ? 1.669 24.380 8.154 1.00 35.18 370 LEU A N 1
ATOM 2834 C CA . LEU A 1 373 ? 2.037 23.071 8.704 1.00 34.30 370 LEU A CA 1
ATOM 2835 C C . LEU A 1 373 ? 1.070 21.953 8.312 1.00 33.52 370 LEU A C 1
ATOM 2836 O O . LEU A 1 373 ? -0.097 22.204 7.999 1.00 33.56 370 LEU A O 1
ATOM 2841 N N . ASP A 1 374 ? 1.573 20.720 8.345 1.00 32.43 371 ASP A N 1
ATOM 2842 C CA . ASP A 1 374 ? 0.857 19.563 7.811 1.00 31.20 371 ASP A CA 1
ATOM 2843 C C . ASP A 1 374 ? -0.129 18.934 8.795 1.00 29.95 371 ASP A C 1
ATOM 2844 O O . ASP A 1 374 ? -1.194 18.463 8.384 1.00 30.12 371 ASP A O 1
ATOM 2849 N N . GLU A 1 375 ? 0.224 18.922 10.082 1.00 28.15 372 GLU A N 1
ATOM 2850 C CA . GLU A 1 375 ? -0.601 18.262 11.099 1.00 26.26 372 GLU A CA 1
ATOM 2851 C C . GLU A 1 375 ? -1.942 18.974 11.309 1.00 24.39 372 GLU A C 1
ATOM 2852 O O . GLU A 1 375 ? -2.013 20.203 11.205 1.00 24.49 372 GLU A O 1
ATOM 2858 N N . PRO A 1 376 ? -3.013 18.199 11.578 1.00 22.50 373 PRO A N 1
ATOM 2859 C CA . PRO A 1 376 ? -4.351 18.757 11.766 1.00 20.87 373 PRO A CA 1
ATOM 2860 C C . PRO A 1 376 ? -4.383 19.869 12.815 1.00 19.12 373 PRO A C 1
ATOM 2861 O O . PRO A 1 376 ? -3.759 19.748 13.872 1.00 18.97 373 PRO A O 1
ATOM 2865 N N . LEU A 1 377 ? -5.108 20.939 12.503 1.00 17.18 374 LEU A N 1
ATOM 2866 C CA . LEU A 1 377 ? -5.130 22.147 13.322 1.00 15.30 374 LEU A CA 1
ATOM 2867 C C . LEU A 1 377 ? -5.626 21.912 14.747 1.00 13.99 374 LEU A C 1
ATOM 2868 O O . LEU A 1 377 ? -6.643 21.257 14.963 1.00 13.51 374 LEU A O 1
ATOM 2873 N N . ARG A 1 378 ? -4.873 22.449 15.704 1.00 12.49 375 ARG A N 1
ATOM 2874 C CA . ARG A 1 378 ? -5.274 22.502 17.104 1.00 11.36 375 ARG A CA 1
ATOM 2875 C C . ARG A 1 378 ? -5.120 23.954 17.542 1.00 10.65 375 ARG A C 1
ATOM 2876 O O . ARG A 1 378 ? -4.155 24.617 17.154 1.00 10.65 375 ARG A O 1
ATOM 2884 N N . SER A 1 379 ? -6.067 24.459 18.329 1.00 10.01 376 SER A N 1
ATOM 2885 C CA . SER A 1 379 ? -5.967 25.842 18.793 1.00 9.67 376 SER A CA 1
ATOM 2886 C C . SER A 1 379 ? -6.793 26.122 20.040 1.00 9.18 376 SER A C 1
ATOM 2887 O O . SER A 1 379 ? -7.269 25.205 20.710 1.00 8.51 376 SER A O 1
ATOM 2890 N N . HIS A 1 380 ? -6.946 27.406 20.344 1.00 9.04 377 HIS A N 1
ATOM 2891 C CA . HIS A 1 380 ? -7.538 27.859 21.594 1.00 9.12 377 HIS A CA 1
ATOM 2892 C C . HIS A 1 380 ? -8.184 29.222 21.378 1.00 9.27 377 HIS A C 1
ATOM 2893 O O . HIS A 1 380 ? -8.279 29.689 20.240 1.00 9.47 377 HIS A O 1
ATOM 2900 N N . GLY A 1 381 ? -8.638 29.848 22.461 1.00 9.15 378 GLY A N 1
ATOM 2901 C CA . GLY A 1 381 ? -9.283 31.155 22.392 1.00 9.10 378 GLY A CA 1
ATOM 2902 C C . GLY A 1 381 ? -10.713 31.151 22.894 1.00 9.14 378 GLY A C 1
ATOM 2903 O O . GLY A 1 381 ? -11.202 32.165 23.393 1.00 8.69 378 GLY A O 1
ATOM 2904 N N . GLY A 1 382 ? -11.382 30.007 22.770 1.00 9.30 379 GLY A N 1
ATOM 2905 C CA . GLY A 1 382 ? -12.788 29.892 23.138 1.00 9.76 379 GLY A CA 1
ATOM 2906 C C . GLY A 1 382 ? -13.058 29.405 24.547 1.00 9.91 379 GLY A C 1
ATOM 2907 O O . GLY A 1 382 ? -12.135 29.204 25.346 1.00 9.70 379 GLY A O 1
ATOM 2908 N N . LEU A 1 383 ? -14.339 29.209 24.844 1.00 10.37 380 LEU A N 1
ATOM 2909 C CA . LEU A 1 383 ? -14.779 28.709 26.143 1.00 10.70 380 LEU A CA 1
ATOM 2910 C C . LEU A 1 383 ? -14.350 27.260 26.369 1.00 10.67 380 LEU A C 1
ATOM 2911 O O . LEU A 1 383 ? -14.243 26.799 27.504 1.00 10.87 380 LEU A O 1
ATOM 2916 N N . THR A 1 384 ? -14.093 26.552 25.274 1.00 10.52 381 THR A N 1
ATOM 2917 C CA . THR A 1 384 ? -13.700 25.150 25.330 1.00 10.63 381 THR A CA 1
ATOM 2918 C C . THR A 1 384 ? -12.198 24.954 25.597 1.00 10.15 381 THR A C 1
ATOM 2919 O O . THR A 1 384 ? -11.711 23.825 25.629 1.00 10.19 381 THR A O 1
ATOM 2923 N N . GLU A 1 385 ? -11.472 26.054 25.803 1.00 9.77 382 GLU A N 1
ATOM 2924 C CA . GLU A 1 385 ? -10.073 25.990 26.254 1.00 9.53 382 GLU A CA 1
ATOM 2925 C C . GLU A 1 385 ? -9.861 26.818 27.524 1.00 9.42 382 GLU A C 1
ATOM 2926 O O . GLU A 1 385 ? -8.733 27.206 27.852 1.00 9.04 382 GLU A O 1
ATOM 2932 N N . GLN A 1 386 ? -10.954 27.064 28.242 1.00 8.96 383 GLN A N 1
ATOM 2933 C CA . GLN A 1 386 ? -10.928 27.849 29.475 1.00 8.86 383 GLN A CA 1
ATOM 2934 C C . GLN A 1 386 ? -10.511 27.032 30.700 1.00 8.77 383 GLN A C 1
ATOM 2935 O O . GLN A 1 386 ? -9.895 27.570 31.628 1.00 8.79 383 GLN A O 1
ATOM 2941 N N . GLU A 1 387 ? -10.851 25.746 30.706 1.00 8.91 384 GLU A N 1
ATOM 2942 C CA . GLU A 1 387 ? -10.554 24.877 31.840 1.00 9.11 384 GLU A CA 1
ATOM 2943 C C . GLU A 1 387 ? -9.093 24.433 31.821 1.00 8.72 384 GLU A C 1
ATOM 2944 O O . GLU A 1 387 ? -8.614 23.853 30.842 1.00 8.98 384 GLU A O 1
ATOM 2950 N N . VAL A 1 388 ? -8.392 24.725 32.912 1.00 8.04 385 VAL A N 1
ATOM 2951 C CA . VAL A 1 388 ? -6.966 24.424 33.030 1.00 7.87 385 VAL A CA 1
ATOM 2952 C C . VAL A 1 388 ? -6.659 23.733 34.358 1.00 7.75 385 VAL A C 1
ATOM 2953 O O . VAL A 1 388 ? -7.410 23.885 35.327 1.00 7.58 385 VAL A O 1
ATOM 2957 N N . PRO A 1 389 ? -5.555 22.966 34.413 1.00 7.80 386 PRO A N 1
ATOM 2958 C CA . PRO A 1 389 ? -5.153 22.409 35.706 1.00 7.78 386 PRO A CA 1
ATOM 2959 C C . PRO A 1 389 ? -4.752 23.502 36.689 1.00 7.44 386 PRO A C 1
ATOM 2960 O O . PRO A 1 389 ? -4.318 24.582 36.280 1.00 7.22 386 PRO A O 1
ATOM 2964 N N . PHE A 1 390 ? -4.905 23.220 37.975 1.00 7.03 387 PHE A N 1
ATOM 2965 C CA . PHE A 1 390 ? -4.426 24.108 39.025 1.00 6.87 387 PHE A CA 1
ATOM 2966 C C . PHE A 1 390 ? -4.058 23.194 40.180 1.00 6.82 387 PHE A C 1
ATOM 2967 O O . PHE A 1 390 ? -4.927 22.712 40.914 1.00 7.21 387 PHE A O 1
ATOM 2975 N N . ILE A 1 391 ? -2.760 22.934 40.308 1.00 6.67 388 ILE A N 1
ATOM 2976 C CA . ILE A 1 391 ? -2.253 21.934 41.245 1.00 6.87 388 ILE A CA 1
ATOM 2977 C C . ILE A 1 391 ? -1.234 22.593 42.166 1.00 6.85 388 ILE A C 1
ATOM 2978 O O . ILE A 1 391 ? -0.321 23.275 41.701 1.00 7.15 388 ILE A O 1
ATOM 2983 N N . VAL A 1 392 ? -1.404 22.393 43.470 1.00 7.22 389 VAL A N 1
ATOM 2984 C CA . VAL A 1 392 ? -0.516 22.976 44.477 1.00 7.18 389 VAL A CA 1
ATOM 2985 C C . VAL A 1 392 ? 0.180 21.862 45.254 1.00 7.12 389 VAL A C 1
ATOM 2986 O O . VAL A 1 392 ? -0.459 20.873 45.631 1.00 7.32 389 VAL A O 1
ATOM 2990 N N . ASN A 1 393 ? 1.478 22.032 45.506 1.00 7.38 390 ASN A N 1
ATOM 2991 C CA . ASN A 1 393 ? 2.259 21.041 46.259 1.00 7.47 390 ASN A CA 1
ATOM 2992 C C . ASN A 1 393 ? 2.202 21.237 47.780 1.00 7.81 390 ASN A C 1
ATOM 2993 O O . ASN A 1 393 ? 3.175 20.973 48.494 1.00 7.68 390 ASN A O 1
ATOM 2998 N N . ARG A 1 394 ? 1.054 21.711 48.255 1.00 8.37 391 ARG A N 1
ATOM 2999 C CA . ARG A 1 394 ? 0.801 21.901 49.679 1.00 9.19 391 ARG A CA 1
ATOM 3000 C C . ARG A 1 394 ? -0.638 21.501 49.969 1.00 9.76 391 ARG A C 1
ATOM 3001 O O . ARG A 1 394 ? -1.472 21.432 49.062 1.00 9.65 391 ARG A O 1
ATOM 3009 N N . VAL A 1 395 ? -0.929 21.251 51.239 1.00 10.65 392 VAL A N 1
ATOM 3010 C CA . VAL A 1 395 ? -2.278 20.917 51.666 1.00 11.62 392 VAL A CA 1
ATOM 3011 C C . VAL A 1 395 ? -3.091 22.204 51.792 1.00 11.86 392 VAL A C 1
ATOM 3012 O O . VAL A 1 395 ? -2.761 23.077 52.593 1.00 12.52 392 VAL A O 1
ATOM 3016 N N . LEU A 1 396 ? -4.131 22.318 50.967 1.00 12.09 393 LEU A N 1
ATOM 3017 C CA . LEU A 1 396 ? -4.986 23.507 50.935 1.00 12.67 393 LEU A CA 1
ATOM 3018 C C . LEU A 1 396 ? -6.458 23.127 50.761 1.00 12.84 393 LEU A C 1
ATOM 3019 O O . LEU A 1 396 ? -7.025 23.315 49.680 1.00 12.73 393 LEU A O 1
ATOM 3024 N N . PRO A 1 397 ? -7.094 22.602 51.827 1.00 13.02 394 PRO A N 1
ATOM 3025 C CA . PRO A 1 397 ? -8.480 22.145 51.694 1.00 13.36 394 PRO A CA 1
ATOM 3026 C C . PRO A 1 397 ? -9.479 23.237 51.291 1.00 13.44 394 PRO A C 1
ATOM 3027 O O . PRO A 1 397 ? -10.495 22.928 50.667 1.00 13.98 394 PRO A O 1
ATOM 3031 N N . GLU A 1 398 ? -9.186 24.490 51.635 1.00 13.56 395 GLU A N 1
ATOM 3032 C CA . GLU A 1 398 ? -10.095 25.607 51.348 1.00 13.57 395 GLU A CA 1
ATOM 3033 C C . GLU A 1 398 ? -10.009 26.107 49.909 1.00 12.86 395 GLU A C 1
ATOM 3034 O O . GLU A 1 398 ? -10.858 26.888 49.474 1.00 13.34 395 GLU A O 1
ATOM 3040 N N . LEU A 1 399 ? -8.984 25.678 49.178 1.00 11.75 396 LEU A N 1
ATOM 3041 C CA . LEU A 1 399 ? -8.793 26.128 47.805 1.00 10.67 396 LEU A CA 1
ATOM 3042 C C . LEU A 1 399 ? -10.080 25.910 47.005 1.00 10.49 396 LEU A C 1
ATOM 3043 O O . LEU A 1 399 ? -10.610 24.799 46.987 1.00 10.25 396 LEU A O 1
ATOM 3048 N N . PRO A 1 400 ? -10.599 26.974 46.357 1.00 10.29 397 PRO A N 1
ATOM 3049 C CA . PRO A 1 400 ? -11.814 26.804 45.557 1.00 10.42 397 PRO A CA 1
ATOM 3050 C C . PRO A 1 400 ? -11.579 25.957 44.311 1.00 10.56 397 PRO A C 1
ATOM 3051 O O . PRO A 1 400 ? -10.444 25.582 44.011 1.00 10.23 397 PRO A O 1
ATOM 3055 N N . ASN A 1 401 ? -12.660 25.653 43.605 1.00 10.84 398 ASN A N 1
ATOM 3056 C CA . ASN A 1 401 ? -12.591 24.978 42.318 1.00 11.47 398 ASN A CA 1
ATOM 3057 C C . ASN A 1 401 ? -13.223 25.870 41.257 1.00 11.21 398 ASN A C 1
ATOM 3058 O O . ASN A 1 401 ? -13.931 26.826 41.590 1.00 11.03 398 ASN A O 1
ATOM 3063 N N . ALA A 1 402 ? -12.954 25.584 39.986 1.00 11.36 399 ALA A N 1
ATOM 3064 C CA . ALA A 1 402 ? -13.637 26.266 38.887 1.00 11.93 399 ALA A CA 1
ATOM 3065 C C . ALA A 1 402 ? -15.153 26.146 39.077 1.00 12.37 399 ALA A C 1
ATOM 3066 O O . ALA A 1 402 ? -15.631 25.113 39.555 1.00 12.81 399 ALA A O 1
ATOM 3068 N N . PRO A 1 403 ? -15.920 27.190 38.701 1.00 12.60 400 PRO A N 1
ATOM 3069 C CA . PRO A 1 403 ? -15.540 28.453 38.048 1.00 12.51 400 PRO A CA 1
ATOM 3070 C C . PRO A 1 403 ? -15.013 29.558 38.975 1.00 12.21 400 PRO A C 1
ATOM 3071 O O . PRO A 1 403 ? -14.555 30.592 38.486 1.00 12.66 400 PRO A O 1
ATOM 3075 N N . ARG A 1 404 ? -15.083 29.348 40.287 1.00 11.71 401 ARG A N 1
ATOM 3076 C CA . ARG A 1 404 ? -14.615 30.340 41.257 1.00 11.45 401 ARG A CA 1
ATOM 3077 C C . ARG A 1 404 ? -13.094 30.513 41.186 1.00 10.76 401 ARG A C 1
ATOM 3078 O O . ARG A 1 404 ? -12.584 31.635 41.215 1.00 11.60 401 ARG A O 1
ATOM 3086 N N . LEU A 1 405 ? -12.381 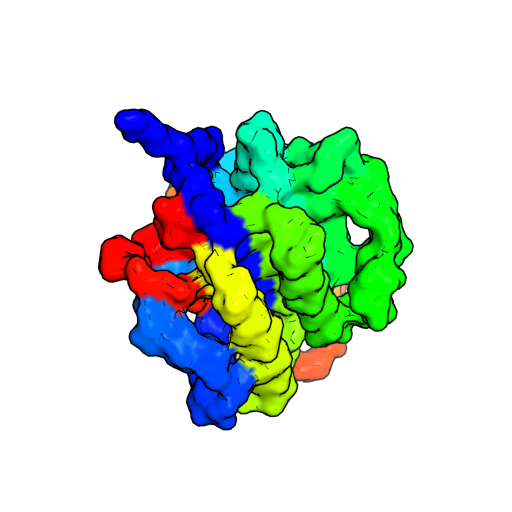29.394 41.084 1.00 9.35 402 LEU A N 1
ATOM 3087 C CA . LEU A 1 405 ? -10.929 29.417 40.971 1.00 8.69 402 LEU A CA 1
ATOM 3088 C C . LEU A 1 405 ? -10.500 29.807 39.568 1.00 8.13 402 LEU A C 1
ATOM 3089 O O . LEU A 1 405 ? -10.959 29.223 38.584 1.00 7.72 402 LEU A O 1
ATOM 3094 N N . ARG A 1 406 ? -9.611 30.790 39.490 1.00 7.68 403 ARG A N 1
ATOM 3095 C CA . ARG A 1 406 ? -9.083 31.281 38.218 1.00 7.52 403 ARG A CA 1
ATOM 3096 C C . ARG A 1 406 ? -7.600 30.964 38.106 1.00 7.19 403 ARG A C 1
ATOM 3097 O O . ARG A 1 406 ? -6.903 30.856 39.123 1.00 7.34 403 ARG A O 1
ATOM 3105 N N . ASN A 1 407 ? -7.101 30.810 36.879 1.00 7.06 404 ASN A N 1
ATOM 3106 C CA . ASN A 1 407 ? -5.661 30.639 36.717 1.00 6.93 404 ASN A CA 1
ATOM 3107 C C . ASN A 1 407 ? -4.890 31.812 37.326 1.00 6.98 404 ASN A C 1
ATOM 3108 O O . ASN A 1 407 ? -3.801 31.622 37.872 1.00 7.05 404 ASN A O 1
ATOM 3113 N N . PHE A 1 408 ? -5.476 33.010 37.265 1.00 6.68 405 PHE A N 1
ATOM 3114 C CA . PHE A 1 408 ? -4.841 34.198 37.837 1.00 7.05 405 PHE A CA 1
ATOM 3115 C C . PHE A 1 408 ? -4.969 34.327 39.360 1.00 7.17 405 PHE A C 1
ATOM 3116 O O . PHE A 1 408 ? -4.639 35.368 39.932 1.00 8.07 405 PHE A O 1
ATOM 3124 N N . ASP A 1 409 ? -5.427 33.253 40.002 1.00 6.92 406 ASP A N 1
ATOM 3125 C CA . ASP A 1 409 ? -5.307 33.093 41.455 1.00 7.02 406 ASP A CA 1
ATOM 3126 C C . ASP A 1 409 ? -4.027 32.349 41.832 1.00 6.75 406 ASP A C 1
ATOM 3127 O O . ASP A 1 409 ? -3.800 32.070 43.016 1.00 7.12 406 ASP A O 1
ATOM 3132 N N . ALA A 1 410 ? -3.205 32.026 40.832 1.00 6.88 407 ALA A N 1
ATOM 3133 C CA . ALA A 1 410 ? -2.001 31.214 41.049 1.00 6.79 407 ALA A CA 1
ATOM 3134 C C . ALA A 1 410 ? -1.084 31.787 42.126 1.00 6.88 407 ALA A C 1
ATOM 3135 O O . ALA A 1 410 ? -0.764 31.098 43.094 1.00 6.50 407 ALA A O 1
ATOM 3137 N N . PHE A 1 411 ? -0.670 33.042 41.974 1.00 6.84 408 PHE A N 1
ATOM 3138 C CA . PHE A 1 411 ? 0.230 33.634 42.959 1.00 6.62 408 PHE A CA 1
ATOM 3139 C C . PHE A 1 411 ? -0.426 33.874 44.304 1.00 6.66 408 PHE A C 1
ATOM 3140 O O . PHE A 1 411 ? 0.229 33.725 45.333 1.00 6.68 408 PHE A O 1
ATOM 3148 N N . PHE A 1 412 ? -1.716 34.211 44.307 1.00 6.70 409 PHE A N 1
ATOM 3149 C CA . PHE A 1 412 ? -2.427 34.366 45.567 1.00 7.16 409 PHE A CA 1
ATOM 3150 C C . PHE A 1 412 ? -2.317 33.093 46.403 1.00 7.06 409 PHE A C 1
ATOM 3151 O O . PHE A 1 412 ? -1.974 33.142 47.582 1.00 7.22 409 PHE A O 1
ATOM 3159 N N . TYR A 1 413 ? -2.588 31.949 45.786 1.00 7.26 410 TYR A N 1
ATOM 3160 C CA . TYR A 1 413 ? -2.548 30.702 46.532 1.00 7.46 410 TYR A CA 1
ATOM 3161 C C . TYR A 1 413 ? -1.140 30.142 46.732 1.00 7.49 410 TYR A C 1
ATOM 3162 O O . TYR A 1 413 ? -0.878 29.489 47.741 1.00 7.69 410 TYR A O 1
ATOM 3171 N N . ALA A 1 414 ? -0.225 30.446 45.813 1.00 7.48 411 ALA A N 1
ATOM 3172 C CA . ALA A 1 414 ? 1.181 30.072 46.006 1.00 7.69 411 ALA A CA 1
ATOM 3173 C C . ALA A 1 414 ? 1.773 30.747 47.244 1.00 7.90 411 ALA A C 1
ATOM 3174 O O . ALA A 1 414 ? 2.382 30.076 48.079 1.00 7.79 411 ALA A O 1
ATOM 3176 N N . VAL A 1 415 ? 1.582 32.061 47.381 1.00 8.24 412 VAL A N 1
ATOM 3177 C CA . VAL A 1 415 ? 2.127 32.768 48.549 1.00 9.24 412 VAL A CA 1
ATOM 3178 C C . VAL A 1 415 ? 1.387 32.403 49.829 1.00 9.76 412 VAL A C 1
ATOM 3179 O O . VAL A 1 415 ? 1.997 32.319 50.891 1.00 9.95 412 VAL A O 1
ATOM 3183 N N . THR A 1 416 ? 0.083 32.158 49.721 1.00 10.20 413 THR A N 1
ATOM 3184 C CA . THR A 1 416 ? -0.700 31.687 50.859 1.00 11.21 413 THR A CA 1
ATOM 3185 C C . THR A 1 416 ? -0.136 30.360 51.371 1.00 11.39 413 THR A C 1
ATOM 3186 O O . THR A 1 416 ? 0.079 30.193 52.575 1.00 12.09 413 THR A O 1
ATOM 3190 N N . ALA A 1 417 ? 0.117 29.430 50.452 1.00 11.52 414 ALA A N 1
ATOM 3191 C CA . ALA A 1 417 ? 0.733 28.144 50.794 1.00 12.07 414 ALA A CA 1
ATOM 3192 C C . ALA A 1 417 ? 2.138 28.340 51.380 1.00 12.43 414 ALA A C 1
ATOM 3193 O O . ALA A 1 417 ? 2.527 27.655 52.332 1.00 13.25 414 ALA A O 1
ATOM 3195 N N . ALA A 1 418 ? 2.879 29.295 50.825 1.00 12.08 415 ALA A N 1
ATOM 3196 C CA . ALA A 1 418 ? 4.248 29.585 51.255 1.00 12.61 415 ALA A CA 1
ATOM 3197 C C . ALA A 1 418 ? 4.333 30.334 52.584 1.00 13.11 415 ALA A C 1
ATOM 3198 O O . ALA A 1 418 ? 5.404 30.396 53.192 1.00 12.81 415 ALA A O 1
ATOM 3200 N N . ALA A 1 419 ? 3.218 30.910 53.026 1.00 14.05 416 ALA A N 1
ATOM 3201 C CA . ALA A 1 419 ? 3.197 31.701 54.255 1.00 15.07 416 ALA A CA 1
ATOM 3202 C C . ALA A 1 419 ? 2.791 30.858 55.455 1.00 15.81 416 ALA A C 1
ATOM 3203 O O . ALA A 1 419 ? 3.098 31.209 56.596 1.00 17.07 416 ALA A O 1
#

Foldseek 3Di:
DDFDWFAFPRDTFGQFPAAFEEEAPAQADVLQVVLLVVVVLQPQVVVLQVAAPWFKEFAFFQLADQQLVVCLFRLHGCLQQVCRFQWFADPVVRDIGGCLALVRTRTDTPQLRCVVVPFQEEEEELDASSQNNSCPNPFQPPLRYATGHLQCQQVDDSGPGVDHRNCVVLVHDRDDSLDLVSLLSQLSSVLVCCVPSRGNYYYGYYYCNQVQFDPRNDPSSSVSVSSNSVSVNSNVVSPAKYKYKHSWHKAFQFDPVLHGAEDAVQVVCCVVPNHVQKDKAQRSDDPVAQALSSWAFKIAMAHHPPDDQVVSQVVQCPDQFWPDKDALVVCCVVSVHHSVRGHGMMTGTDRRHTYHHDPVVHRHHDDDGRGMYGRHPNTGIMIIGISHYDPPQDHPPVHHSSCSSSVSSVRSD

InterPro domains:
  IPR002591 Type I phosphodiesterase/nucleotide pyrophosphatase/phosphate transferase [PF01663] (24-378)
  IPR012710 Phosphonoacetate hydrolase [TIGR02335] (10-412)
  IPR017850 Alkaline-phosphatase-like, core domain superfamily [G3DSA:3.40.720.10] (9-411)
  IPR017850 Alkaline-phosphatase-like, core domain superfamily [SSF53649] (8-392)
  IPR023116 Phosphonoacetate hydrolase, insert domain superfamily [G3DSA:3.30.1360.110] (262-372)

Sequence (413 aa):
MSKISVTVVNGRRYPWPRVPAIAVCLDDGCEPAYLDAAIDAGLMPALKRIKERGAVRLAHSVIPSFTNPNNLSIATGSPPAVHGICGNYLYEPSTGEEVMMMNDPKFLRAPTIFQAFYDAGARVAVVTAKDKLRALLGKGLRFDEGRAVCFSSSEKSDKATRAEHGIDNASAWLGRPVPEVYSAALSEFVFAAGVKLLREFRPDIMYLTTTDYVQHKYAPGVPEANSFYEMFDRYLAELDGLGAAIVVTADHGMKPKHKADGSPDVIYVQDLLDEWLGKDAARVILPITDPYVVHHGALGSFATAYLPDGCDRSEIMARLKAIQGVDVVLGREEACRRFELPEDRIGDIVLVSSENKTLGTSEHRHDLAALDEPLRSHGGLTEQEVPFIVNRVLPELPNAPRLRNFDAFFYAVTAAA